Protein AF-0000000073466238 (afdb_homodimer)

Radius of gyration: 34.44 Å; Cα contacts (8 Å, |Δi|>4): 1337; chains: 2; bounding box: 95×104×114 Å

Nearest PDB structures (foldseek):
  5g5m-assembly1_A  TM=6.321E-01  e=4.842E-09  Pyrococcus furiosus
  4hxg-assembly2_G  TM=6.463E-01  e=2.090E-08  Pyrococcus horikoshii OT3
  5g5m-assembly1_B  TM=5.980E-01  e=1.364E-08  Pyrococcus furiosus
  3fcy-assembly1_A  TM=5.891E-01  e=4.904E-08  Thermoanaerobacterium saccharolyticum JW/SL-YS485
  5lcn-assembly1_A  TM=5.843E-01  e=3.616E-08  Pyrococcus furiosus DSM 3638

InterPro domains:
  IPR029058 Alpha/Beta hydrolase fold [G3DSA:3.40.50.1820] (82-370)
  IPR029058 Alpha/Beta hydrolase fold [SSF53474] (94-369)

Foldseek 3Di:
DDPDDDDPPCPVPPDDDDDDDDDDDDDDDDPPDDPPPPPPPPPPPPPPPVPVPPDAAPAQRPWDWDWDQQPNFIKIKTRLVVADDADPDPPDDAGFAEEEEEEEEAQPDWQVNCVNLQRLLLRLLVVVVVVVVVCVVVVNDPVPKAFHHYMYMYTGFQCDDVNNDDPLLSDAVLVPNLQVLVSLVCRLQRRLVVLVVCVVGVCCRSCVVPRHHHDAYEYEYAHSSLCSQLLNLQPPLRHQEYERAAHAQQSLLLLVVRCVVSVHDCDPPSPHPVNVVVCCVRGSLNFVQLDQPPVGHSLANGAYAYHYECAEPNRHPVSRVVVLVSGDHHFFDDPVRDDPRYHYDHDYPDYSDQDSVNSSVSSVSCSVPPTIDDD/DDDDDDDDDDPVDDDPDDDDDDDDDDDDPDDDDDPPPPPPPPPPPPPPPVPVPPDAAPFQRPWDWDWDQQPNFIKIKTRLVVADDADPDPPDDAGFAEEEEEEEEAQPDWQVNCVNLQRLLLRLLVVVVVVVVVCVVVVNDPVPWAFHHYMYMYTGFQCDDVNNDDPLLSDAVLVPNLQVLVSLVCRLQRRLVVLVVCVVGVCCRSCVVPRHHHDAYEYEYAHSSLCSQLLNLQPPLRHQEYERAAHAQQSLLLLVVRCVVSVHDCDPPSPHPVNVVVCCVRGSLNFVQLDQDPVGHSLANGAYAYHYECAEPNRHPVSRVVVLVRGDHHFFDDPVRDDPRYHYDHDYPDYSDQDSVNSSVVSVSCSVPPTIDDD

Structure (mmCIF, N/CA/C/O backbone):
data_AF-0000000073466238-model_v1
#
loop_
_entity.id
_entity.type
_entity.pdbx_description
1 polymer 'Peptidase S9 prolyl oligopeptidase catalytic domain-containing protein'
#
loop_
_atom_site.group_PDB
_atom_site.id
_atom_site.type_symbol
_atom_site.label_atom_id
_atom_site.label_alt_id
_atom_site.label_comp_id
_atom_site.label_asym_id
_atom_site.label_entity_id
_atom_site.label_seq_id
_atom_site.pdbx_PDB_ins_code
_atom_site.Cartn_x
_atom_site.Cartn_y
_atom_site.Cartn_z
_atom_site.occupancy
_atom_site.B_iso_or_equiv
_atom_site.auth_seq_id
_atom_site.auth_comp_id
_atom_site.auth_asym_id
_atom_site.auth_atom_id
_atom_site.pdbx_PDB_model_num
ATOM 1 N N . MET A 1 1 ? 45.938 34.438 18.156 1 17.17 1 MET A N 1
ATOM 2 C CA . MET A 1 1 ? 45.844 35.094 19.469 1 17.17 1 MET A CA 1
ATOM 3 C C . MET A 1 1 ? 46 34.062 20.594 1 17.17 1 MET A C 1
ATOM 5 O O . MET A 1 1 ? 45.812 32.875 20.375 1 17.17 1 MET A O 1
ATOM 9 N N . VAL A 1 2 ? 45.75 34.594 21.875 1 18.05 2 VAL A N 1
ATOM 10 C CA . VAL A 1 2 ? 46.25 34.5 23.234 1 18.05 2 VAL A CA 1
ATOM 11 C C . VAL A 1 2 ? 45.625 33.281 23.938 1 18.05 2 VAL A C 1
ATOM 13 O O . VAL A 1 2 ? 44.406 33.094 23.922 1 18.05 2 VAL A O 1
ATOM 16 N N . LEU A 1 3 ? 46.438 32.344 24.391 1 19.45 3 LEU A N 1
ATOM 17 C CA . LEU A 1 3 ? 46.844 31.109 25.047 1 19.45 3 LEU A CA 1
ATOM 18 C C . LEU A 1 3 ? 46.625 31.188 26.562 1 19.45 3 LEU A C 1
ATOM 20 O O . LEU A 1 3 ? 47.156 30.375 27.312 1 19.45 3 LEU A O 1
ATOM 24 N N . GLY A 1 4 ? 45.625 32.188 26.922 1 17.58 4 GLY A N 1
ATOM 25 C CA . GLY A 1 4 ? 45.875 32.469 28.328 1 17.58 4 GLY A CA 1
ATOM 26 C C . GLY A 1 4 ? 45.625 31.281 29.219 1 17.58 4 GLY A C 1
ATOM 27 O O . GLY A 1 4 ? 44.781 30.422 28.922 1 17.58 4 GLY A O 1
ATOM 28 N N . LEU A 1 5 ? 46.469 31 30.281 1 18.62 5 LEU A N 1
ATOM 29 C CA . LEU A 1 5 ? 47.156 30.109 31.203 1 18.62 5 LEU A CA 1
ATOM 30 C C . LEU A 1 5 ? 46.375 29.922 32.469 1 18.62 5 LEU A C 1
ATOM 32 O O . LEU A 1 5 ? 46.844 29.266 33.406 1 18.62 5 LEU A O 1
ATOM 36 N N . GLY A 1 6 ? 45.094 30.516 32.531 1 17.98 6 GLY A N 1
ATOM 37 C CA . GLY A 1 6 ? 44.969 30.938 33.938 1 17.98 6 GLY A CA 1
ATOM 38 C C . GLY A 1 6 ? 44.969 29.766 34.906 1 17.98 6 GLY A C 1
ATOM 39 O O . GLY A 1 6 ? 44.781 28.609 34.5 1 17.98 6 GLY A O 1
ATOM 40 N N . LYS A 1 7 ? 44.812 30.016 36.25 1 15.98 7 LYS A N 1
ATOM 41 C CA . LYS A 1 7 ? 45.281 29.828 37.625 1 15.98 7 LYS A CA 1
ATOM 42 C C . LYS A 1 7 ? 44.531 28.703 38.312 1 15.98 7 LYS A C 1
ATOM 44 O O . LYS A 1 7 ? 43.281 28.734 38.406 1 15.98 7 LYS A O 1
ATOM 49 N N . LYS A 1 8 ? 45.281 27.547 38.562 1 18.16 8 LYS A N 1
ATOM 50 C CA . LYS A 1 8 ? 45 26.219 39.125 1 18.16 8 LYS A CA 1
ATOM 51 C C . LYS A 1 8 ? 44.688 26.312 40.625 1 18.16 8 LYS A C 1
ATOM 53 O O . LYS A 1 8 ? 45.625 26.422 41.438 1 18.16 8 LYS A O 1
ATOM 58 N N . LYS A 1 9 ? 43.719 27.234 41.062 1 16.06 9 LYS A N 1
ATOM 59 C CA . LYS A 1 9 ? 43.719 27.406 42.531 1 16.06 9 LYS A CA 1
ATOM 60 C C . LYS A 1 9 ? 43.375 26.094 43.219 1 16.06 9 LYS A C 1
ATOM 62 O O . LYS A 1 9 ? 42.344 25.484 42.969 1 16.06 9 LYS A O 1
ATOM 67 N N . SER A 1 10 ? 44.375 25.359 43.969 1 17.05 10 SER A N 1
ATOM 68 C CA . SER A 1 10 ? 44.625 24.062 44.562 1 17.05 10 SER A CA 1
ATOM 69 C C . SER A 1 10 ? 43.938 23.906 45.906 1 17.05 10 SER A C 1
ATOM 71 O O . SER A 1 10 ? 44.094 22.906 46.594 1 17.05 10 SER A O 1
ATOM 73 N N . LYS A 1 11 ? 42.875 24.688 46.219 1 15.86 11 LYS A N 1
ATOM 74 C CA . LYS A 1 11 ? 42.75 24.812 47.656 1 15.86 11 LYS A CA 1
ATOM 75 C C . LYS A 1 11 ? 42.344 23.469 48.281 1 15.86 11 LYS A C 1
ATOM 77 O O . LYS A 1 11 ? 41.281 22.953 48 1 15.86 11 LYS A O 1
ATOM 82 N N . VAL A 1 12 ? 43.312 22.625 48.844 1 16.42 12 VAL A N 1
ATOM 83 C CA . VAL A 1 12 ? 43.406 21.266 49.375 1 16.42 12 VAL A CA 1
ATOM 84 C C . VAL A 1 12 ? 42.75 21.203 50.75 1 16.42 12 VAL A C 1
ATOM 86 O O . VAL A 1 12 ? 42.844 20.172 51.406 1 16.42 12 VAL A O 1
ATOM 89 N N . LEU A 1 13 ? 41.906 22.109 51.156 1 15.76 13 LEU A N 1
ATOM 90 C CA . LEU A 1 13 ? 41.938 22.25 52.625 1 15.76 13 LEU A CA 1
ATOM 91 C C . LEU A 1 13 ? 41.312 21.031 53.281 1 15.76 13 LEU A C 1
ATOM 93 O O . LEU A 1 13 ? 40.094 20.875 53.281 1 15.76 13 LEU A O 1
ATOM 97 N N . GLN A 1 14 ? 41.812 19.844 53.125 1 17.48 14 GLN A N 1
ATOM 98 C CA . GLN A 1 14 ? 41.125 18.656 53.656 1 17.48 14 GLN A CA 1
ATOM 99 C C . GLN A 1 14 ? 41.25 18.578 55.156 1 17.48 14 GLN A C 1
ATOM 101 O O . GLN A 1 14 ? 42.344 18.359 55.688 1 17.48 14 GLN A O 1
ATOM 106 N N . THR A 1 15 ? 40.625 19.438 55.844 1 14.94 15 THR A N 1
ATOM 107 C CA . THR A 1 15 ? 40.906 19.469 57.25 1 14.94 15 THR A CA 1
ATOM 108 C C . THR A 1 15 ? 40.5 18.156 57.906 1 14.94 15 THR A C 1
ATOM 110 O O . THR A 1 15 ? 39.375 17.672 57.656 1 14.94 15 THR A O 1
ATOM 113 N N . ALA A 1 16 ? 41.406 17.578 58.75 1 16.75 16 ALA A N 1
ATOM 114 C CA . ALA A 1 16 ? 41.75 16.297 59.375 1 16.75 16 ALA A CA 1
ATOM 115 C C . ALA A 1 16 ? 40.938 16.047 60.625 1 16.75 16 ALA A C 1
ATOM 117 O O . ALA A 1 16 ? 41.188 15.055 61.344 1 16.75 16 ALA A O 1
ATOM 118 N N . SER A 1 17 ? 39.781 16.703 60.875 1 15.34 17 SER A N 1
ATOM 119 C CA . SER A 1 17 ? 39.781 16.828 62.312 1 15.34 17 SER A CA 1
ATOM 120 C C . SER A 1 17 ? 39.656 15.477 63 1 15.34 17 SER A C 1
ATOM 122 O O . SER A 1 17 ? 39.188 14.516 62.406 1 15.34 17 SER A O 1
ATOM 124 N N . THR A 1 18 ? 39.844 15.477 64.438 1 15.75 18 THR A N 1
ATOM 125 C CA . THR A 1 18 ? 40.562 14.812 65.5 1 15.75 18 THR A CA 1
ATOM 126 C C . THR A 1 18 ? 39.656 13.758 66.188 1 15.75 18 THR A C 1
ATOM 128 O O . THR A 1 18 ? 40.156 12.742 66.688 1 15.75 18 THR A O 1
ATOM 131 N N . THR A 1 19 ? 38.375 13.914 66.438 1 15.67 19 THR A N 1
ATOM 132 C CA . THR A 1 19 ? 38.156 13.727 67.875 1 15.67 19 THR A CA 1
ATOM 133 C C . THR A 1 19 ? 38.188 12.242 68.25 1 15.67 19 THR A C 1
ATOM 135 O O . THR A 1 19 ? 37.906 11.383 67.438 1 15.67 19 THR A O 1
ATOM 138 N N . GLU A 1 20 ? 37.938 11.883 69.75 1 15.78 20 GLU A N 1
ATOM 139 C CA . GLU A 1 20 ? 38.531 11.195 70.875 1 15.78 20 GLU A CA 1
ATOM 140 C C . GLU A 1 20 ? 37.969 9.773 71 1 15.78 20 GLU A C 1
ATOM 142 O O . GLU A 1 20 ? 36.938 9.445 70.438 1 15.78 20 GLU A O 1
ATOM 147 N N . SER A 1 21 ? 38.156 9.203 72.312 1 15.38 21 SER A N 1
ATOM 148 C CA . SER A 1 21 ? 38.812 8.055 72.938 1 15.38 21 SER A CA 1
ATOM 149 C C . SER A 1 21 ? 37.875 6.883 73.125 1 15.38 21 SER A C 1
ATOM 151 O O . SER A 1 21 ? 38.156 5.762 72.688 1 15.38 21 SER A O 1
ATOM 153 N N . ASN A 1 22 ? 37.031 6.805 74.312 1 16.17 22 ASN A N 1
ATOM 154 C CA . ASN A 1 22 ? 37.344 5.82 75.312 1 16.17 22 ASN A CA 1
ATOM 155 C C . ASN A 1 22 ? 36.688 4.48 75.062 1 16.17 22 ASN A C 1
ATOM 157 O O . ASN A 1 22 ? 35.688 4.418 74.375 1 16.17 22 ASN A O 1
ATOM 161 N N . ILE A 1 23 ? 37.062 3.439 76.062 1 16.25 23 ILE A N 1
ATOM 162 C CA . ILE A 1 23 ? 37.406 2.023 76 1 16.25 23 ILE A CA 1
ATOM 163 C C . ILE A 1 23 ? 36.156 1.176 76.188 1 16.25 23 ILE A C 1
ATOM 165 O O . ILE A 1 23 ? 35.938 0.237 75.438 1 16.25 23 ILE A O 1
ATOM 169 N N . THR A 1 24 ? 35.469 1.275 77.438 1 15.73 24 THR A N 1
ATOM 170 C CA . THR A 1 24 ? 35.656 0.052 78.188 1 15.73 24 THR A CA 1
ATOM 171 C C . THR A 1 24 ? 34.719 -1.049 77.688 1 15.73 24 THR A C 1
ATOM 173 O O . THR A 1 24 ? 35.156 -2.164 77.438 1 15.73 24 THR A O 1
ATOM 176 N N . ALA A 1 25 ? 33.656 -1.378 78.688 1 17.98 25 ALA A N 1
ATOM 177 C CA . ALA A 1 25 ? 33.531 -2.584 79.5 1 17.98 25 ALA A CA 1
ATOM 178 C C . ALA A 1 25 ? 32.688 -3.641 78.75 1 17.98 25 ALA A C 1
ATOM 180 O O . ALA A 1 25 ? 31.75 -3.311 78.062 1 17.98 25 ALA A O 1
ATOM 181 N N . PRO A 1 26 ? 33 -4.883 79.188 1 16.7 26 PRO A N 1
ATOM 182 C CA . PRO A 1 26 ? 32.875 -6.164 78.438 1 16.7 26 PRO A CA 1
ATOM 183 C C . PRO A 1 26 ? 31.406 -6.566 78.25 1 16.7 26 PRO A C 1
ATOM 185 O O . PRO A 1 26 ? 31 -6.801 77.062 1 16.7 26 PRO A O 1
ATOM 188 N N . GLY A 1 27 ? 31.047 -7.438 79.062 1 17.14 27 GLY A N 1
ATOM 189 C CA . GLY A 1 27 ? 30.797 -8.836 78.75 1 17.14 27 GLY A CA 1
ATOM 190 C C . GLY A 1 27 ? 29.328 -9.164 78.625 1 17.14 27 GLY A C 1
ATOM 191 O O . GLY A 1 27 ? 28.969 -10.32 78.375 1 17.14 27 GLY A O 1
ATOM 192 N N . SER A 1 28 ? 28.438 -8.195 78.938 1 18.3 28 SER A N 1
ATOM 193 C CA . SER A 1 28 ? 27.312 -8.883 79.562 1 18.3 28 SER A CA 1
ATOM 194 C C . SER A 1 28 ? 26.656 -9.859 78.562 1 18.3 28 SER A C 1
ATOM 196 O O . SER A 1 28 ? 26.703 -9.664 77.375 1 18.3 28 SER A O 1
ATOM 198 N N . ASN A 1 29 ? 26.359 -10.992 79.25 1 19.97 29 ASN A N 1
ATOM 199 C CA . ASN A 1 29 ? 25.906 -12.328 78.875 1 19.97 29 ASN A CA 1
ATOM 200 C C . ASN A 1 29 ? 24.578 -12.273 78.125 1 19.97 29 ASN A C 1
ATOM 202 O O . ASN A 1 29 ? 23.672 -11.539 78.562 1 19.97 29 ASN A O 1
ATOM 206 N N . PRO A 1 30 ? 24.594 -12.883 77 1 20.41 30 PRO A N 1
ATOM 207 C CA . PRO A 1 30 ? 23.578 -12.828 75.938 1 20.41 30 PRO A CA 1
ATOM 208 C C . PRO A 1 30 ? 22.281 -13.547 76.312 1 20.41 30 PRO A C 1
ATOM 210 O O . PRO A 1 30 ? 22.312 -14.727 76.688 1 20.41 30 PRO A O 1
ATOM 213 N N . HIS A 1 31 ? 21.547 -12.789 77.25 1 20 31 HIS A N 1
ATOM 214 C CA . HIS A 1 31 ? 20.328 -13.516 77.562 1 20 31 HIS A CA 1
ATOM 215 C C . HIS A 1 31 ? 19.641 -14.016 76.25 1 20 31 HIS A C 1
ATOM 217 O O . HIS A 1 31 ? 19.672 -13.344 75.25 1 20 31 HIS A O 1
ATOM 223 N N . PRO A 1 32 ? 19.297 -15.281 76.312 1 21.34 32 PRO A N 1
ATOM 224 C CA . PRO A 1 32 ? 18.844 -16.156 75.25 1 21.34 32 PRO A CA 1
ATOM 225 C C . PRO A 1 32 ? 17.5 -15.711 74.625 1 21.34 32 PRO A C 1
ATOM 227 O O . PRO A 1 32 ? 16.734 -16.531 74.125 1 21.34 32 PRO A O 1
ATOM 230 N N . GLN A 1 33 ? 17.312 -14.445 74.438 1 18.58 33 GLN A N 1
ATOM 231 C CA . GLN A 1 33 ? 15.891 -14.188 74.312 1 18.58 33 GLN A CA 1
ATOM 232 C C . GLN A 1 33 ? 15.266 -15.055 73.188 1 18.58 33 GLN A C 1
ATOM 234 O O . GLN A 1 33 ? 15.93 -15.398 72.25 1 18.58 33 GLN A O 1
ATOM 239 N N . LYS A 1 34 ? 14.094 -15.57 73.625 1 20.8 34 LYS A N 1
ATOM 240 C CA . LYS A 1 34 ? 13.078 -16.406 73 1 20.8 34 LYS A CA 1
ATOM 241 C C . LYS A 1 34 ? 12.625 -15.82 71.625 1 20.8 34 LYS A C 1
ATOM 243 O O . LYS A 1 34 ? 12.344 -14.625 71.562 1 20.8 34 LYS A O 1
ATOM 248 N N . ARG A 1 35 ? 13.07 -16.438 70.562 1 19.59 35 ARG A N 1
ATOM 249 C CA . ARG A 1 35 ? 12.836 -16.156 69.188 1 19.59 35 ARG A CA 1
ATOM 250 C C . ARG A 1 35 ? 11.352 -16.031 68.875 1 19.59 35 ARG A C 1
ATOM 252 O O . ARG A 1 35 ? 10.594 -16.984 69.062 1 19.59 35 ARG A O 1
ATOM 259 N N . GLY A 1 36 ? 10.742 -14.906 69.438 1 19.64 36 GLY A N 1
ATOM 260 C CA . GLY A 1 36 ? 9.344 -14.781 69.062 1 19.64 36 GLY A CA 1
ATOM 261 C C . GLY A 1 36 ? 9.133 -14.883 67.562 1 19.64 36 GLY A C 1
ATOM 262 O O . GLY A 1 36 ? 10 -14.492 66.75 1 19.64 36 GLY A O 1
ATOM 263 N N . SER A 1 37 ? 8.484 -15.977 67.125 1 21.36 37 SER A N 1
ATOM 264 C CA . SER A 1 37 ? 8.102 -16.328 65.75 1 21.36 37 SER A CA 1
ATOM 265 C C . SER A 1 37 ? 7.348 -15.18 65.125 1 21.36 37 SER A C 1
ATOM 267 O O . SER A 1 37 ? 6.207 -14.883 65.438 1 21.36 37 SER A O 1
ATOM 269 N N . SER A 1 38 ? 8.008 -14.008 65 1 20.23 38 SER A N 1
ATOM 270 C CA . SER A 1 38 ? 7.219 -12.969 64.312 1 20.23 38 SER A CA 1
ATOM 271 C C . SER A 1 38 ? 6.707 -13.422 62.969 1 20.23 38 SER A C 1
ATOM 273 O O . SER A 1 38 ? 7.477 -13.914 62.156 1 20.23 38 SER A O 1
ATOM 275 N N . ARG A 1 39 ? 5.438 -13.875 62.875 1 23.66 39 ARG A N 1
ATOM 276 C CA . ARG A 1 39 ? 4.684 -14.055 61.656 1 23.66 39 ARG A CA 1
ATOM 277 C C . ARG A 1 39 ? 4.84 -12.852 60.719 1 23.66 39 ARG A C 1
ATOM 279 O O . ARG A 1 39 ? 4.57 -11.719 61.125 1 23.66 39 ARG A O 1
ATOM 286 N N . LEU A 1 40 ? 5.844 -12.938 59.875 1 22.02 40 LEU A N 1
ATOM 287 C CA . LEU A 1 40 ? 6.016 -11.914 58.844 1 22.02 40 LEU A CA 1
ATOM 288 C C . LEU A 1 40 ? 4.684 -11.594 58.188 1 22.02 40 LEU A C 1
ATOM 290 O O . LEU A 1 40 ? 3.998 -12.5 57.688 1 22.02 40 LEU A O 1
ATOM 294 N N . ALA A 1 41 ? 3.963 -10.609 58.75 1 24.78 41 ALA A N 1
ATOM 295 C CA . ALA A 1 41 ? 2.854 -10.023 58 1 24.78 41 ALA A CA 1
ATOM 296 C C . ALA A 1 41 ? 3.232 -9.812 56.531 1 24.78 41 ALA A C 1
ATOM 298 O O . ALA A 1 41 ? 4.258 -9.195 56.219 1 24.78 41 ALA A O 1
ATOM 299 N N . HIS A 1 42 ? 2.895 -10.797 55.719 1 26.7 42 HIS A N 1
ATOM 300 C CA . HIS A 1 42 ? 3.004 -10.586 54.281 1 26.7 42 HIS A CA 1
ATOM 301 C C . HIS A 1 42 ? 2.5 -9.203 53.875 1 26.7 42 HIS A C 1
ATOM 303 O O . HIS A 1 42 ? 1.354 -8.852 54.188 1 26.7 42 HIS A O 1
ATOM 309 N N . GLY A 1 43 ? 3.277 -8.172 54.094 1 26.28 43 GLY A N 1
ATOM 310 C CA . GLY A 1 43 ? 2.951 -6.867 53.562 1 26.28 43 GLY A CA 1
ATOM 311 C C . GLY A 1 43 ? 2.412 -6.934 52.125 1 26.28 43 GLY A C 1
ATOM 312 O O . GLY A 1 43 ? 2.986 -7.609 51.281 1 26.28 43 GLY A O 1
ATOM 313 N N . ARG A 1 44 ? 1.066 -6.895 52.031 1 30.73 44 ARG A N 1
ATOM 314 C CA . ARG A 1 44 ? 0.454 -6.551 50.75 1 30.73 44 ARG A CA 1
ATOM 315 C C . ARG A 1 44 ? 1.224 -5.434 50.062 1 30.73 44 ARG A C 1
ATOM 317 O O . ARG A 1 44 ? 1.315 -4.32 50.562 1 30.73 44 ARG A O 1
ATOM 324 N N . GLY A 1 45 ? 2.354 -5.824 49.5 1 29.62 45 GLY A N 1
ATOM 325 C CA . GLY A 1 45 ? 2.939 -4.816 48.625 1 29.62 45 GLY A CA 1
ATOM 326 C C . GLY A 1 45 ? 1.903 -3.994 47.875 1 29.62 45 GLY A C 1
ATOM 327 O O . GLY A 1 45 ? 1.009 -4.547 47.25 1 29.62 45 GLY A O 1
ATOM 328 N N . GLN A 1 46 ? 1.498 -2.902 48.5 1 29.34 46 GLN A N 1
ATOM 329 C CA . GLN A 1 46 ? 0.776 -1.933 47.656 1 29.34 46 GLN A CA 1
ATOM 330 C C . GLN A 1 46 ? 1.364 -1.85 46.25 1 29.34 46 GLN A C 1
ATOM 332 O O . GLN A 1 46 ? 2.535 -1.507 46.094 1 29.34 46 GLN A O 1
ATOM 337 N N . VAL A 1 47 ? 0.91 -2.723 45.406 1 33.03 47 VAL A N 1
ATOM 338 C CA . VAL A 1 47 ? 1.148 -2.305 44.031 1 33.03 47 VAL A CA 1
ATOM 339 C C . VAL A 1 47 ? 0.943 -0.796 43.906 1 33.03 47 VAL A C 1
ATOM 341 O O . VAL A 1 47 ? -0.167 -0.296 44.094 1 33.03 47 VAL A O 1
ATOM 344 N N . GLU A 1 48 ? 1.911 -0.037 44.406 1 31.83 48 GLU A N 1
ATOM 345 C CA . GLU A 1 48 ? 1.791 1.341 43.938 1 31.83 48 GLU A CA 1
ATOM 346 C C . GLU A 1 48 ? 1.293 1.394 42.5 1 31.83 48 GLU A C 1
ATOM 348 O O . GLU A 1 48 ? 1.91 0.818 41.594 1 31.83 48 GLU A O 1
ATOM 353 N N . ASP A 1 49 ? 0.034 1.342 42.312 1 36.66 49 ASP A N 1
ATOM 354 C CA . ASP A 1 49 ? -0.469 1.878 41.062 1 36.66 49 ASP A CA 1
ATOM 355 C C . ASP A 1 49 ? 0.414 3.018 40.562 1 36.66 49 ASP A C 1
ATOM 357 O O . ASP A 1 49 ? 0.435 4.102 41.125 1 36.66 49 ASP A O 1
ATOM 361 N N . ASN A 1 50 ? 1.636 2.697 40.281 1 37.56 50 ASN A N 1
ATOM 362 C CA . ASN A 1 50 ? 2.324 3.752 39.562 1 37.56 50 ASN A CA 1
ATOM 363 C C . ASN A 1 50 ? 1.372 4.496 38.625 1 37.56 50 ASN A C 1
ATOM 365 O O . ASN A 1 50 ? 0.969 3.967 37.594 1 37.56 50 ASN A O 1
ATOM 369 N N . LEU A 1 51 ? 0.404 5.117 39.094 1 37.97 51 LEU A N 1
ATOM 370 C CA . LEU A 1 51 ? -0.309 6.09 38.281 1 37.97 51 LEU A CA 1
ATOM 371 C C . LEU A 1 51 ? 0.641 6.77 37.312 1 37.97 51 LEU A C 1
ATOM 373 O O . LEU A 1 51 ? 1.523 7.527 37.719 1 37.97 51 LEU A O 1
ATOM 377 N N . ALA A 1 52 ? 0.973 6.129 36.25 1 46.25 52 ALA A N 1
ATOM 378 C CA . ALA A 1 52 ? 1.749 6.773 35.188 1 46.25 52 ALA A CA 1
ATOM 379 C C . ALA A 1 52 ? 1.418 8.266 35.094 1 46.25 52 ALA A C 1
ATOM 381 O O . ALA A 1 52 ? 0.248 8.641 35 1 46.25 52 ALA A O 1
ATOM 382 N N . VAL A 1 53 ? 2.074 9.172 35.781 1 51.75 53 VAL A N 1
ATOM 383 C CA . VAL A 1 53 ? 1.92 10.609 35.562 1 51.75 53 VAL A CA 1
ATOM 384 C C . VAL A 1 53 ? 1.647 10.891 34.094 1 51.75 53 VAL A C 1
ATOM 386 O O . VAL A 1 53 ? 2.385 10.43 33.219 1 51.75 53 VAL A O 1
ATOM 389 N N . PRO A 1 54 ? 0.424 11.383 33.812 1 64 54 PRO A N 1
ATOM 390 C CA . PRO A 1 54 ? 0.128 11.695 32.406 1 64 54 PRO A CA 1
ATOM 391 C C . PRO A 1 54 ? 1.216 12.539 31.734 1 64 54 PRO A C 1
ATOM 393 O O . PRO A 1 54 ? 1.826 13.383 32.375 1 64 54 PRO A O 1
ATOM 396 N N . THR A 1 55 ? 1.892 12.055 30.672 1 75.5 55 THR A N 1
ATOM 397 C CA . THR A 1 55 ? 2.877 12.805 29.906 1 75.5 55 THR A CA 1
ATOM 398 C C . THR A 1 55 ? 2.361 14.203 29.578 1 75.5 55 THR A C 1
ATOM 400 O O . THR A 1 55 ? 1.234 14.359 29.094 1 75.5 55 THR A O 1
ATOM 403 N N . ARG A 1 56 ? 3.023 15.25 30.125 1 88.12 56 ARG A N 1
ATOM 404 C CA . ARG A 1 56 ? 2.691 16.625 29.797 1 88.12 56 ARG A CA 1
ATOM 405 C C . ARG A 1 56 ? 3.459 17.109 28.578 1 88.12 56 ARG A C 1
ATOM 407 O O . ARG A 1 56 ? 4.66 16.859 28.453 1 88.12 56 ARG A O 1
ATOM 414 N N . TYR A 1 57 ? 2.684 17.688 27.641 1 93.81 57 TYR A N 1
ATOM 415 C CA . TYR A 1 57 ? 3.277 18.219 26.422 1 93.81 57 TYR A CA 1
ATOM 416 C C . TYR A 1 57 ? 3.344 19.734 26.453 1 93.81 57 TYR A C 1
ATOM 418 O O . TYR A 1 57 ? 2.406 20.391 26.906 1 93.81 57 TYR A O 1
ATOM 426 N N . LYS A 1 58 ? 4.496 20.297 26.047 1 94.38 58 LYS A N 1
ATOM 427 C CA . LYS A 1 58 ? 4.699 21.75 25.984 1 94.38 58 LYS A CA 1
ATOM 428 C C . LYS A 1 58 ? 3.662 22.406 25.078 1 94.38 58 LYS A C 1
ATOM 430 O O . LYS A 1 58 ? 3.17 23.5 25.391 1 94.38 58 LYS A O 1
ATOM 435 N N . TYR A 1 59 ? 3.361 21.781 23.922 1 96.38 59 TYR A N 1
ATOM 436 C CA . TYR A 1 59 ? 2.383 22.281 22.969 1 96.38 59 TYR A CA 1
ATOM 437 C C . TYR A 1 59 ? 1.223 21.297 22.812 1 96.38 59 TYR A C 1
ATOM 439 O O . TYR A 1 59 ? 1.424 20.078 22.812 1 96.38 59 TYR A O 1
ATOM 447 N N . GLY A 1 60 ? -0.012 21.875 22.719 1 95.56 60 GLY A N 1
ATOM 448 C CA . GLY A 1 60 ? -1.178 21.047 22.453 1 95.56 60 GLY A CA 1
ATOM 449 C C . GLY A 1 60 ? -1.422 20.016 23.531 1 95.56 60 GLY A C 1
ATOM 450 O O . GLY A 1 60 ? -1.771 18.875 23.234 1 95.56 60 GLY A O 1
ATOM 451 N N . ASN A 1 61 ? -1.183 20.359 24.656 1 94.69 61 ASN A N 1
ATOM 452 C CA . ASN A 1 61 ? -1.287 19.406 25.766 1 94.69 61 ASN A CA 1
ATOM 453 C C . ASN A 1 61 ? -2.717 18.906 25.938 1 94.69 61 ASN A C 1
ATOM 455 O O . ASN A 1 61 ? -2.932 17.766 26.328 1 94.69 61 ASN A O 1
ATOM 459 N N . GLU A 1 62 ? -3.658 19.688 25.688 1 94.62 62 GLU A N 1
ATOM 460 C CA . GLU A 1 62 ? -5.047 19.359 26 1 94.62 62 GLU A CA 1
ATOM 461 C C . GLU A 1 62 ? -5.785 18.859 24.766 1 94.62 62 GLU A C 1
ATOM 463 O O . GLU A 1 62 ? -6.973 18.547 24.828 1 94.62 62 GLU A O 1
ATOM 468 N N . ILE A 1 63 ? -5.07 18.797 23.656 1 97.19 63 ILE A N 1
ATOM 469 C CA . ILE A 1 63 ? -5.754 18.406 22.438 1 97.19 63 ILE A CA 1
ATOM 470 C C . ILE A 1 63 ? -6.145 16.938 22.516 1 97.19 63 ILE A C 1
ATOM 472 O O . ILE A 1 63 ? -5.391 16.109 23.062 1 97.19 63 ILE A O 1
ATOM 476 N N . SER A 1 64 ? -7.312 16.594 21.969 1 98.5 64 SER A N 1
ATOM 477 C CA . SER A 1 64 ? -7.805 15.227 22.016 1 98.5 64 SER A CA 1
ATOM 478 C C . SER A 1 64 ? -6.949 14.297 21.172 1 98.5 64 SER A C 1
ATOM 480 O O . SER A 1 64 ? -6.355 14.727 20.172 1 98.5 64 SER A O 1
ATOM 482 N N . LYS A 1 65 ? -6.848 13.086 21.562 1 98.31 65 LYS A N 1
ATOM 483 C CA . LYS A 1 65 ? -6.191 12 20.844 1 98.31 65 LYS A CA 1
ATOM 484 C C . LYS A 1 65 ? -7.09 10.766 20.766 1 98.31 65 LYS A C 1
ATOM 486 O O . LYS A 1 65 ? -7.504 10.242 21.797 1 98.31 65 LYS A O 1
ATOM 491 N N . ALA A 1 66 ? -7.406 10.367 19.578 1 98.44 66 ALA A N 1
ATOM 492 C CA . ALA A 1 66 ? -8.219 9.172 19.375 1 98.44 66 ALA A CA 1
ATOM 493 C C . ALA A 1 66 ? -7.449 8.117 18.578 1 98.44 66 ALA A C 1
ATOM 495 O O . ALA A 1 66 ? -6.641 8.461 17.703 1 98.44 66 ALA A O 1
ATOM 496 N N . ALA A 1 67 ? -7.672 6.855 18.906 1 97.94 67 ALA A N 1
ATOM 497 C CA . ALA A 1 67 ? -7.145 5.742 18.125 1 97.94 67 ALA A CA 1
ATOM 498 C C . ALA A 1 67 ? -8.188 5.211 17.156 1 97.94 67 ALA A C 1
ATOM 500 O O . ALA A 1 67 ? -9.328 4.941 17.531 1 97.94 67 ALA A O 1
ATOM 501 N N . VAL A 1 68 ? -7.848 5.137 15.914 1 98.25 68 VAL A N 1
ATOM 502 C CA . VAL A 1 68 ? -8.727 4.617 14.867 1 98.25 68 VAL A CA 1
ATOM 503 C C . VAL A 1 68 ? -8.016 3.5 14.109 1 98.25 68 VAL A C 1
ATOM 505 O O . VAL A 1 68 ? -6.898 3.688 13.625 1 98.25 68 VAL A O 1
ATOM 508 N N . ASP A 1 69 ? -8.594 2.332 14.023 1 98.5 6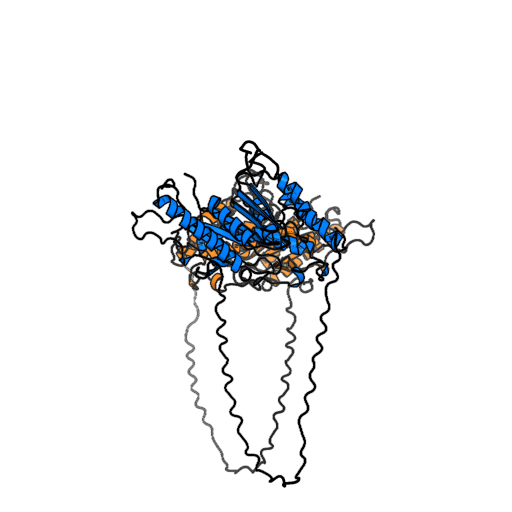9 ASP A N 1
ATOM 509 C CA . ASP A 1 69 ? -8.031 1.245 13.227 1 98.5 69 ASP A CA 1
ATOM 510 C C . ASP A 1 69 ? -8.617 1.24 11.82 1 98.5 69 ASP A C 1
ATOM 512 O O . ASP A 1 69 ? -9.797 0.948 11.633 1 98.5 69 ASP A O 1
ATOM 516 N N . VAL A 1 70 ? -7.832 1.577 10.852 1 98.62 70 VAL A N 1
ATOM 517 C CA . VAL A 1 70 ? -8.258 1.642 9.453 1 98.62 70 VAL A CA 1
ATOM 518 C C . VAL A 1 70 ? -7.902 0.338 8.742 1 98.62 70 VAL A C 1
ATOM 520 O O . VAL A 1 70 ? -6.848 0.238 8.109 1 98.62 70 VAL A O 1
ATOM 523 N N . ALA A 1 71 ? -8.766 -0.67 8.828 1 97.81 71 ALA A N 1
ATOM 524 C CA . ALA A 1 71 ? -8.633 -1.973 8.18 1 97.81 71 ALA A CA 1
ATOM 525 C C . ALA A 1 71 ? -7.242 -2.564 8.422 1 97.81 71 ALA A C 1
ATOM 527 O O . ALA A 1 71 ? -6.566 -2.971 7.473 1 97.81 71 ALA A O 1
ATOM 528 N N . GLY A 1 72 ? -6.77 -2.572 9.641 1 97.75 72 GLY A N 1
ATOM 529 C CA . GLY A 1 72 ? -5.5 -3.199 9.977 1 97.75 72 GLY A CA 1
ATOM 530 C C . GLY A 1 72 ? -4.359 -2.207 10.094 1 97.75 72 GLY A C 1
ATOM 531 O O . GLY A 1 72 ? -3.209 -2.6 10.305 1 97.75 72 GLY A O 1
ATOM 532 N N . LEU A 1 73 ? -4.633 -0.927 9.93 1 98.44 73 LEU A N 1
ATOM 533 C CA . LEU A 1 73 ? -3.66 0.142 10.125 1 98.44 73 LEU A CA 1
ATOM 534 C C . LEU A 1 73 ? -4.109 1.092 11.227 1 98.44 73 LEU A C 1
ATOM 536 O O . LEU A 1 73 ? -4.836 2.055 10.969 1 98.44 73 LEU A O 1
ATOM 540 N N . PRO A 1 74 ? -3.629 0.84 12.445 1 98.38 74 PRO A N 1
ATOM 541 C CA . PRO A 1 74 ? -3.973 1.759 13.531 1 98.38 74 PRO A CA 1
ATOM 542 C C . PRO A 1 74 ? -3.361 3.145 13.352 1 98.38 74 PRO A C 1
ATOM 544 O O . PRO A 1 74 ? -2.188 3.264 12.992 1 98.38 74 PRO A O 1
ATOM 547 N N . VAL A 1 75 ? -4.172 4.168 13.617 1 98.62 75 VAL A N 1
ATOM 548 C CA . VAL A 1 75 ? -3.668 5.531 13.5 1 98.62 75 VAL A CA 1
ATOM 549 C C . VAL A 1 75 ? -4.074 6.34 14.727 1 98.62 75 VAL A C 1
ATOM 551 O O . VAL A 1 75 ? -5.082 6.039 15.375 1 98.62 75 VAL A O 1
ATOM 554 N N . ASN A 1 76 ? -3.24 7.254 15.125 1 98.75 76 ASN A N 1
ATOM 555 C CA . ASN A 1 76 ? -3.592 8.297 16.078 1 98.75 76 ASN A CA 1
ATOM 556 C C . ASN A 1 76 ? -4.172 9.523 15.383 1 98.75 76 ASN A C 1
ATOM 558 O O . ASN A 1 76 ? -3.594 10.023 14.414 1 98.75 76 ASN A O 1
ATOM 562 N N . VAL A 1 77 ? -5.289 9.93 15.852 1 98.88 77 VAL A N 1
ATOM 563 C CA . VAL A 1 77 ? -5.91 11.141 15.312 1 98.88 77 VAL A CA 1
ATOM 564 C C . VAL A 1 77 ? -5.98 12.211 16.391 1 98.88 77 VAL A C 1
ATOM 566 O O . VAL A 1 77 ? -6.598 12.008 17.438 1 98.88 77 VAL A O 1
ATOM 569 N N . PHE A 1 78 ? -5.383 13.344 16.156 1 98.88 78 PHE A N 1
ATOM 570 C CA . PHE A 1 78 ? -5.375 14.461 17.094 1 98.88 78 PHE A CA 1
ATOM 571 C C . PHE A 1 78 ? -6.332 15.555 16.641 1 98.88 78 PHE A C 1
ATOM 573 O O . PHE A 1 78 ? -6.309 15.961 15.469 1 98.88 78 PHE A O 1
ATOM 580 N N . GLY A 1 79 ? -7.238 16.016 17.594 1 98.69 79 GLY A N 1
ATOM 581 C CA . GLY A 1 79 ? -8.055 17.203 17.344 1 98.69 79 GLY A CA 1
ATOM 582 C C . GLY A 1 79 ? -9.477 16.859 16.938 1 98.69 79 GLY A C 1
ATOM 583 O O . GLY A 1 79 ? -10.227 17.734 16.5 1 98.69 79 GLY A O 1
ATOM 584 N N . LEU A 1 80 ? -9.875 15.562 17.031 1 98.12 80 LEU A N 1
ATOM 585 C CA . LEU A 1 80 ? -11.219 15.18 16.609 1 98.12 80 LEU A CA 1
ATOM 586 C C . LEU A 1 80 ? -12.281 15.898 17.438 1 98.12 80 LEU A C 1
ATOM 588 O O . LEU A 1 80 ? -13.281 16.375 16.891 1 98.12 80 LEU A O 1
ATOM 592 N N . ASP A 1 81 ? -12.062 16.031 18.734 1 97.56 81 ASP A N 1
ATOM 593 C CA . ASP A 1 81 ? -13.039 16.656 19.609 1 97.56 81 ASP A CA 1
ATOM 594 C C . ASP A 1 81 ? -13.039 18.172 19.438 1 97.56 81 ASP A C 1
ATOM 596 O O . ASP A 1 81 ? -13.961 18.844 19.891 1 97.56 81 ASP A O 1
ATOM 600 N N . GLU A 1 82 ? -12.047 18.734 18.844 1 97.56 82 GLU A N 1
ATOM 601 C CA . GLU A 1 82 ? -11.898 20.172 18.703 1 97.56 82 GLU A CA 1
ATOM 602 C C . GLU A 1 82 ? -12.492 20.672 17.391 1 97.56 82 GLU A C 1
ATOM 604 O O . GLU A 1 82 ? -12.539 21.875 17.125 1 97.56 82 GLU A O 1
ATOM 609 N N . LEU A 1 83 ? -13 19.734 16.531 1 97.31 83 LEU A N 1
ATOM 610 C CA . LEU A 1 83 ? -13.617 20.141 15.281 1 97.31 83 LEU A CA 1
ATOM 611 C C . LEU A 1 83 ? -14.852 21 15.539 1 97.31 83 LEU A C 1
ATOM 613 O O . LEU A 1 83 ? -15.562 20.797 16.531 1 97.31 83 LEU A O 1
ATOM 617 N N . THR A 1 84 ? -15.055 21.969 14.57 1 94.25 84 THR A N 1
ATOM 618 C CA . THR A 1 84 ? -16.281 22.734 14.625 1 94.25 84 THR A CA 1
ATOM 619 C C . THR A 1 84 ? -17.5 21.828 14.562 1 94.25 84 THR A C 1
ATOM 621 O O . THR A 1 84 ? -17.594 20.969 13.68 1 94.25 84 THR A O 1
ATOM 624 N N . PRO A 1 85 ? -18.312 21.922 15.523 1 88.69 85 PRO A N 1
ATOM 625 C CA . PRO A 1 85 ? -19.484 21.062 15.523 1 88.69 85 PRO A CA 1
ATOM 626 C C . PRO A 1 85 ? -20.375 21.281 14.305 1 88.69 85 PRO A C 1
ATOM 628 O O . PRO A 1 85 ? -20.484 22.406 13.805 1 88.69 85 PRO A O 1
ATOM 631 N N . ALA A 1 86 ? -20.969 20.156 13.883 1 79.38 86 ALA A N 1
ATOM 632 C CA . ALA A 1 86 ? -21.953 20.266 12.805 1 79.38 86 ALA A CA 1
ATOM 633 C C . ALA A 1 86 ? -23.172 21.078 13.258 1 79.38 86 ALA A C 1
ATOM 635 O O . ALA A 1 86 ? -23.594 20.984 14.414 1 79.38 86 ALA A O 1
ATOM 636 N N . PRO A 1 87 ? -23.672 21.875 12.273 1 78.81 87 PRO A N 1
ATOM 637 C CA . PRO A 1 87 ? -24.797 22.719 12.664 1 78.81 87 PRO A CA 1
ATOM 638 C C . PRO A 1 87 ? -26.047 21.906 12.992 1 78.81 87 PRO A C 1
ATOM 640 O O . PRO A 1 87 ? -26.281 20.859 12.391 1 78.81 87 PRO A O 1
ATOM 643 N N . SER A 1 88 ? -26.719 22.25 13.984 1 72.25 88 SER A N 1
ATOM 644 C CA . SER A 1 88 ? -27.969 21.609 14.383 1 72.25 88 SER A CA 1
ATOM 645 C C . SER A 1 88 ? -29.109 22.016 13.461 1 72.25 88 SER A C 1
ATOM 647 O O . SER A 1 88 ? -30.062 21.25 13.289 1 72.25 88 SER A O 1
ATOM 649 N N . ARG A 1 89 ? -28.969 23.234 12.984 1 73.44 89 ARG A N 1
ATOM 650 C CA . ARG A 1 89 ? -30.031 23.734 12.117 1 73.44 89 ARG A CA 1
ATOM 651 C C . ARG A 1 89 ? -29.609 23.672 10.648 1 73.44 89 ARG A C 1
ATOM 653 O O . ARG A 1 89 ? -28.469 23.969 10.312 1 73.44 89 ARG A O 1
ATOM 660 N N . ALA A 1 90 ? -30.531 23.266 9.844 1 71.25 90 ALA A N 1
ATOM 661 C CA . ALA A 1 90 ? -30.281 23.125 8.414 1 71.25 90 ALA A CA 1
ATOM 662 C C . ALA A 1 90 ? -29.906 24.469 7.789 1 71.25 90 ALA A C 1
ATOM 664 O O . ALA A 1 90 ? -29.156 24.5 6.805 1 71.25 90 ALA A O 1
ATOM 665 N N . SER A 1 91 ? -30.359 25.562 8.43 1 77.12 91 SER A N 1
ATOM 666 C CA . SER A 1 91 ? -30.125 26.875 7.855 1 77.12 91 SER A CA 1
ATOM 667 C C . SER A 1 91 ? -28.75 27.422 8.25 1 77.12 91 SER A C 1
ATOM 669 O O . SER A 1 91 ? -28.281 28.406 7.68 1 77.12 91 SER A O 1
ATOM 671 N N . ALA A 1 92 ? -28.172 26.719 9.133 1 78.19 92 ALA A N 1
ATOM 672 C CA . ALA A 1 92 ? -26.859 27.172 9.578 1 78.19 92 ALA A CA 1
ATOM 673 C C . ALA A 1 92 ? -25.781 26.828 8.555 1 78.19 92 ALA A C 1
ATOM 675 O O . ALA A 1 92 ? -25.906 25.844 7.824 1 78.19 92 ALA A O 1
ATOM 676 N N . PRO A 1 93 ? -24.828 27.797 8.414 1 80.44 93 PRO A N 1
ATOM 677 C CA . PRO A 1 93 ? -23.734 27.453 7.512 1 80.44 93 PRO A CA 1
ATOM 678 C C . PRO A 1 93 ? -23.078 26.125 7.852 1 80.44 93 PRO A C 1
ATOM 680 O O . PRO A 1 93 ? -22.984 25.75 9.023 1 80.44 93 PRO A O 1
ATOM 683 N N . PRO A 1 94 ? -22.781 25.422 6.844 1 84.88 94 PRO A N 1
ATOM 684 C CA . PRO A 1 94 ? -22.141 24.141 7.102 1 84.88 94 PRO A CA 1
ATOM 685 C C . PRO A 1 94 ? -20.797 24.281 7.805 1 84.88 94 PRO A C 1
ATOM 687 O O . PRO A 1 94 ? -20.141 25.328 7.699 1 84.88 94 PRO A O 1
ATOM 690 N N . ALA A 1 95 ? -20.453 23.297 8.547 1 91.06 95 ALA A N 1
ATOM 691 C CA . ALA A 1 95 ? -19.125 23.266 9.164 1 91.06 95 ALA A CA 1
ATOM 692 C C . ALA A 1 95 ? -18.031 23.312 8.102 1 91.06 95 ALA A C 1
ATOM 694 O O . ALA A 1 95 ? -18.203 22.797 6.992 1 91.06 95 ALA A O 1
ATOM 695 N N . PRO A 1 96 ? -16.906 23.969 8.469 1 93.38 96 PRO A N 1
ATOM 696 C CA . PRO A 1 96 ? -15.812 24.031 7.492 1 93.38 96 PRO A CA 1
ATOM 697 C C . PRO A 1 96 ? -15.258 22.656 7.129 1 93.38 96 PRO A C 1
ATOM 699 O O . PRO A 1 96 ? -15.289 21.734 7.957 1 93.38 96 PRO A O 1
ATOM 702 N N . PRO A 1 97 ? -14.742 22.531 5.895 1 95.75 97 PRO A N 1
ATOM 703 C CA . PRO A 1 97 ? -14.047 21.281 5.559 1 95.75 97 PRO A CA 1
ATOM 704 C C . PRO A 1 97 ? -12.789 21.062 6.402 1 95.75 97 PRO A C 1
ATOM 706 O O . PRO A 1 97 ? -12.383 21.953 7.152 1 95.75 97 PRO A O 1
ATOM 709 N N . VAL A 1 98 ? -12.305 19.906 6.281 1 98.19 98 VAL A N 1
ATOM 710 C CA . VAL A 1 98 ? -11.211 19.531 7.18 1 98.19 98 VAL A CA 1
ATOM 711 C C . VAL A 1 98 ? -9.922 19.375 6.383 1 98.19 98 VAL A C 1
ATOM 713 O O . VAL A 1 98 ? -9.922 18.797 5.297 1 98.19 98 VAL A O 1
ATOM 716 N N . CYS A 1 99 ? -8.812 19.938 6.863 1 98.75 99 CYS A N 1
ATOM 717 C CA . CYS A 1 99 ? -7.453 19.641 6.426 1 98.75 99 CYS A CA 1
ATOM 718 C C . CYS A 1 99 ? -6.816 18.578 7.305 1 98.75 99 CYS A C 1
ATOM 720 O O . CYS A 1 99 ? -6.734 18.75 8.523 1 98.75 99 CYS A O 1
ATOM 722 N N . VAL A 1 100 ? -6.398 17.469 6.699 1 98.94 100 VAL A N 1
ATOM 723 C CA . VAL A 1 100 ? -5.758 16.406 7.461 1 98.94 100 VAL A CA 1
ATOM 724 C C . VAL A 1 100 ? -4.254 16.406 7.195 1 98.94 100 VAL A C 1
ATOM 726 O O . VAL A 1 100 ? -3.818 16.312 6.043 1 98.94 100 VAL A O 1
ATOM 729 N N . VAL A 1 101 ? -3.48 16.531 8.289 1 98.94 101 VAL A N 1
ATOM 730 C CA . VAL A 1 101 ? -2.023 16.484 8.234 1 98.94 101 VAL A CA 1
ATOM 731 C C . VAL A 1 101 ? -1.542 15.102 8.68 1 98.94 101 VAL A C 1
ATOM 733 O O . VAL A 1 101 ? -1.775 14.695 9.82 1 98.94 101 VAL A O 1
ATOM 736 N N . ILE A 1 102 ? -0.888 14.398 7.801 1 99 102 ILE A N 1
ATOM 737 C CA . ILE A 1 102 ? -0.279 13.117 8.148 1 99 102 ILE A CA 1
ATOM 738 C C . ILE A 1 102 ? 1.207 13.32 8.438 1 99 102 ILE A C 1
ATOM 740 O O . ILE A 1 102 ? 1.946 13.828 7.594 1 99 102 ILE A O 1
ATOM 744 N N . HIS A 1 103 ? 1.619 12.938 9.648 1 98.94 103 HIS A N 1
ATOM 745 C CA . HIS A 1 103 ? 3.027 13.023 10.016 1 98.94 103 HIS A CA 1
ATOM 746 C C . HIS A 1 103 ? 3.646 11.633 10.141 1 98.94 103 HIS A C 1
ATOM 748 O O . HIS A 1 103 ? 3.131 10.781 10.867 1 98.94 103 HIS A O 1
ATOM 754 N N . MET A 1 104 ? 4.773 11.43 9.445 1 98.94 104 MET A N 1
ATOM 755 C CA . MET A 1 104 ? 5.449 10.133 9.438 1 98.94 104 MET A CA 1
ATOM 756 C C . MET A 1 104 ? 6.746 10.195 10.234 1 98.94 104 MET A C 1
ATOM 758 O O . MET A 1 104 ? 7.562 11.094 10.039 1 98.94 104 MET A O 1
ATOM 762 N N . HIS A 1 105 ? 6.977 9.234 11.148 1 98.81 105 HIS A N 1
ATOM 763 C CA . HIS A 1 105 ? 8.102 9.25 12.078 1 98.81 105 HIS A CA 1
ATOM 764 C C . HIS A 1 105 ? 9.375 8.727 11.406 1 98.81 105 HIS A C 1
ATOM 766 O O . HIS A 1 105 ? 9.336 8.273 10.266 1 98.81 105 HIS A O 1
ATOM 772 N N . GLY A 1 106 ? 10.484 8.867 12.133 1 98.31 106 GLY A N 1
ATOM 773 C CA . GLY A 1 106 ? 11.781 8.43 11.641 1 98.31 106 GLY A CA 1
ATOM 774 C C . GLY A 1 106 ? 12.07 6.973 11.945 1 98.31 106 GLY A C 1
ATOM 775 O O . GLY A 1 106 ? 11.328 6.328 12.68 1 98.31 106 GLY A O 1
ATOM 776 N N . ARG A 1 107 ? 13.188 6.512 11.344 1 97.69 107 ARG A N 1
ATOM 777 C CA . ARG A 1 107 ? 13.617 5.141 11.594 1 97.69 107 ARG A CA 1
ATOM 778 C C . ARG A 1 107 ? 13.906 4.918 13.078 1 97.69 107 ARG A C 1
ATOM 780 O O . ARG A 1 107 ? 14.516 5.77 13.734 1 97.69 107 ARG A O 1
ATOM 787 N N . GLY A 1 108 ? 13.453 3.801 13.602 1 96.88 108 GLY A N 1
ATOM 788 C CA . GLY A 1 108 ? 13.648 3.467 15 1 96.88 108 GLY A CA 1
ATOM 789 C C . GLY A 1 108 ? 12.625 4.113 15.922 1 96.88 108 GLY A C 1
ATOM 790 O O . GLY A 1 108 ? 12.609 3.854 17.125 1 96.88 108 GLY A O 1
ATOM 791 N N . GLY A 1 109 ? 11.805 4.949 15.367 1 97.44 109 GLY A N 1
ATOM 792 C CA . GLY A 1 109 ? 10.773 5.621 16.141 1 97.44 109 GLY A CA 1
ATOM 793 C C . GLY A 1 109 ? 9.438 4.898 16.125 1 97.44 109 GLY A C 1
ATOM 794 O O . GLY A 1 109 ? 9.391 3.678 15.945 1 97.44 109 GLY A O 1
ATOM 795 N N . SER A 1 110 ? 8.438 5.613 16.422 1 98.19 110 SER A N 1
ATOM 796 C CA . SER A 1 110 ? 7.043 5.168 16.422 1 98.19 110 SER A CA 1
ATOM 797 C C . SER A 1 110 ? 6.086 6.355 16.406 1 98.19 110 SER A C 1
ATOM 799 O O . SER A 1 110 ? 6.492 7.492 16.656 1 98.19 110 SER A O 1
ATOM 801 N N . ALA A 1 111 ? 4.867 6.047 16.094 1 97.88 111 ALA A N 1
ATOM 802 C CA . ALA A 1 111 ? 3.838 7.086 16.125 1 97.88 111 ALA A CA 1
ATOM 803 C C . ALA A 1 111 ? 3.713 7.699 17.516 1 97.88 111 ALA A C 1
ATOM 805 O O . ALA A 1 111 ? 3.57 8.914 17.641 1 97.88 111 ALA A O 1
ATOM 806 N N . ASP A 1 112 ? 3.791 6.914 18.547 1 95.56 112 ASP A N 1
ATOM 807 C CA . ASP A 1 112 ? 3.65 7.398 19.906 1 95.56 112 ASP A CA 1
ATOM 808 C C . ASP A 1 112 ? 4.844 8.266 20.312 1 95.56 112 ASP A C 1
ATOM 810 O O . ASP A 1 112 ? 4.688 9.258 21.016 1 95.56 112 ASP A O 1
ATOM 814 N N . ASN A 1 113 ? 5.992 7.883 19.812 1 94.44 113 ASN A N 1
ATOM 815 C CA . ASN A 1 113 ? 7.191 8.664 20.109 1 94.44 113 ASN A CA 1
ATOM 816 C C . ASN A 1 113 ? 7.152 10.031 19.438 1 94.44 113 ASN A C 1
ATOM 818 O O . ASN A 1 113 ? 7.883 10.938 19.828 1 94.44 113 ASN A O 1
ATOM 822 N N . GLU A 1 114 ? 6.328 10.148 18.406 1 95.12 114 GLU A N 1
ATOM 823 C CA . GLU A 1 114 ? 6.254 11.391 17.656 1 95.12 114 GLU A CA 1
ATOM 824 C C . GLU A 1 114 ? 5.098 12.258 18.125 1 95.12 114 GLU A C 1
ATOM 826 O O . GLU A 1 114 ? 4.777 13.273 17.5 1 95.12 114 GLU A O 1
ATOM 831 N N . GLU A 1 115 ? 4.5 11.891 19.203 1 97.44 115 GLU A N 1
ATOM 832 C CA . GLU A 1 115 ? 3.324 12.633 19.656 1 97.44 115 GLU A CA 1
ATOM 833 C C . GLU A 1 115 ? 3.67 14.094 19.953 1 97.44 115 GLU A C 1
ATOM 835 O O . GLU A 1 115 ? 2.863 14.984 19.703 1 97.44 115 GLU A O 1
ATOM 840 N N . ARG A 1 116 ? 4.855 14.367 20.469 1 97.25 116 ARG A N 1
ATOM 841 C CA . ARG A 1 116 ? 5.285 15.734 20.75 1 97.25 116 ARG A CA 1
ATOM 842 C C . ARG A 1 116 ? 5.258 16.594 19.484 1 97.25 116 ARG A C 1
ATOM 844 O O . ARG A 1 116 ? 4.758 17.719 19.5 1 97.25 116 ARG A O 1
ATOM 851 N N . ILE A 1 117 ? 5.773 16.078 18.375 1 98.5 117 ILE A N 1
ATOM 852 C CA . ILE A 1 117 ? 5.797 16.812 17.109 1 98.5 117 ILE A CA 1
ATOM 853 C C . ILE A 1 117 ? 4.375 16.984 16.594 1 98.5 117 ILE A C 1
ATOM 855 O O . ILE A 1 117 ? 4.008 18.078 16.125 1 98.5 117 ILE A O 1
ATOM 859 N N . ALA A 1 118 ? 3.568 15.93 16.703 1 98.56 118 ALA A N 1
ATOM 860 C CA . ALA A 1 118 ? 2.186 15.992 16.234 1 98.56 118 ALA A CA 1
ATOM 861 C C . ALA A 1 118 ? 1.404 17.078 16.969 1 98.56 118 ALA A C 1
ATOM 863 O O . ALA A 1 118 ? 0.712 17.891 16.344 1 98.56 118 ALA A O 1
ATOM 864 N N . ARG A 1 119 ? 1.565 17.156 18.281 1 98.69 119 ARG A N 1
ATOM 865 C CA . ARG A 1 119 ? 0.861 18.125 19.109 1 98.69 119 ARG A CA 1
ATOM 866 C C . ARG A 1 119 ? 1.367 19.547 18.828 1 98.69 119 ARG A C 1
ATOM 868 O O . ARG A 1 119 ? 0.586 20.5 18.812 1 98.69 119 ARG A O 1
ATOM 875 N N . GLN A 1 120 ? 2.641 19.641 18.641 1 98.69 120 GLN A N 1
ATOM 876 C CA . GLN A 1 120 ? 3.191 20.953 18.344 1 98.69 120 GLN A CA 1
ATOM 877 C C . GLN A 1 120 ? 2.707 21.469 17 1 98.69 120 GLN A C 1
ATOM 879 O O . GLN A 1 120 ? 2.383 22.656 16.859 1 98.69 120 GLN A O 1
ATOM 884 N N . LEU A 1 121 ? 2.656 20.609 15.984 1 98.81 121 LEU A N 1
ATOM 885 C CA . LEU A 1 121 ? 2.121 20.984 14.68 1 98.81 121 LEU A CA 1
ATOM 886 C C . LEU A 1 121 ? 0.675 21.453 14.805 1 98.81 121 LEU A C 1
ATOM 888 O O . LEU A 1 121 ? 0.313 22.516 14.289 1 98.81 121 LEU A O 1
ATOM 892 N N . TYR A 1 122 ? -0.105 20.656 15.5 1 98.81 122 TYR A N 1
ATOM 893 C CA . TYR A 1 122 ? -1.507 21.016 15.703 1 98.81 122 TYR A CA 1
ATOM 894 C C . TYR A 1 122 ? -1.638 22.375 16.375 1 98.81 122 TYR A C 1
ATOM 896 O O . TYR A 1 122 ? -2.432 23.203 15.938 1 98.81 122 TYR A O 1
ATOM 904 N N . ASP A 1 123 ? -0.858 22.547 17.391 1 98.69 123 ASP A N 1
ATOM 905 C CA . ASP A 1 123 ? -0.903 23.766 18.188 1 98.69 123 ASP A CA 1
ATOM 906 C C . ASP A 1 123 ? -0.495 24.984 17.359 1 98.69 123 ASP A C 1
ATOM 908 O O . ASP A 1 123 ? -1.127 26.047 17.438 1 98.69 123 ASP A O 1
ATOM 912 N N . ARG A 1 124 ? 0.576 24.828 16.609 1 98.75 124 ARG A N 1
ATOM 913 C CA . ARG A 1 124 ? 1.057 25.938 15.781 1 98.75 124 ARG A CA 1
ATOM 914 C C . ARG A 1 124 ? -0.007 26.391 14.789 1 98.75 124 ARG A C 1
ATOM 916 O O . ARG A 1 124 ? -0.248 27.578 14.625 1 98.75 124 ARG A O 1
ATOM 923 N N . ILE A 1 125 ? -0.661 25.422 14.156 1 98.75 125 ILE A N 1
ATOM 924 C CA . ILE A 1 125 ? -1.727 25.734 13.211 1 98.75 125 ILE A CA 1
ATOM 925 C C . ILE A 1 125 ? -2.871 26.438 13.93 1 98.75 125 ILE A C 1
ATOM 927 O O . ILE A 1 125 ? -3.396 27.438 13.438 1 98.75 125 ILE A O 1
ATOM 931 N N . SER A 1 126 ? -3.189 25.984 15.117 1 98.19 126 SER A N 1
ATOM 932 C CA . SER A 1 126 ? -4.277 26.562 15.898 1 98.19 126 SER A CA 1
ATOM 933 C C . SER A 1 126 ? -3.979 28.016 16.281 1 98.19 126 SER A C 1
ATOM 935 O O . SER A 1 126 ? -4.863 28.875 16.234 1 98.19 126 SER A O 1
ATOM 937 N N . ARG A 1 127 ? -2.746 28.266 16.656 1 98 127 ARG A N 1
ATOM 938 C CA . ARG A 1 127 ? -2.369 29.625 17.031 1 98 127 ARG A CA 1
ATOM 939 C C . ARG A 1 127 ? -2.459 30.562 15.828 1 98 127 ARG A C 1
ATOM 941 O O . ARG A 1 127 ? -2.912 31.703 15.961 1 98 127 ARG A O 1
ATOM 948 N N . ASP A 1 128 ? -2.072 30.094 14.727 1 97.69 128 ASP A N 1
ATOM 949 C CA . ASP A 1 128 ? -2.16 30.922 13.523 1 97.69 128 ASP A CA 1
ATOM 950 C C . ASP A 1 128 ? -3.615 31.172 13.133 1 97.69 128 ASP A C 1
ATOM 952 O O . ASP A 1 128 ? -3.971 32.281 12.703 1 97.69 128 ASP A O 1
ATOM 956 N N . LYS A 1 129 ? -4.461 30.188 13.258 1 96.44 129 LYS A N 1
ATOM 957 C CA . LYS A 1 129 ? -5.887 30.344 13 1 96.44 129 LYS A CA 1
ATOM 958 C C . LYS A 1 129 ? -6.496 31.422 13.906 1 96.44 129 LYS A C 1
ATOM 960 O O . LYS A 1 129 ? -7.262 32.25 13.438 1 96.44 129 LYS A O 1
ATOM 965 N N . ALA A 1 130 ? -6.125 31.344 15.18 1 95.31 130 ALA A N 1
ATOM 966 C CA . ALA A 1 130 ? -6.648 32.281 16.156 1 95.31 130 ALA A CA 1
ATOM 967 C C . ALA A 1 130 ? -6.184 33.719 15.836 1 95.31 130 ALA A C 1
ATOM 969 O O . ALA A 1 130 ? -6.969 34.656 15.906 1 95.31 130 ALA A O 1
ATOM 970 N N . ALA A 1 131 ? -4.938 33.781 15.492 1 94.5 131 ALA A N 1
ATOM 971 C CA . ALA A 1 131 ? -4.387 35.094 15.148 1 94.5 131 ALA A CA 1
ATOM 972 C C . ALA A 1 131 ? -5.07 35.688 13.914 1 94.5 131 ALA A C 1
ATOM 974 O O . ALA A 1 131 ? -5.363 36.875 13.859 1 94.5 131 ALA A O 1
ATOM 975 N N . TYR A 1 132 ? -5.262 34.844 12.945 1 91.5 132 TYR A N 1
ATOM 976 C CA . TYR A 1 132 ? -5.922 35.281 11.719 1 91.5 132 TYR A CA 1
ATOM 977 C C . TYR A 1 132 ? -7.352 35.719 11.984 1 91.5 132 TYR A C 1
ATOM 979 O O . TYR A 1 132 ? -7.789 36.75 11.469 1 91.5 132 TYR A O 1
ATOM 987 N N . ARG A 1 133 ? -8.086 35.094 12.797 1 89.81 133 ARG A N 1
ATOM 988 C CA . ARG A 1 133 ? -9.453 35.438 13.172 1 89.81 133 ARG A CA 1
ATOM 989 C C . ARG A 1 133 ? -9.477 36.781 13.906 1 89.81 133 ARG A C 1
ATOM 991 O O . ARG A 1 133 ? -10.383 37.594 13.695 1 89.81 133 ARG A O 1
ATOM 998 N N . ALA A 1 134 ? -8.516 36.938 14.742 1 90.25 134 ALA A N 1
ATOM 999 C CA . ALA A 1 134 ? -8.422 38.188 15.469 1 90.25 134 ALA A CA 1
ATOM 1000 C C . ALA A 1 134 ? -8.195 39.375 14.516 1 90.25 134 ALA A C 1
ATOM 1002 O O . ALA A 1 134 ? -8.758 40.438 14.711 1 90.25 134 ALA A O 1
ATOM 1003 N N . GLN A 1 135 ? -7.453 39.094 13.539 1 87.19 135 GLN A N 1
ATOM 1004 C CA . GLN A 1 135 ? -7.195 40.125 12.531 1 87.19 135 GLN A CA 1
ATOM 1005 C C . GLN A 1 135 ? -8.445 40.406 11.695 1 87.19 135 GLN A C 1
ATOM 1007 O O . GLN A 1 135 ? -8.711 41.531 11.336 1 87.19 135 GLN A O 1
ATOM 1012 N N . GLN A 1 136 ? -9.156 39.406 11.406 1 82.31 136 GLN A N 1
ATOM 1013 C CA . GLN A 1 136 ? -10.406 39.562 10.672 1 82.31 136 GLN A CA 1
ATOM 1014 C C . GLN A 1 136 ? -11.422 40.375 11.484 1 82.31 136 GLN A C 1
ATOM 1016 O O . GLN A 1 136 ? -12.062 41.281 10.953 1 82.31 136 GLN A O 1
ATOM 1021 N N . ASN A 1 137 ? -11.516 40.062 12.711 1 83.62 137 ASN A N 1
ATOM 1022 C CA . ASN A 1 137 ? -12.445 40.75 13.602 1 83.62 137 ASN A CA 1
ATOM 1023 C C . ASN A 1 137 ? -12.039 42.219 13.812 1 83.62 137 ASN A C 1
ATOM 1025 O O . ASN A 1 137 ? -12.898 43.062 14.039 1 83.62 137 ASN A O 1
ATOM 1029 N N . GLY A 1 138 ? -10.789 42.344 13.703 1 84.56 138 GLY A N 1
ATOM 1030 C CA . GLY A 1 138 ? -10.273 43.719 13.867 1 84.56 138 GLY A CA 1
ATOM 1031 C C . GLY A 1 138 ? -10.328 44.531 12.586 1 84.56 138 GLY A C 1
ATOM 1032 O O . GLY A 1 138 ? -9.961 45.688 12.578 1 84.56 138 GLY A O 1
ATOM 1033 N N . GLY A 1 139 ? -10.867 43.938 11.43 1 77.31 139 GLY A N 1
ATOM 1034 C CA . GLY A 1 139 ? -11.023 44.594 10.156 1 77.31 139 GLY A CA 1
ATOM 1035 C C . GLY A 1 139 ? -9.719 44.75 9.383 1 77.31 139 GLY A C 1
ATOM 1036 O O . GLY A 1 139 ? -9.625 45.531 8.453 1 77.31 139 GLY A O 1
ATOM 1037 N N . LEU A 1 140 ? -8.781 44.062 9.82 1 73.94 140 LEU A N 1
ATOM 1038 C CA . LEU A 1 140 ? -7.465 44.188 9.195 1 73.94 140 LEU A CA 1
ATOM 1039 C C . LEU A 1 140 ? -7.371 43.344 7.934 1 73.94 140 LEU A C 1
ATOM 1041 O O . LEU A 1 140 ? -6.562 43.625 7.051 1 73.94 140 LEU A O 1
ATOM 1045 N N . ILE A 1 141 ? -8.164 42.219 7.863 1 72.75 141 ILE A N 1
ATOM 1046 C CA . ILE A 1 141 ? -8.203 41.344 6.715 1 72.75 141 ILE A CA 1
ATOM 1047 C C . ILE A 1 141 ? -9.648 41.094 6.289 1 72.75 141 ILE A C 1
ATOM 1049 O O . ILE A 1 141 ? -10.57 41.281 7.082 1 72.75 141 ILE A O 1
ATOM 1053 N N . ALA A 1 142 ? -9.734 40.75 4.898 1 69.88 142 ALA A N 1
ATOM 1054 C CA . ALA A 1 142 ? -11.07 40.5 4.355 1 69.88 142 ALA A CA 1
ATOM 1055 C C . ALA A 1 142 ? -11.797 39.438 5.133 1 69.88 142 ALA A C 1
ATOM 1057 O O . ALA A 1 142 ? -11.203 38.406 5.469 1 69.88 142 ALA A O 1
ATOM 1058 N N . THR A 1 143 ? -12.977 39.562 5.461 1 65.69 143 THR A N 1
ATOM 1059 C CA . THR A 1 143 ? -13.828 38.688 6.277 1 65.69 143 THR A CA 1
ATOM 1060 C C . THR A 1 143 ? -14.258 37.469 5.496 1 65.69 143 THR A C 1
ATOM 1062 O O . THR A 1 143 ? -14.734 36.5 6.078 1 65.69 143 THR A O 1
ATOM 1065 N N . THR A 1 144 ? -13.93 37.375 4.262 1 67.25 144 THR A N 1
ATOM 1066 C CA . THR A 1 144 ? -14.508 36.312 3.455 1 67.25 144 THR A CA 1
ATOM 1067 C C . THR A 1 144 ? -13.586 35.094 3.414 1 67.25 144 THR A C 1
ATOM 1069 O O . THR A 1 144 ? -13.977 34.031 2.951 1 67.25 144 THR A O 1
ATOM 1072 N N . SER A 1 145 ? -12.531 35.188 4.09 1 77.81 145 SER A N 1
ATOM 1073 C CA . SER A 1 145 ? -11.609 34.062 3.994 1 77.81 145 SER A CA 1
ATOM 1074 C C . SER A 1 145 ? -11.945 33 5.016 1 77.81 145 SER A C 1
ATOM 1076 O O . SER A 1 145 ? -12.117 33.281 6.203 1 77.81 145 SER A O 1
ATOM 1078 N N . MET A 1 146 ? -12.227 31.844 4.508 1 86.94 146 MET A N 1
ATOM 1079 C CA . MET A 1 146 ? -12.578 30.703 5.359 1 86.94 146 MET A CA 1
ATOM 1080 C C . MET A 1 146 ? -11.344 29.906 5.734 1 86.94 146 MET A C 1
ATOM 1082 O O . MET A 1 146 ? -10.406 29.797 4.945 1 86.94 146 MET A O 1
ATOM 1086 N N . GLN A 1 147 ? -11.352 29.5 7.016 1 94.25 147 GLN A N 1
ATOM 1087 C CA . GLN A 1 147 ? -10.312 28.594 7.465 1 94.25 147 GLN A CA 1
ATOM 1088 C C . GLN A 1 147 ? -10.867 27.188 7.676 1 94.25 147 GLN A C 1
ATOM 1090 O O . GLN A 1 147 ? -11.922 27.016 8.289 1 94.25 147 GLN A O 1
ATOM 1095 N N . ARG A 1 148 ? -10.141 26.25 7.164 1 96.94 148 ARG A N 1
ATOM 1096 C CA . ARG A 1 148 ? -10.508 24.859 7.375 1 96.94 148 ARG A CA 1
ATOM 1097 C C . ARG A 1 148 ? -10.227 24.422 8.812 1 96.94 148 ARG A C 1
ATOM 1099 O O . ARG A 1 148 ? -9.328 24.953 9.461 1 96.94 148 ARG A O 1
ATOM 1106 N N . ASP A 1 149 ? -11.039 23.469 9.266 1 97.88 149 ASP A N 1
ATOM 1107 C CA . ASP A 1 149 ? -10.602 22.734 10.453 1 97.88 149 ASP A CA 1
ATOM 1108 C C . ASP A 1 149 ? -9.406 21.844 10.133 1 97.88 149 ASP A C 1
ATOM 1110 O O . ASP A 1 149 ? -9.102 21.609 8.961 1 97.88 149 ASP A O 1
ATOM 1114 N N . HIS A 1 150 ? -8.664 21.469 11.195 1 98.75 150 HIS A N 1
ATOM 1115 C CA . HIS A 1 150 ? -7.508 20.641 10.898 1 98.75 150 HIS A CA 1
ATOM 1116 C C . HIS A 1 150 ? -7.391 19.484 11.891 1 98.75 150 HIS A C 1
ATOM 1118 O O . HIS A 1 150 ? -7.812 19.609 13.047 1 98.75 150 HIS A O 1
ATOM 1124 N N . LEU A 1 151 ? -6.941 18.344 11.414 1 98.94 151 LEU A N 1
ATOM 1125 C CA . LEU A 1 151 ? -6.578 17.156 12.18 1 98.94 151 LEU A CA 1
ATOM 1126 C C . LEU A 1 151 ? -5.129 16.75 11.914 1 98.94 151 LEU A C 1
ATOM 1128 O O . LEU A 1 151 ? -4.59 17.047 10.844 1 98.94 151 LEU A O 1
ATOM 1132 N N . LEU A 1 152 ? -4.484 16.172 12.898 1 98.94 152 LEU A N 1
ATOM 1133 C CA . LEU A 1 152 ? -3.172 15.555 12.75 1 98.94 152 LEU A CA 1
ATOM 1134 C C . LEU A 1 152 ? -3.262 14.039 12.922 1 98.94 152 LEU A C 1
ATOM 1136 O O . LEU A 1 152 ? -3.914 13.555 13.852 1 98.94 152 LEU A O 1
ATOM 1140 N N . VAL A 1 153 ? -2.656 13.336 11.984 1 98.94 153 VAL A N 1
ATOM 1141 C CA . VAL A 1 153 ? -2.721 11.875 11.984 1 98.94 153 VAL A CA 1
ATOM 1142 C C . VAL A 1 153 ? -1.307 11.297 11.977 1 98.94 153 VAL A C 1
ATOM 1144 O O . VAL A 1 153 ? -0.44 11.773 11.234 1 98.94 153 VAL A O 1
ATOM 1147 N N . THR A 1 154 ? -1.029 10.344 12.859 1 98.94 154 THR A N 1
ATOM 1148 C CA . THR A 1 154 ? 0.224 9.594 12.852 1 98.94 154 THR A CA 1
ATOM 1149 C C . THR A 1 154 ? -0.043 8.094 12.836 1 98.94 154 THR A C 1
ATOM 1151 O O . THR A 1 154 ? -1.113 7.641 13.25 1 98.94 154 THR A O 1
ATOM 1154 N N . PHE A 1 155 ? 0.875 7.344 12.312 1 98.88 155 PHE A N 1
ATOM 1155 C CA . PHE A 1 155 ? 0.814 5.887 12.297 1 98.88 155 PHE A CA 1
ATOM 1156 C C . PHE A 1 155 ? 2.215 5.289 12.297 1 98.88 155 PHE A C 1
ATOM 1158 O O . PHE A 1 155 ? 3.195 5.988 12.039 1 98.88 155 PHE A O 1
ATOM 1165 N N . ASP A 1 156 ? 2.301 4.055 12.68 1 98.81 156 ASP A N 1
ATOM 1166 C CA . ASP A 1 156 ? 3.596 3.383 12.688 1 98.81 156 ASP A CA 1
ATOM 1167 C C . ASP A 1 156 ? 3.99 2.936 11.281 1 98.81 156 ASP A C 1
ATOM 1169 O O . ASP A 1 156 ? 3.205 2.287 10.586 1 98.81 156 ASP A O 1
ATOM 1173 N N . ALA A 1 157 ? 5.211 3.312 10.93 1 98.69 157 ALA A N 1
ATOM 1174 C CA . ALA A 1 157 ? 5.777 2.801 9.68 1 98.69 157 ALA A CA 1
ATOM 1175 C C . ALA A 1 157 ? 5.895 1.279 9.719 1 98.69 157 ALA A C 1
ATOM 1177 O O . ALA A 1 157 ? 5.855 0.673 10.789 1 98.69 157 ALA A O 1
ATOM 1178 N N . ARG A 1 158 ? 5.969 0.708 8.555 1 98.38 158 ARG A N 1
ATOM 1179 C CA . ARG A 1 158 ? 6.219 -0.728 8.469 1 98.38 158 ARG A CA 1
ATOM 1180 C C . ARG A 1 158 ? 7.449 -1.119 9.273 1 98.38 158 ARG A C 1
ATOM 1182 O O . ARG A 1 158 ? 8.469 -0.423 9.25 1 98.38 158 ARG A O 1
ATOM 1189 N N . ASN A 1 159 ? 7.305 -2.225 10.078 1 98.5 159 ASN A N 1
ATOM 1190 C CA . ASN A 1 159 ? 8.352 -2.789 10.93 1 98.5 159 ASN A CA 1
ATOM 1191 C C . ASN A 1 159 ? 8.727 -1.841 12.062 1 98.5 159 ASN A C 1
ATOM 1193 O O . ASN A 1 159 ? 9.875 -1.829 12.508 1 98.5 159 ASN A O 1
ATOM 1197 N N . HIS A 1 160 ? 7.809 -0.977 12.484 1 98.62 160 HIS A N 1
ATOM 1198 C CA . HIS A 1 160 ? 8.016 -0.081 13.617 1 98.62 160 HIS A CA 1
ATOM 1199 C C . HIS A 1 160 ? 6.824 -0.115 14.57 1 98.62 160 HIS A C 1
ATOM 1201 O O . HIS A 1 160 ? 5.711 -0.459 14.164 1 98.62 160 HIS A O 1
ATOM 1207 N N . GLY A 1 161 ? 7.109 0.296 15.82 1 97.31 161 GLY A N 1
ATOM 1208 C CA . GLY A 1 161 ? 6.027 0.382 16.797 1 97.31 161 GLY A CA 1
ATOM 1209 C C . GLY A 1 161 ? 5.234 -0.905 16.922 1 97.31 161 GLY A C 1
ATOM 1210 O O . GLY A 1 161 ? 5.812 -1.979 17.094 1 97.31 161 GLY A O 1
ATOM 1211 N N . HIS A 1 162 ? 3.955 -0.785 16.844 1 95.44 162 HIS A N 1
ATOM 1212 C CA . HIS A 1 162 ? 3.082 -1.944 17 1 95.44 162 HIS A CA 1
ATOM 1213 C C . HIS A 1 162 ? 3.174 -2.859 15.773 1 95.44 162 HIS A C 1
ATOM 1215 O O . HIS A 1 162 ? 2.707 -4 15.812 1 95.44 162 HIS A O 1
ATOM 1221 N N . ARG A 1 163 ? 3.82 -2.383 14.711 1 97.44 163 ARG A N 1
ATOM 1222 C CA . ARG A 1 163 ? 3.91 -3.141 13.469 1 97.44 163 ARG A CA 1
ATOM 1223 C C . ARG A 1 163 ? 5.27 -3.824 13.336 1 97.44 163 ARG A C 1
ATOM 1225 O O . ARG A 1 163 ? 5.637 -4.289 12.258 1 97.44 163 ARG A O 1
ATOM 1232 N N . THR A 1 164 ? 6.02 -3.873 14.375 1 98 164 THR A N 1
ATOM 1233 C CA . THR A 1 164 ? 7.352 -4.469 14.312 1 98 164 THR A CA 1
ATOM 1234 C C . THR A 1 164 ? 7.262 -5.965 14.031 1 98 164 THR A C 1
ATOM 1236 O O . THR A 1 164 ? 6.527 -6.688 14.711 1 98 164 THR A O 1
ATOM 1239 N N . THR A 1 165 ? 8.062 -6.414 13.031 1 98 165 THR A N 1
ATOM 1240 C CA . THR A 1 165 ? 8.094 -7.824 12.656 1 98 165 THR A CA 1
ATOM 1241 C C . THR A 1 165 ? 9.531 -8.352 12.68 1 98 165 THR A C 1
ATOM 1243 O O . THR A 1 165 ? 9.758 -9.555 12.82 1 98 165 THR A O 1
ATOM 1246 N N . ASN A 1 166 ? 10.461 -7.512 12.484 1 97.81 166 ASN A N 1
ATOM 1247 C CA . ASN A 1 166 ? 11.875 -7.844 12.398 1 97.81 166 ASN A CA 1
ATOM 1248 C C . ASN A 1 166 ? 12.75 -6.695 12.898 1 97.81 166 ASN A C 1
ATOM 1250 O O . ASN A 1 166 ? 13.18 -5.852 12.109 1 97.81 166 ASN A O 1
ATOM 1254 N N . PRO A 1 167 ? 13.086 -6.652 14.148 1 97.31 167 PRO A N 1
ATOM 1255 C CA . PRO A 1 167 ? 13.867 -5.547 14.711 1 97.31 167 PRO A CA 1
ATOM 1256 C C . PRO A 1 167 ? 15.195 -5.34 13.977 1 97.31 167 PRO A C 1
ATOM 1258 O O . PRO A 1 167 ? 15.648 -4.199 13.828 1 97.31 167 PRO A O 1
ATOM 1261 N N . GLU A 1 168 ? 15.812 -6.379 13.508 1 97.5 168 GLU A N 1
ATOM 1262 C CA . GLU A 1 168 ? 17.062 -6.262 12.766 1 97.5 168 GLU A CA 1
ATOM 1263 C C . GLU A 1 168 ? 16.891 -5.434 11.5 1 97.5 168 GLU A C 1
ATOM 1265 O O . GLU A 1 168 ? 17.797 -4.723 11.078 1 97.5 168 GLU A O 1
ATOM 1270 N N . GLY A 1 169 ? 15.695 -5.5 10.93 1 98.12 169 GLY A N 1
ATOM 1271 C CA . GLY A 1 169 ? 15.406 -4.793 9.695 1 98.12 169 GLY A CA 1
ATOM 1272 C C . GLY A 1 169 ? 15.43 -3.283 9.852 1 98.12 169 GLY A C 1
ATOM 1273 O O . GLY A 1 169 ? 15.461 -2.553 8.859 1 98.12 169 GLY A O 1
ATOM 1274 N N . GLN A 1 170 ? 15.484 -2.783 11.086 1 98 170 GLN A N 1
ATOM 1275 C CA . GLN A 1 170 ? 15.523 -1.349 11.352 1 98 170 GLN A CA 1
ATOM 1276 C C . GLN A 1 170 ? 16.969 -0.85 11.453 1 98 170 GLN A C 1
ATOM 1278 O O . GLN A 1 170 ? 17.203 0.358 11.492 1 98 170 GLN A O 1
ATOM 1283 N N . LYS A 1 171 ? 17.891 -1.804 11.414 1 97.69 171 LYS A N 1
ATOM 1284 C CA . LYS A 1 171 ? 19.281 -1.468 11.727 1 97.69 171 LYS A CA 1
ATOM 1285 C C . LYS A 1 171 ? 20.078 -1.161 10.461 1 97.69 171 LYS A C 1
ATOM 1287 O O . LYS A 1 171 ? 19.609 -1.444 9.352 1 97.69 171 LYS A O 1
ATOM 1292 N N . ALA A 1 172 ? 21.219 -0.518 10.672 1 96.75 172 ALA A N 1
ATOM 1293 C CA . ALA A 1 172 ? 22.156 -0.207 9.594 1 96.75 172 ALA A CA 1
ATOM 1294 C C . ALA A 1 172 ? 23.062 -1.398 9.289 1 96.75 172 ALA A C 1
ATOM 1296 O O . ALA A 1 172 ? 23.062 -2.383 10.031 1 96.75 172 ALA A O 1
ATOM 1297 N N . TRP A 1 173 ? 23.812 -1.312 8.18 1 97.5 173 TRP A N 1
ATOM 1298 C CA . TRP A 1 173 ? 24.781 -2.344 7.84 1 97.5 173 TRP A CA 1
ATOM 1299 C C . TRP A 1 173 ? 25.766 -2.562 8.984 1 97.5 173 TRP A C 1
ATOM 1301 O O . TRP A 1 173 ? 26.031 -3.701 9.375 1 97.5 173 TRP A O 1
ATOM 1311 N N . LYS A 1 174 ? 26.25 -1.513 9.586 1 95.5 174 LYS A N 1
ATOM 1312 C CA . LYS A 1 174 ? 27.266 -1.574 10.625 1 95.5 174 LYS A CA 1
ATOM 1313 C C . LYS A 1 174 ? 26.703 -2.197 11.906 1 95.5 174 LYS A C 1
ATOM 1315 O O . LYS A 1 174 ? 27.469 -2.629 12.773 1 95.5 174 LYS A O 1
ATOM 1320 N N . GLN A 1 175 ? 25.469 -2.201 11.984 1 96.38 175 GLN A N 1
ATOM 1321 C CA . GLN A 1 175 ? 24.812 -2.773 13.156 1 96.38 175 GLN A CA 1
ATOM 1322 C C . GLN A 1 175 ? 24.391 -4.219 12.898 1 96.38 175 GLN A C 1
ATOM 1324 O O . GLN A 1 175 ? 23.656 -4.809 13.703 1 96.38 175 GLN A O 1
ATOM 1329 N N . GLY A 1 176 ? 24.703 -4.73 11.672 1 95.62 176 GLY A N 1
ATOM 1330 C CA . GLY A 1 176 ? 24.516 -6.156 11.453 1 95.62 176 GLY A CA 1
ATOM 1331 C C . GLY A 1 176 ? 23.422 -6.465 10.445 1 95.62 176 GLY A C 1
ATOM 1332 O O . GLY A 1 176 ? 23.203 -7.629 10.102 1 95.62 176 GLY A O 1
ATOM 1333 N N . ASN A 1 177 ? 22.688 -5.492 9.953 1 97.81 177 ASN A N 1
ATOM 1334 C CA . ASN A 1 177 ? 21.641 -5.73 8.969 1 97.81 177 ASN A CA 1
ATOM 1335 C C . ASN A 1 177 ? 22.203 -5.805 7.555 1 97.81 177 ASN A C 1
ATOM 1337 O O . ASN A 1 177 ? 22.328 -4.781 6.875 1 97.81 177 ASN A O 1
ATOM 1341 N N . THR A 1 178 ? 22.391 -7.004 7.074 1 96.81 178 THR A N 1
ATOM 1342 C CA . THR A 1 178 ? 22.969 -7.176 5.75 1 96.81 178 THR A CA 1
ATOM 1343 C C . THR A 1 178 ? 21.984 -6.746 4.664 1 96.81 178 THR A C 1
ATOM 1345 O O . THR A 1 178 ? 22.375 -6.547 3.512 1 96.81 178 THR A O 1
ATOM 1348 N N . ARG A 1 179 ? 20.719 -6.559 5.035 1 98.12 179 ARG A N 1
ATOM 1349 C CA . ARG A 1 179 ? 19.672 -6.191 4.082 1 98.12 179 ARG A CA 1
ATOM 1350 C C . ARG A 1 179 ? 19.234 -4.742 4.277 1 98.12 179 ARG A C 1
ATOM 1352 O O . ARG A 1 179 ? 18.109 -4.379 3.957 1 98.12 179 ARG A O 1
ATOM 1359 N N . HIS A 1 180 ? 20.062 -3.914 4.797 1 98.38 180 HIS A N 1
ATOM 1360 C CA . HIS A 1 180 ? 19.734 -2.539 5.164 1 98.38 180 HIS A CA 1
ATOM 1361 C C . HIS A 1 180 ? 19.125 -1.791 3.988 1 98.38 180 HIS A C 1
ATOM 1363 O O . HIS A 1 180 ? 18.125 -1.086 4.152 1 98.38 180 HIS A O 1
ATOM 1369 N N . ALA A 1 181 ? 19.703 -1.975 2.793 1 98.62 181 ALA A N 1
ATOM 1370 C CA . ALA A 1 181 ? 19.25 -1.201 1.636 1 98.62 181 ALA A CA 1
ATOM 1371 C C . ALA A 1 181 ? 17.812 -1.523 1.28 1 98.62 181 ALA A C 1
ATOM 1373 O O . ALA A 1 181 ? 16.969 -0.621 1.166 1 98.62 181 ALA A O 1
ATOM 1374 N N . MET A 1 182 ? 17.516 -2.834 1.138 1 98.62 182 MET A N 1
ATOM 1375 C CA . MET A 1 182 ? 16.172 -3.209 0.728 1 98.62 182 MET A CA 1
ATOM 1376 C C . MET A 1 182 ? 15.18 -3.016 1.872 1 98.62 182 MET A C 1
ATOM 1378 O O . MET A 1 182 ? 14.031 -2.639 1.646 1 98.62 182 MET A O 1
ATOM 1382 N N . ASP A 1 183 ? 15.625 -3.209 3.145 1 98.75 183 ASP A N 1
ATOM 1383 C CA . ASP A 1 183 ? 14.758 -2.951 4.293 1 98.75 183 ASP A CA 1
ATOM 1384 C C . ASP A 1 183 ? 14.391 -1.472 4.379 1 98.75 183 ASP A C 1
ATOM 1386 O O . ASP A 1 183 ? 13.219 -1.126 4.523 1 98.75 183 ASP A O 1
ATOM 1390 N N . LEU A 1 184 ? 15.359 -0.6 4.262 1 98.69 184 LEU A N 1
ATOM 1391 C CA . LEU A 1 184 ? 15.125 0.836 4.371 1 98.69 184 LEU A CA 1
ATOM 1392 C C . LEU A 1 184 ? 14.211 1.324 3.252 1 98.69 184 LEU A C 1
ATOM 1394 O O . LEU A 1 184 ? 13.234 2.025 3.508 1 98.69 184 LEU A O 1
ATOM 1398 N N . TYR A 1 185 ? 14.547 0.929 2.035 1 98.81 185 TYR A N 1
ATOM 1399 C CA . TYR A 1 185 ? 13.742 1.412 0.918 1 98.81 185 TYR A CA 1
ATOM 1400 C C . TYR A 1 185 ? 12.312 0.889 1.009 1 98.81 185 TYR A C 1
ATOM 1402 O O . TYR A 1 185 ? 11.359 1.605 0.692 1 98.81 185 TYR A O 1
ATOM 1410 N N . GLY A 1 186 ? 12.164 -0.405 1.404 1 98.88 186 GLY A N 1
ATOM 1411 C CA . GLY A 1 186 ? 10.836 -0.964 1.602 1 98.88 186 GLY A CA 1
ATOM 1412 C C . GLY A 1 186 ? 10.023 -0.216 2.641 1 98.88 186 GLY A C 1
ATOM 1413 O O . GLY A 1 186 ? 8.828 0.024 2.447 1 98.88 186 GLY A O 1
ATOM 1414 N N . MET A 1 187 ? 10.633 0.163 3.723 1 98.88 187 MET A N 1
ATOM 1415 C CA . MET A 1 187 ? 9.938 0.913 4.766 1 98.88 187 MET A CA 1
ATOM 1416 C C . MET A 1 187 ? 9.562 2.309 4.273 1 98.88 187 MET A C 1
ATOM 1418 O O . MET A 1 187 ? 8.477 2.809 4.574 1 98.88 187 MET A O 1
ATOM 1422 N N . ILE A 1 188 ? 10.445 2.957 3.488 1 98.88 188 ILE A N 1
ATOM 1423 C CA . ILE A 1 188 ? 10.203 4.289 2.943 1 98.88 188 ILE A CA 1
ATOM 1424 C C . ILE A 1 188 ? 9 4.246 2 1 98.88 188 ILE A C 1
ATOM 1426 O O . ILE A 1 188 ? 8.039 5 2.176 1 98.88 188 ILE A O 1
ATOM 1430 N N . VAL A 1 189 ? 9.039 3.354 1.058 1 98.88 189 VAL A N 1
ATOM 1431 C CA . VAL A 1 189 ? 7.996 3.246 0.041 1 98.88 189 VAL A CA 1
ATOM 1432 C C . VAL A 1 189 ? 6.695 2.762 0.681 1 98.88 189 VAL A C 1
ATOM 1434 O O . VAL A 1 189 ? 5.617 3.279 0.381 1 98.88 189 VAL A O 1
ATOM 1437 N N . GLY A 1 190 ? 6.867 1.77 1.583 1 98.75 190 GLY A N 1
ATOM 1438 C CA . GLY A 1 190 ? 5.695 1.279 2.293 1 98.75 190 GLY A CA 1
ATOM 1439 C C . GLY A 1 190 ? 4.992 2.355 3.098 1 98.75 190 GLY A C 1
ATOM 1440 O O . GLY A 1 190 ? 3.76 2.418 3.115 1 98.75 190 GLY A O 1
ATOM 1441 N N . ASP A 1 191 ? 5.75 3.172 3.768 1 98.75 191 ASP A N 1
ATOM 1442 C CA . ASP A 1 191 ? 5.211 4.266 4.57 1 98.75 191 ASP A CA 1
ATOM 1443 C C . ASP A 1 191 ? 4.418 5.242 3.703 1 98.75 191 ASP A C 1
ATOM 1445 O O . ASP A 1 191 ? 3.312 5.648 4.066 1 98.75 191 ASP A O 1
ATOM 1449 N N . ALA A 1 192 ? 4.965 5.621 2.561 1 98.94 192 ALA A N 1
ATOM 1450 C CA . ALA A 1 192 ? 4.297 6.523 1.631 1 98.94 192 ALA A CA 1
ATOM 1451 C C . ALA A 1 192 ? 2.994 5.918 1.116 1 98.94 192 ALA A C 1
ATOM 1453 O O . ALA A 1 192 ? 1.972 6.602 1.038 1 98.94 192 ALA A O 1
ATOM 1454 N N . ARG A 1 193 ? 2.988 4.637 0.83 1 98.81 193 ARG A N 1
ATOM 1455 C CA . ARG A 1 193 ? 1.804 3.965 0.305 1 98.81 193 ARG A CA 1
ATOM 1456 C C . ARG A 1 193 ? 0.73 3.826 1.38 1 98.81 193 ARG A C 1
ATOM 1458 O O . ARG A 1 193 ? -0.465 3.891 1.083 1 98.81 193 ARG A O 1
ATOM 1465 N N . ASP A 1 194 ? 1.193 3.613 2.596 1 98.81 194 ASP A N 1
ATOM 1466 C CA . ASP A 1 194 ? 0.231 3.561 3.691 1 98.81 194 ASP A CA 1
ATOM 1467 C C . ASP A 1 194 ? -0.423 4.922 3.914 1 98.81 194 ASP A C 1
ATOM 1469 O O . ASP A 1 194 ? -1.61 5.004 4.238 1 98.81 194 ASP A O 1
ATOM 1473 N N . ALA A 1 195 ? 0.335 5.996 3.732 1 98.94 195 ALA A N 1
ATOM 1474 C CA . ALA A 1 195 ? -0.26 7.328 3.793 1 98.94 195 ALA A CA 1
ATOM 1475 C C . ALA A 1 195 ? -1.324 7.504 2.713 1 98.94 195 ALA A C 1
ATOM 1477 O O . ALA A 1 195 ? -2.406 8.031 2.979 1 98.94 195 ALA A O 1
ATOM 1478 N N . SER A 1 196 ? -1.058 7.062 1.505 1 98.88 196 SER A N 1
ATOM 1479 C CA . SER A 1 196 ? -2.033 7.133 0.422 1 98.88 196 SER A CA 1
ATOM 1480 C C . SER A 1 196 ? -3.266 6.289 0.732 1 98.88 196 SER A C 1
ATOM 1482 O O . SER A 1 196 ? -4.387 6.668 0.387 1 98.88 196 SER A O 1
ATOM 1484 N N . PHE A 1 197 ? -3.021 5.141 1.413 1 98.88 197 PHE A N 1
ATOM 1485 C CA . PHE A 1 197 ? -4.125 4.289 1.842 1 98.88 197 PHE A CA 1
ATOM 1486 C C . PHE A 1 197 ? -5.035 5.031 2.812 1 98.88 197 PHE A C 1
ATOM 1488 O O . PHE A 1 197 ? -6.258 4.91 2.744 1 98.88 197 PHE A O 1
ATOM 1495 N N . LEU A 1 198 ? -4.473 5.816 3.676 1 98.94 198 LEU A N 1
ATOM 1496 C CA . LEU A 1 198 ? -5.258 6.602 4.621 1 98.94 198 LEU A CA 1
ATOM 1497 C C . LEU A 1 198 ? -6.059 7.68 3.902 1 98.94 198 LEU A C 1
ATOM 1499 O O . LEU A 1 198 ? -7.195 7.973 4.281 1 98.94 198 LEU A O 1
ATOM 1503 N N . VAL A 1 199 ? -5.484 8.289 2.855 1 98.88 199 VAL A N 1
ATOM 1504 C CA . VAL A 1 199 ? -6.234 9.258 2.064 1 98.88 199 VAL A CA 1
ATOM 1505 C C . VAL A 1 199 ? -7.508 8.609 1.522 1 98.88 199 VAL A C 1
ATOM 1507 O O . VAL A 1 199 ? -8.57 9.242 1.496 1 98.88 199 VAL A O 1
ATOM 1510 N N . ASP A 1 200 ? -7.43 7.367 1.151 1 98.81 200 ASP A N 1
ATOM 1511 C CA . ASP A 1 200 ? -8.555 6.641 0.57 1 98.81 200 ASP A CA 1
ATOM 1512 C C . ASP A 1 200 ? -9.602 6.32 1.628 1 98.81 200 ASP A C 1
ATOM 1514 O O . ASP A 1 200 ? -10.805 6.492 1.391 1 98.81 200 ASP A O 1
ATOM 1518 N N . PHE A 1 201 ? -9.164 5.898 2.775 1 98.88 201 PHE A N 1
ATOM 1519 C CA . PHE A 1 201 ? -10.117 5.184 3.623 1 98.88 201 PHE A CA 1
ATOM 1520 C C . PHE A 1 201 ? -10.406 5.977 4.891 1 98.88 201 PHE A C 1
ATOM 1522 O O . PHE A 1 201 ? -11.453 5.785 5.523 1 98.88 201 PHE A O 1
ATOM 1529 N N . LEU A 1 202 ? -9.531 6.852 5.305 1 98.88 202 LEU A N 1
ATOM 1530 C CA . LEU A 1 202 ? -9.656 7.488 6.609 1 98.88 202 LEU A CA 1
ATOM 1531 C C . LEU A 1 202 ? -10.953 8.297 6.691 1 98.88 202 LEU A C 1
ATOM 1533 O O . LEU A 1 202 ? -11.609 8.312 7.734 1 98.88 202 LEU A O 1
ATOM 1537 N N . PRO A 1 203 ? -11.453 8.977 5.613 1 98.75 203 PRO A N 1
ATOM 1538 C CA . PRO A 1 203 ? -12.648 9.812 5.703 1 98.75 203 PRO A CA 1
ATOM 1539 C C . PRO A 1 203 ? -13.875 9.031 6.168 1 98.75 203 PRO A C 1
ATOM 1541 O O . PRO A 1 203 ? -14.656 9.531 6.984 1 98.75 203 PRO A O 1
ATOM 1544 N N . CYS A 1 204 ? -14.047 7.793 5.695 1 98.44 204 CYS A N 1
ATOM 1545 C CA . CYS A 1 204 ? -15.266 7.082 6.047 1 98.44 204 CYS A CA 1
ATOM 1546 C C . CYS A 1 204 ? -15.203 6.574 7.484 1 98.44 204 CYS A C 1
ATOM 1548 O O . CYS A 1 204 ? -16.234 6.285 8.094 1 98.44 204 CYS A O 1
ATOM 1550 N N . TYR A 1 205 ? -14.016 6.457 8.078 1 98.62 205 TYR A N 1
ATOM 1551 C CA . TYR A 1 205 ? -13.875 6.09 9.484 1 98.62 205 TYR A CA 1
ATOM 1552 C C . TYR A 1 205 ? -14.102 7.293 10.391 1 98.62 205 TYR A C 1
ATOM 1554 O O . TYR A 1 205 ? -14.703 7.172 11.461 1 98.62 205 TYR A O 1
ATOM 1562 N N . LEU A 1 206 ? -13.586 8.43 9.961 1 98.38 206 LEU A N 1
ATOM 1563 C CA . LEU A 1 206 ? -13.672 9.633 10.781 1 98.38 206 LEU A CA 1
ATOM 1564 C C . LEU A 1 206 ? -15.078 10.234 10.727 1 98.38 206 LEU A C 1
ATOM 1566 O O . LEU A 1 206 ? -15.562 10.773 11.719 1 98.38 206 LEU A O 1
ATOM 1570 N N . PHE A 1 207 ? -15.695 10.148 9.516 1 97.31 207 PHE A N 1
ATOM 1571 C CA . PHE A 1 207 ? -16.969 10.828 9.297 1 97.31 207 PHE A CA 1
ATOM 1572 C C . PHE A 1 207 ? -17.984 9.891 8.664 1 97.31 207 PHE A C 1
ATOM 1574 O O . PHE A 1 207 ? -18.484 10.156 7.574 1 97.31 207 PHE A O 1
ATOM 1581 N N . PRO A 1 208 ? -18.328 8.828 9.359 1 97 208 PRO A N 1
ATOM 1582 C CA . PRO A 1 208 ? -19.25 7.836 8.805 1 97 208 PRO A CA 1
ATOM 1583 C C . PRO A 1 208 ? -20.656 8.391 8.594 1 97 208 PRO A C 1
ATOM 1585 O O . PRO A 1 208 ? -21.438 7.828 7.816 1 97 208 PRO A O 1
ATOM 1588 N N . GLN A 1 209 ? -21.031 9.531 9.266 1 95.44 209 GLN A N 1
ATOM 1589 C CA . GLN A 1 209 ? -22.359 10.141 9.133 1 95.44 209 GLN A CA 1
ATOM 1590 C C . GLN A 1 209 ? -22.391 11.109 7.953 1 95.44 209 GLN A C 1
ATOM 1592 O O . GLN A 1 209 ? -23.422 11.727 7.68 1 95.44 209 GLN A O 1
ATOM 1597 N N . ASP A 1 210 ? -21.281 11.266 7.258 1 94.69 210 ASP A N 1
ATOM 1598 C CA . ASP A 1 210 ? -21.141 12.172 6.121 1 94.69 210 ASP A CA 1
ATOM 1599 C C . ASP A 1 210 ? -21.359 13.625 6.547 1 94.69 210 ASP A C 1
ATOM 1601 O O . ASP A 1 210 ? -21.922 14.414 5.797 1 94.69 210 ASP A O 1
ATOM 1605 N N . ASP A 1 211 ? -20.969 13.938 7.738 1 93.56 211 ASP A N 1
ATOM 1606 C CA . ASP A 1 211 ? -21.234 15.266 8.273 1 93.56 211 ASP A CA 1
ATOM 1607 C C . ASP A 1 211 ? -20.047 16.203 8.039 1 93.56 211 ASP A C 1
ATOM 1609 O O . ASP A 1 211 ? -20.156 17.422 8.203 1 93.56 211 ASP A O 1
ATOM 1613 N N . ARG A 1 212 ? -18.906 15.664 7.637 1 94.94 212 ARG A N 1
ATOM 1614 C CA . ARG A 1 212 ? -17.719 16.438 7.316 1 94.94 212 ARG A CA 1
ATOM 1615 C C . ARG A 1 212 ? -17.047 15.922 6.043 1 94.94 212 ARG A C 1
ATOM 1617 O O . ARG A 1 212 ? -17.266 14.773 5.652 1 94.94 212 ARG A O 1
ATOM 1624 N N . THR A 1 213 ? -16.266 16.766 5.418 1 94.88 213 THR A N 1
ATOM 1625 C CA . THR A 1 213 ? -15.5 16.391 4.234 1 94.88 213 THR A CA 1
ATOM 1626 C C . THR A 1 213 ? -14.031 16.781 4.406 1 94.88 213 THR A C 1
ATOM 1628 O O . THR A 1 213 ? -13.727 17.859 4.938 1 94.88 213 THR A O 1
ATOM 1631 N N . VAL A 1 214 ? -13.18 15.906 4.031 1 98 214 VAL A N 1
ATOM 1632 C CA . VAL A 1 214 ? -11.766 16.25 3.986 1 98 214 VAL A CA 1
ATOM 1633 C C . VAL A 1 214 ? -11.445 16.953 2.664 1 98 214 VAL A C 1
ATOM 1635 O O . VAL A 1 214 ? -11.633 16.375 1.591 1 98 214 VAL A O 1
ATOM 1638 N N . ALA A 1 215 ? -10.922 18.188 2.74 1 97 215 ALA A N 1
ATOM 1639 C CA . ALA A 1 215 ? -10.734 18.984 1.53 1 97 215 ALA A CA 1
ATOM 1640 C C . ALA A 1 215 ? -9.25 19.094 1.168 1 97 215 ALA A C 1
ATOM 1642 O O . ALA A 1 215 ? -8.906 19.406 0.028 1 97 215 ALA A O 1
ATOM 1643 N N . GLU A 1 216 ? -8.383 18.891 2.162 1 98.19 216 GLU A N 1
ATOM 1644 C CA . GLU A 1 216 ? -6.949 19.047 1.942 1 98.19 216 GLU A CA 1
ATOM 1645 C C . GLU A 1 216 ? -6.152 17.984 2.693 1 98.19 216 GLU A C 1
ATOM 1647 O O . GLU A 1 216 ? -6.465 17.656 3.842 1 98.19 216 GLU A O 1
ATOM 1652 N N . TRP A 1 217 ? -5.172 17.438 2.004 1 98.88 217 TRP A N 1
ATOM 1653 C CA . TRP A 1 217 ? -4.238 16.484 2.596 1 98.88 217 TRP A CA 1
ATOM 1654 C C . TRP A 1 217 ? -2.822 17.047 2.615 1 98.88 217 TRP A C 1
ATOM 1656 O O . TRP A 1 217 ? -2.326 17.531 1.595 1 98.88 217 TRP A O 1
ATOM 1666 N N . VAL A 1 218 ? -2.215 17.016 3.744 1 98.94 218 VAL A N 1
ATOM 1667 C CA . VAL A 1 218 ? -0.836 17.438 3.953 1 98.94 218 VAL A CA 1
ATOM 1668 C C . VAL A 1 218 ? 0.009 16.25 4.422 1 98.94 218 VAL A C 1
ATOM 1670 O O . VAL A 1 218 ? -0.458 15.422 5.199 1 98.94 218 VAL A O 1
ATOM 1673 N N . ILE A 1 219 ? 1.229 16.141 3.902 1 98.94 219 ILE A N 1
ATOM 1674 C CA . ILE A 1 219 ? 2.125 15.078 4.324 1 98.94 219 ILE A CA 1
ATOM 1675 C C . ILE A 1 219 ? 3.414 15.68 4.887 1 98.94 219 ILE A C 1
ATOM 1677 O O . ILE A 1 219 ? 3.996 16.578 4.285 1 98.94 219 ILE A O 1
ATOM 1681 N N . THR A 1 220 ? 3.822 15.312 6.066 1 98.94 220 THR A N 1
ATOM 1682 C CA . THR A 1 220 ? 5.09 15.68 6.688 1 98.94 220 THR A CA 1
ATOM 1683 C C . THR A 1 220 ? 5.797 14.445 7.246 1 98.94 220 THR A C 1
ATOM 1685 O O . THR A 1 220 ? 5.172 13.406 7.445 1 98.94 220 THR A O 1
ATOM 1688 N N . GLY A 1 221 ? 7.07 14.578 7.453 1 98.88 221 GLY A N 1
ATOM 1689 C CA . GLY A 1 221 ? 7.781 13.445 8.023 1 98.88 221 GLY A CA 1
ATOM 1690 C C . GLY A 1 221 ? 9.203 13.773 8.43 1 98.88 221 GLY A C 1
ATOM 1691 O O . GLY A 1 221 ? 9.812 14.695 7.883 1 98.88 221 GLY A O 1
ATOM 1692 N N . LYS A 1 222 ? 9.688 13.008 9.367 1 98.56 222 LYS A N 1
ATOM 1693 C CA . LYS A 1 222 ? 11.023 13.133 9.953 1 98.56 222 LYS A CA 1
ATOM 1694 C C . LYS A 1 222 ? 11.922 11.984 9.516 1 98.56 222 LYS A C 1
ATOM 1696 O O . LYS A 1 222 ? 11.57 10.812 9.688 1 98.56 222 LYS A O 1
ATOM 1701 N N . SER A 1 223 ? 13.156 12.281 8.977 1 98.19 223 SER A N 1
ATOM 1702 C CA . SER A 1 223 ? 14.141 11.266 8.641 1 98.19 223 SER A CA 1
ATOM 1703 C C . SER A 1 223 ? 13.562 10.219 7.688 1 98.19 223 SER A C 1
ATOM 1705 O O . SER A 1 223 ? 13.117 10.555 6.59 1 98.19 223 SER A O 1
ATOM 1707 N N . LEU A 1 224 ? 13.375 9 8.148 1 98.56 224 LEU A N 1
ATOM 1708 C CA . LEU A 1 224 ? 12.703 7.996 7.32 1 98.56 224 LEU A CA 1
ATOM 1709 C C . LEU A 1 224 ? 11.383 8.531 6.785 1 98.56 224 LEU A C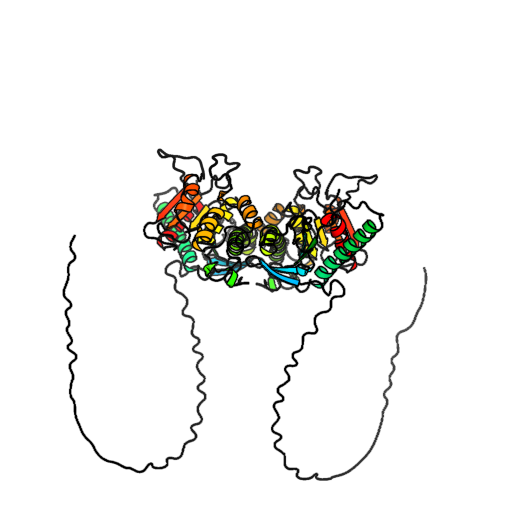 1
ATOM 1711 O O . LEU A 1 224 ? 11.102 8.422 5.59 1 98.56 224 LEU A O 1
ATOM 1715 N N . GLY A 1 225 ? 10.656 9.148 7.648 1 98.81 225 GLY A N 1
ATOM 1716 C CA . GLY A 1 225 ? 9.398 9.766 7.25 1 98.81 225 GLY A CA 1
ATOM 1717 C C . GLY A 1 225 ? 9.578 10.906 6.262 1 98.81 225 GLY A C 1
ATOM 1718 O O . GLY A 1 225 ? 8.68 11.188 5.465 1 98.81 225 GLY A O 1
ATOM 1719 N N . GLY A 1 226 ? 10.711 11.586 6.371 1 98.75 226 GLY A N 1
ATOM 1720 C CA . GLY A 1 226 ? 11.023 12.625 5.395 1 98.75 226 GLY A CA 1
ATOM 1721 C C . GLY A 1 226 ? 11.25 12.078 3.998 1 98.75 226 GLY A C 1
ATOM 1722 O O . GLY A 1 226 ? 10.805 12.672 3.016 1 98.75 226 GLY A O 1
ATOM 1723 N N . HIS A 1 227 ? 11.992 10.922 3.889 1 98.69 227 HIS A N 1
ATOM 1724 C CA . HIS A 1 227 ? 12.133 10.25 2.605 1 98.69 227 HIS A CA 1
ATOM 1725 C C . HIS A 1 227 ? 10.773 9.836 2.045 1 98.69 227 HIS A C 1
ATOM 1727 O O . HIS A 1 227 ? 10.5 10.039 0.86 1 98.69 227 HIS A O 1
ATOM 1733 N N . SER A 1 228 ? 9.938 9.328 2.926 1 98.94 228 SER A N 1
ATOM 1734 C CA . SER A 1 228 ? 8.609 8.859 2.545 1 98.94 228 SER A CA 1
ATOM 1735 C C . SER A 1 228 ? 7.73 10.023 2.078 1 98.94 228 SER A C 1
ATOM 1737 O O . SER A 1 228 ? 6.891 9.852 1.192 1 98.94 228 SER A O 1
ATOM 1739 N N . THR A 1 229 ? 7.898 11.164 2.701 1 98.94 229 THR A N 1
ATOM 1740 C CA . THR A 1 229 ? 7.152 12.359 2.314 1 98.94 229 THR A CA 1
ATOM 1741 C C . THR A 1 229 ? 7.391 12.688 0.845 1 98.94 229 THR A C 1
ATOM 1743 O O . THR A 1 229 ? 6.445 12.969 0.106 1 98.94 229 THR A O 1
ATOM 1746 N N . TRP A 1 230 ? 8.617 12.578 0.398 1 98.88 230 TRP A N 1
ATOM 1747 C CA . TRP A 1 230 ? 8.938 12.836 -1.003 1 98.88 230 TRP A CA 1
ATOM 1748 C C . TRP A 1 230 ? 8.25 11.82 -1.911 1 98.88 230 TRP A C 1
ATOM 1750 O O . TRP A 1 230 ? 7.719 12.18 -2.965 1 98.88 230 TRP A O 1
ATOM 1760 N N . HIS A 1 231 ? 8.266 10.562 -1.493 1 98.94 231 HIS A N 1
ATOM 1761 C CA . HIS A 1 231 ? 7.582 9.539 -2.273 1 98.94 231 HIS A CA 1
ATOM 1762 C C . HIS A 1 231 ? 6.086 9.828 -2.371 1 98.94 231 HIS A C 1
ATOM 1764 O O . HIS A 1 231 ? 5.504 9.734 -3.455 1 98.94 231 HIS A O 1
ATOM 1770 N N . ALA A 1 232 ? 5.461 10.18 -1.241 1 98.94 232 ALA A N 1
ATOM 1771 C CA . ALA A 1 232 ? 4.031 10.477 -1.233 1 98.94 232 ALA A CA 1
ATOM 1772 C C . ALA A 1 232 ? 3.711 11.656 -2.143 1 98.94 232 ALA A C 1
ATOM 1774 O O . ALA A 1 232 ? 2.75 11.617 -2.912 1 98.94 232 ALA A O 1
ATOM 1775 N N . LEU A 1 233 ? 4.539 12.688 -2.123 1 98.88 233 LEU A N 1
ATOM 1776 C CA . LEU A 1 233 ? 4.34 13.875 -2.938 1 98.88 233 LEU A CA 1
ATOM 1777 C C . LEU A 1 233 ? 4.465 13.547 -4.422 1 98.88 233 LEU A C 1
ATOM 1779 O O . LEU A 1 233 ? 3.709 14.07 -5.246 1 98.88 233 LEU A O 1
ATOM 1783 N N . ALA A 1 234 ? 5.363 12.672 -4.746 1 98.81 234 ALA A N 1
ATOM 1784 C CA . ALA A 1 234 ? 5.613 12.336 -6.145 1 98.81 234 ALA A CA 1
ATOM 1785 C C . ALA A 1 234 ? 4.531 11.406 -6.691 1 98.81 234 ALA A C 1
ATOM 1787 O O . ALA A 1 234 ? 4.145 11.516 -7.855 1 98.81 234 ALA A O 1
ATOM 1788 N N . GLU A 1 235 ? 3.969 10.562 -5.852 1 98.19 235 GLU A N 1
ATOM 1789 C CA . GLU A 1 235 ? 3.184 9.43 -6.348 1 98.19 235 GLU A CA 1
ATOM 1790 C C . GLU A 1 235 ? 1.688 9.711 -6.246 1 98.19 235 GLU A C 1
ATOM 1792 O O . GLU A 1 235 ? 0.893 9.156 -7.008 1 98.19 235 GLU A O 1
ATOM 1797 N N . ASP A 1 236 ? 1.32 10.508 -5.266 1 98.62 236 ASP A N 1
ATOM 1798 C CA . ASP A 1 236 ? -0.101 10.727 -5.016 1 98.62 236 ASP A CA 1
ATOM 1799 C C . ASP A 1 236 ? -0.472 12.195 -5.223 1 98.62 236 ASP A C 1
ATOM 1801 O O . ASP A 1 236 ? -0.141 13.047 -4.395 1 98.62 236 ASP A O 1
ATOM 1805 N N . PRO A 1 237 ? -1.156 12.531 -6.289 1 98.31 237 PRO A N 1
ATOM 1806 C CA . PRO A 1 237 ? -1.464 13.922 -6.605 1 98.31 237 PRO A CA 1
ATOM 1807 C C . PRO A 1 237 ? -2.402 14.57 -5.59 1 98.31 237 PRO A C 1
ATOM 1809 O O . PRO A 1 237 ? -2.588 15.789 -5.602 1 98.31 237 PRO A O 1
ATOM 1812 N N . ARG A 1 238 ? -2.943 13.773 -4.711 1 98.5 238 ARG A N 1
ATOM 1813 C CA . ARG A 1 238 ? -3.865 14.328 -3.723 1 98.5 238 ARG A CA 1
ATOM 1814 C C . ARG A 1 238 ? -3.109 15.039 -2.607 1 98.5 238 ARG A C 1
ATOM 1816 O O . ARG A 1 238 ? -3.666 15.898 -1.926 1 98.5 238 ARG A O 1
ATOM 1823 N N . PHE A 1 239 ? -1.874 14.633 -2.381 1 98.88 239 PHE A N 1
ATOM 1824 C CA . PHE A 1 239 ? -1.021 15.422 -1.496 1 98.88 239 PHE A CA 1
ATOM 1825 C C . PHE A 1 239 ? -0.534 16.688 -2.197 1 98.88 239 PHE A C 1
ATOM 1827 O O . PHE A 1 239 ? 0.359 16.625 -3.045 1 98.88 239 PHE A O 1
ATOM 1834 N N . LYS A 1 240 ? -1.043 17.859 -1.777 1 98.12 240 LYS A N 1
ATOM 1835 C CA . LYS A 1 240 ? -0.705 19.109 -2.441 1 98.12 240 LYS A CA 1
ATOM 1836 C C . LYS A 1 240 ? 0.304 19.906 -1.623 1 98.12 240 LYS A C 1
ATOM 1838 O O . LYS A 1 240 ? 0.939 20.828 -2.141 1 98.12 240 LYS A O 1
ATOM 1843 N N . ILE A 1 241 ? 0.407 19.594 -0.38 1 98.81 241 ILE A N 1
ATOM 1844 C CA . ILE A 1 241 ? 1.29 20.297 0.545 1 98.81 241 ILE A CA 1
ATOM 1845 C C . ILE A 1 241 ? 2.178 19.281 1.275 1 98.81 241 ILE A C 1
ATOM 1847 O O . ILE A 1 241 ? 1.697 18.25 1.741 1 98.81 241 ILE A O 1
ATOM 1851 N N . GLY A 1 242 ? 3.457 19.516 1.324 1 98.88 242 GLY A N 1
ATOM 1852 C CA . GLY A 1 242 ? 4.371 18.609 1.987 1 98.88 242 GLY A CA 1
ATOM 1853 C C . GLY A 1 242 ? 5.5 19.312 2.713 1 98.88 242 GLY A C 1
ATOM 1854 O O . GLY A 1 242 ? 5.953 20.375 2.283 1 98.88 242 GLY A O 1
ATOM 1855 N N . VAL A 1 243 ? 5.977 18.734 3.824 1 98.94 243 VAL A N 1
ATOM 1856 C CA . VAL A 1 243 ? 7.117 19.234 4.586 1 98.94 243 VAL A CA 1
ATOM 1857 C C . VAL A 1 243 ? 8.062 18.078 4.91 1 98.94 243 VAL A C 1
ATOM 1859 O O . VAL A 1 243 ? 8.031 17.531 6.016 1 98.94 243 VAL A O 1
ATOM 1862 N N . PRO A 1 244 ? 8.922 17.719 4.02 1 98.81 244 PRO A N 1
ATOM 1863 C CA . PRO A 1 244 ? 9.969 16.766 4.379 1 98.81 244 PRO A CA 1
ATOM 1864 C C . PRO A 1 244 ? 11.016 17.344 5.32 1 98.81 244 PRO A C 1
ATOM 1866 O O . PRO A 1 244 ? 11.562 18.422 5.051 1 98.81 244 PRO A O 1
ATOM 1869 N N . MET A 1 245 ? 11.242 16.703 6.441 1 98.5 245 MET A N 1
ATOM 1870 C CA . MET A 1 245 ? 12.242 17.125 7.414 1 98.5 245 MET A CA 1
ATOM 1871 C C . MET A 1 245 ? 13.398 16.141 7.477 1 98.5 245 MET A C 1
ATOM 1873 O O . MET A 1 245 ? 13.195 14.961 7.754 1 98.5 245 MET A O 1
ATOM 1877 N N . ILE A 1 246 ? 14.562 16.531 7.172 1 97.81 246 ILE A N 1
ATOM 1878 C CA . ILE A 1 246 ? 15.836 15.828 7.207 1 97.81 246 ILE A CA 1
ATOM 1879 C C . ILE A 1 246 ? 15.719 14.523 6.422 1 97.81 246 ILE A C 1
ATOM 1881 O O . ILE A 1 246 ? 16.203 13.477 6.863 1 97.81 246 ILE A O 1
ATOM 1885 N N . GLY A 1 247 ? 14.969 14.484 5.352 1 96.94 247 GLY A N 1
ATOM 1886 C CA . GLY A 1 247 ? 14.844 13.43 4.359 1 96.94 247 GLY A CA 1
ATOM 1887 C C . GLY A 1 247 ? 15.281 13.859 2.973 1 96.94 247 GLY A C 1
ATOM 1888 O O . GLY A 1 247 ? 15.5 15.047 2.727 1 96.94 247 GLY A O 1
ATOM 1889 N N . MET A 1 248 ? 15.422 12.914 2.082 1 95.88 248 MET A N 1
ATOM 1890 C CA . MET A 1 248 ? 15.852 13.258 0.731 1 95.88 248 MET A CA 1
ATOM 1891 C C . M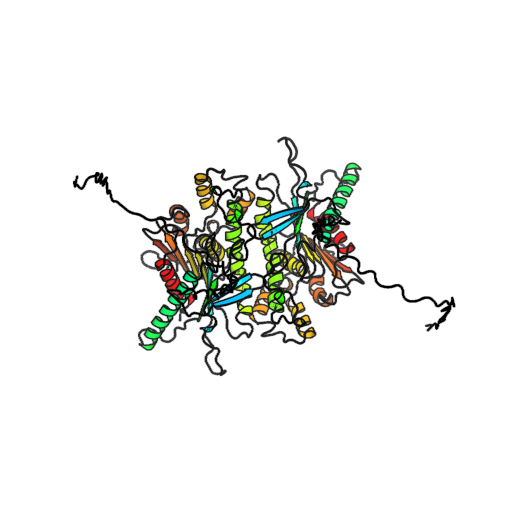ET A 1 248 ? 15.102 12.438 -0.31 1 95.88 248 MET A C 1
ATOM 1893 O O . MET A 1 248 ? 14.648 11.328 -0.019 1 95.88 248 MET A O 1
ATOM 1897 N N . PRO A 1 249 ? 14.969 12.961 -1.509 1 97.31 249 PRO A N 1
ATOM 1898 C CA . PRO A 1 249 ? 14.172 12.328 -2.564 1 97.31 249 PRO A CA 1
ATOM 1899 C C . PRO A 1 249 ? 14.977 11.336 -3.4 1 97.31 249 PRO A C 1
ATOM 1901 O O . PRO A 1 249 ? 14.422 10.648 -4.258 1 97.31 249 PRO A O 1
ATOM 1904 N N . ASP A 1 250 ? 16.297 11.242 -3.172 1 96.75 250 ASP A N 1
ATOM 1905 C CA . ASP A 1 250 ? 17.188 10.461 -4.035 1 96.75 250 ASP A CA 1
ATOM 1906 C C . ASP A 1 250 ? 17.812 9.289 -3.275 1 96.75 250 ASP A C 1
ATOM 1908 O O . ASP A 1 250 ? 18.859 9.438 -2.658 1 96.75 250 ASP A O 1
ATOM 1912 N N . PHE A 1 251 ? 17.234 8.125 -3.377 1 96.88 251 PHE A N 1
ATOM 1913 C CA . PHE A 1 251 ? 17.672 6.965 -2.607 1 96.88 251 PHE A CA 1
ATOM 1914 C C . PHE A 1 251 ? 18.984 6.422 -3.148 1 96.88 251 PHE A C 1
ATOM 1916 O O . PHE A 1 251 ? 19.828 5.949 -2.383 1 96.88 251 PHE A O 1
ATOM 1923 N N . SER A 1 252 ? 19.156 6.438 -4.48 1 95.62 252 SER A N 1
ATOM 1924 C CA . SER A 1 252 ? 20.375 5.926 -5.09 1 95.62 252 SER A CA 1
ATOM 1925 C C . SER A 1 252 ? 21.594 6.707 -4.613 1 95.62 252 SER A C 1
ATOM 1927 O O . SER A 1 252 ? 22.656 6.121 -4.348 1 95.62 252 SER A O 1
ATOM 1929 N N . ARG A 1 253 ? 21.438 7.992 -4.547 1 93.88 253 ARG A N 1
ATOM 1930 C CA . ARG A 1 253 ? 22.531 8.82 -4.047 1 93.88 253 ARG A CA 1
ATOM 1931 C C . ARG A 1 253 ? 22.797 8.547 -2.568 1 93.88 253 ARG A C 1
ATOM 1933 O O . ARG A 1 253 ? 23.953 8.516 -2.131 1 93.88 253 ARG A O 1
ATOM 1940 N N . LEU A 1 254 ? 21.75 8.375 -1.791 1 93.81 254 LEU A N 1
ATOM 1941 C CA . LEU A 1 254 ? 21.875 8.008 -0.385 1 93.81 254 LEU A CA 1
ATOM 1942 C C . LEU A 1 254 ? 22.641 6.695 -0.236 1 93.81 254 LEU A C 1
ATOM 1944 O O . LEU A 1 254 ? 23.562 6.602 0.575 1 93.81 254 LEU A O 1
ATOM 1948 N N . LEU A 1 255 ? 22.281 5.68 -1.061 1 94.19 255 LEU A N 1
ATOM 1949 C CA . LEU A 1 255 ? 22.906 4.367 -0.99 1 94.19 255 LEU A CA 1
ATOM 1950 C C . LEU A 1 255 ? 24.391 4.457 -1.373 1 94.19 255 LEU A C 1
ATOM 1952 O O . LEU A 1 255 ? 25.234 3.791 -0.768 1 94.19 255 LEU A O 1
ATOM 1956 N N . ALA A 1 256 ? 24.625 5.238 -2.406 1 93.5 256 ALA A N 1
ATOM 1957 C CA . ALA A 1 256 ? 26.016 5.383 -2.846 1 93.5 256 ALA A CA 1
ATOM 1958 C C . ALA A 1 256 ? 26.891 5.906 -1.717 1 93.5 256 ALA A C 1
ATOM 1960 O O . ALA A 1 256 ? 28 5.406 -1.502 1 93.5 256 ALA A O 1
ATOM 1961 N N . SER A 1 257 ? 26.422 6.84 -1.038 1 91.69 257 SER A N 1
ATOM 1962 C CA . SER A 1 257 ? 27.156 7.398 0.086 1 91.69 257 SER A CA 1
ATOM 1963 C C . SER A 1 257 ? 27.266 6.398 1.233 1 91.69 257 SER A C 1
ATOM 1965 O O . SER A 1 257 ? 28.344 6.199 1.795 1 91.69 257 SER A O 1
ATOM 1967 N N . ARG A 1 258 ? 26.203 5.711 1.547 1 93.69 258 ARG A N 1
ATOM 1968 C CA . ARG A 1 258 ? 26.141 4.828 2.709 1 93.69 258 ARG A CA 1
ATOM 1969 C C . ARG A 1 258 ? 26.969 3.57 2.477 1 93.69 258 ARG A C 1
ATOM 1971 O O . ARG A 1 258 ? 27.578 3.039 3.412 1 93.69 258 ARG A O 1
ATOM 1978 N N . THR A 1 259 ? 26.906 3.039 1.238 1 96.88 259 THR A N 1
ATOM 1979 C CA . THR A 1 259 ? 27.734 1.867 0.957 1 96.88 259 THR A CA 1
ATOM 1980 C C . THR A 1 259 ? 29.203 2.189 1.137 1 96.88 259 THR A C 1
ATOM 1982 O O . THR A 1 259 ? 29.969 1.368 1.654 1 96.88 259 THR A O 1
ATOM 1985 N N . ARG A 1 260 ? 29.625 3.414 0.781 1 94.5 260 ARG A N 1
ATOM 1986 C CA . ARG A 1 260 ? 31.016 3.848 0.947 1 94.5 260 ARG A CA 1
ATOM 1987 C C . ARG A 1 260 ? 31.375 3.961 2.424 1 94.5 260 ARG A C 1
ATOM 1989 O O . ARG A 1 260 ? 32.406 3.439 2.855 1 94.5 260 ARG A O 1
ATOM 1996 N N . THR A 1 261 ? 30.531 4.547 3.195 1 92.56 261 THR A N 1
ATOM 1997 C CA . THR A 1 261 ? 30.844 4.805 4.594 1 92.56 261 THR A CA 1
ATOM 1998 C C . THR A 1 261 ? 30.734 3.527 5.422 1 92.56 261 THR A C 1
ATOM 2000 O O . THR A 1 261 ? 31.359 3.404 6.48 1 92.56 261 THR A O 1
ATOM 2003 N N . SER A 1 262 ? 29.969 2.566 4.93 1 95.69 262 SER A N 1
ATOM 2004 C CA . SER A 1 262 ? 29.781 1.307 5.641 1 95.69 262 SER A CA 1
ATOM 2005 C C . SER A 1 262 ? 30.75 0.237 5.133 1 95.69 262 SER A C 1
ATOM 2007 O O . SER A 1 262 ? 30.781 -0.878 5.656 1 95.69 262 SER A O 1
ATOM 2009 N N . PHE A 1 263 ? 31.469 0.526 4.117 1 96.25 263 PHE A N 1
ATOM 2010 C CA . PHE A 1 263 ? 32.469 -0.36 3.537 1 96.25 263 PHE A CA 1
ATOM 2011 C C . PHE A 1 263 ? 31.828 -1.642 3.021 1 96.25 263 PHE A C 1
ATOM 2013 O O . PHE A 1 263 ? 32.312 -2.742 3.316 1 96.25 263 PHE A O 1
ATOM 2020 N N . VAL A 1 264 ? 30.688 -1.478 2.344 1 97.5 264 VAL A N 1
ATOM 2021 C CA . VAL A 1 264 ? 30.062 -2.596 1.649 1 97.5 264 VAL A CA 1
ATOM 2022 C C . VAL A 1 264 ? 29.922 -2.271 0.164 1 97.5 264 VAL A C 1
ATOM 2024 O O . VAL A 1 264 ? 30.016 -1.108 -0.235 1 97.5 264 VAL A O 1
ATOM 2027 N N . THR A 1 265 ? 29.734 -3.285 -0.623 1 96.88 265 THR A N 1
ATOM 2028 C CA . THR A 1 265 ? 29.625 -3.111 -2.066 1 96.88 265 THR A CA 1
ATOM 2029 C C . THR A 1 265 ? 28.281 -2.502 -2.447 1 96.88 265 THR A C 1
ATOM 2031 O O . THR A 1 265 ? 27.234 -2.904 -1.921 1 96.88 265 THR A O 1
ATOM 2034 N N . ASN A 1 266 ? 28.328 -1.485 -3.311 1 97.56 266 ASN A N 1
ATOM 2035 C CA . ASN A 1 266 ? 27.109 -0.976 -3.908 1 97.56 266 ASN A CA 1
ATOM 2036 C C . ASN A 1 266 ? 26.625 -1.863 -5.055 1 97.56 266 ASN A C 1
ATOM 2038 O O . ASN A 1 266 ? 26.625 -1.44 -6.211 1 97.56 266 ASN A O 1
ATOM 2042 N N . GLY A 1 267 ? 26.297 -3.014 -4.766 1 97.62 267 GLY A N 1
ATOM 2043 C CA . GLY A 1 267 ? 25.906 -4.133 -5.605 1 97.62 267 GLY A CA 1
ATOM 2044 C C . GLY A 1 267 ? 25.531 -5.371 -4.812 1 97.62 267 GLY A C 1
ATOM 2045 O O . GLY A 1 267 ? 25.484 -5.332 -3.584 1 97.62 267 GLY A O 1
ATOM 2046 N N . PRO A 1 268 ? 25.281 -6.414 -5.508 1 96.38 268 PRO A N 1
ATOM 2047 C CA . PRO A 1 268 ? 24.922 -7.641 -4.793 1 96.38 268 PRO A CA 1
ATOM 2048 C C . PRO A 1 268 ? 26 -8.086 -3.803 1 96.38 268 PRO A C 1
ATOM 2050 O O . PRO A 1 268 ? 27.188 -7.898 -4.055 1 96.38 268 PRO A O 1
ATOM 2053 N N . PRO A 1 269 ? 25.641 -8.57 -2.652 1 97.12 269 PRO A N 1
ATOM 2054 C CA . PRO A 1 269 ? 24.266 -8.828 -2.223 1 97.12 269 PRO A CA 1
ATOM 2055 C C . PRO A 1 269 ? 23.672 -7.656 -1.443 1 97.12 269 PRO A C 1
ATOM 2057 O O . PRO A 1 269 ? 22.484 -7.688 -1.091 1 97.12 269 PRO A O 1
ATOM 2060 N N . TYR A 1 270 ? 24.453 -6.609 -1.229 1 98.06 270 TYR A N 1
ATOM 2061 C CA . TYR A 1 270 ? 24.031 -5.547 -0.323 1 98.06 270 TYR A CA 1
ATOM 2062 C C . TYR A 1 270 ? 23.047 -4.605 -1.001 1 98.06 270 TYR A C 1
ATOM 2064 O O . TYR A 1 270 ? 22.141 -4.066 -0.352 1 98.06 270 TYR A O 1
ATOM 2072 N N . VAL A 1 271 ? 23.219 -4.398 -2.244 1 98.5 271 VAL A N 1
ATOM 2073 C CA . VAL A 1 271 ? 22.312 -3.613 -3.076 1 98.5 271 VAL A CA 1
ATOM 2074 C C . VAL A 1 271 ? 22.016 -4.363 -4.375 1 98.5 271 VAL A C 1
ATOM 2076 O O . VAL A 1 271 ? 22.625 -4.074 -5.414 1 98.5 271 VAL A O 1
ATOM 2079 N N . PRO A 1 272 ? 21.094 -5.242 -4.383 1 98.12 272 PRO A N 1
ATOM 2080 C CA . PRO A 1 272 ? 20.797 -6.07 -5.555 1 98.12 272 PRO A CA 1
ATOM 2081 C C . PRO A 1 272 ? 20.312 -5.25 -6.75 1 98.12 272 PRO A C 1
ATOM 2083 O O . PRO A 1 272 ? 19.766 -4.156 -6.578 1 98.12 272 PRO A O 1
ATOM 2086 N N . ALA A 1 273 ? 20.5 -5.812 -7.957 1 97.94 273 ALA A N 1
ATOM 2087 C CA . ALA A 1 273 ? 20.125 -5.141 -9.203 1 97.94 273 ALA A CA 1
ATOM 2088 C C . ALA A 1 273 ? 18.625 -4.863 -9.234 1 97.94 273 ALA A C 1
ATOM 2090 O O . ALA A 1 273 ? 18.188 -3.838 -9.773 1 97.94 273 ALA A O 1
ATOM 2091 N N . SER A 1 274 ? 17.859 -5.77 -8.711 1 98.06 274 SER A N 1
ATOM 2092 C CA . SER A 1 274 ? 16.422 -5.574 -8.719 1 98.06 274 SER A CA 1
ATOM 2093 C C . SER A 1 274 ? 16.016 -4.379 -7.859 1 98.06 274 SER A C 1
ATOM 2095 O O . SER A 1 274 ? 15.078 -3.658 -8.188 1 98.06 274 SER A O 1
ATOM 2097 N N . LEU A 1 275 ? 16.703 -4.133 -6.742 1 98.56 275 LEU A N 1
ATOM 2098 C CA . LEU A 1 275 ? 16.453 -2.959 -5.914 1 98.56 275 LEU A CA 1
ATOM 2099 C C . LEU A 1 275 ? 16.828 -1.681 -6.656 1 98.56 275 LEU A C 1
ATOM 2101 O O . LEU A 1 275 ? 16.078 -0.705 -6.633 1 98.56 275 LEU A O 1
ATOM 2105 N N . LYS A 1 276 ? 17.969 -1.707 -7.309 1 98.38 276 LYS A N 1
ATOM 2106 C CA . LYS A 1 276 ? 18.406 -0.548 -8.086 1 98.38 276 LYS A CA 1
ATOM 2107 C C . LYS A 1 276 ? 17.406 -0.228 -9.195 1 98.38 276 LYS A C 1
ATOM 2109 O O . LYS A 1 276 ? 17.078 0.938 -9.422 1 98.38 276 LYS A O 1
ATOM 2114 N N . ALA A 1 277 ? 16.969 -1.26 -9.82 1 98.38 277 ALA A N 1
ATOM 2115 C CA . ALA A 1 277 ? 16 -1.073 -10.891 1 98.38 277 ALA A CA 1
ATOM 2116 C C . ALA A 1 277 ? 14.703 -0.454 -10.367 1 98.38 277 ALA A C 1
ATOM 2118 O O . ALA A 1 277 ? 14.125 0.43 -11.008 1 98.38 277 ALA A O 1
ATOM 2119 N N . LEU A 1 278 ? 14.289 -0.939 -9.203 1 98.5 278 LEU A N 1
ATOM 2120 C CA . LEU A 1 278 ? 13.078 -0.393 -8.594 1 98.5 278 LEU A CA 1
ATOM 2121 C C . LEU A 1 278 ? 13.266 1.081 -8.25 1 98.5 278 LEU A C 1
ATOM 2123 O O . LEU A 1 278 ? 12.406 1.91 -8.57 1 98.5 278 LEU A O 1
ATOM 2127 N N . ALA A 1 279 ? 14.375 1.403 -7.578 1 98.38 279 ALA A N 1
ATOM 2128 C CA . ALA A 1 279 ? 14.648 2.791 -7.219 1 98.38 279 ALA A CA 1
ATOM 2129 C C . ALA A 1 279 ? 14.68 3.682 -8.461 1 98.38 279 ALA A C 1
ATOM 2131 O O . ALA A 1 279 ? 14.156 4.797 -8.445 1 98.38 279 ALA A O 1
ATOM 2132 N N . ASN A 1 280 ? 15.234 3.189 -9.539 1 97.94 280 ASN A N 1
ATOM 2133 C CA . ASN A 1 280 ? 15.32 3.941 -10.781 1 97.94 280 ASN A CA 1
ATOM 2134 C C . ASN A 1 280 ? 13.938 4.168 -11.391 1 97.94 280 ASN A C 1
ATOM 2136 O O . ASN A 1 280 ? 13.734 5.109 -12.156 1 97.94 280 ASN A O 1
ATOM 2140 N N . GLN A 1 281 ? 13.086 3.352 -10.992 1 97.81 281 GLN A N 1
ATOM 2141 C CA . GLN A 1 281 ? 11.742 3.426 -11.57 1 97.81 281 GLN A CA 1
ATOM 2142 C C . GLN A 1 281 ? 10.859 4.375 -10.766 1 97.81 281 GLN A C 1
ATOM 2144 O O . GLN A 1 281 ? 10.062 5.125 -11.344 1 97.81 281 GLN A O 1
ATOM 2149 N N . ILE A 1 282 ? 10.984 4.379 -9.375 1 98.19 282 ILE A N 1
ATOM 2150 C CA . ILE A 1 282 ? 9.883 4.992 -8.633 1 98.19 282 ILE A CA 1
ATOM 2151 C C . ILE A 1 282 ? 10.422 6.125 -7.762 1 98.19 282 ILE A C 1
ATOM 2153 O O . ILE A 1 282 ? 9.648 6.875 -7.168 1 98.19 282 ILE A O 1
ATOM 2157 N N . ASP A 1 283 ? 11.727 6.305 -7.734 1 98.19 283 ASP A N 1
ATOM 2158 C CA . ASP A 1 283 ? 12.289 7.34 -6.867 1 98.19 283 ASP A CA 1
ATOM 2159 C C . ASP A 1 283 ? 11.836 8.727 -7.312 1 98.19 283 ASP A C 1
ATOM 2161 O O . ASP A 1 283 ? 11.805 9.023 -8.508 1 98.19 283 ASP A O 1
ATOM 2165 N N . PRO A 1 284 ? 11.539 9.602 -6.305 1 98.44 284 PRO A N 1
ATOM 2166 C CA . PRO A 1 284 ? 11.133 10.969 -6.641 1 98.44 284 PRO A CA 1
ATOM 2167 C C . PRO A 1 284 ? 12.172 11.703 -7.488 1 98.44 284 PRO A C 1
ATOM 2169 O O . PRO A 1 284 ? 11.812 12.492 -8.367 1 98.44 284 PRO A O 1
ATOM 2172 N N . ALA A 1 285 ? 13.422 11.352 -7.348 1 97.69 285 ALA A N 1
ATOM 2173 C CA . ALA A 1 285 ? 14.5 12.039 -8.055 1 97.69 285 ALA A CA 1
ATOM 2174 C C . ALA A 1 285 ? 14.586 11.57 -9.508 1 97.69 285 ALA A C 1
ATOM 2176 O O . ALA A 1 285 ? 15.312 12.156 -10.312 1 97.69 285 ALA A O 1
ATOM 2177 N N . ARG A 1 286 ? 13.82 10.547 -9.828 1 97.62 286 ARG A N 1
ATOM 2178 C CA . ARG A 1 286 ? 13.844 10.031 -11.195 1 97.62 286 ARG A CA 1
ATOM 2179 C C . ARG A 1 286 ? 12.664 10.562 -12 1 97.62 286 ARG A C 1
ATOM 2181 O O . ARG A 1 286 ? 12.555 10.297 -13.195 1 97.62 286 ARG A O 1
ATOM 2188 N N . THR A 1 287 ? 11.789 11.352 -11.328 1 98.06 287 THR A N 1
ATOM 2189 C CA . THR A 1 287 ? 10.664 11.969 -12.023 1 98.06 287 THR A CA 1
ATOM 2190 C C . THR A 1 287 ? 11.117 13.203 -12.797 1 98.06 287 THR A C 1
ATOM 2192 O O . THR A 1 287 ? 12.281 13.586 -12.742 1 98.06 287 THR A O 1
ATOM 2195 N N . ALA A 1 288 ? 10.172 13.805 -13.523 1 98.19 288 ALA A N 1
ATOM 2196 C CA . ALA A 1 288 ? 10.461 15.047 -14.219 1 98.19 288 ALA A CA 1
ATOM 2197 C C . ALA A 1 288 ? 10.305 16.25 -13.289 1 98.19 288 ALA A C 1
ATOM 2199 O O . ALA A 1 288 ? 9.609 17.219 -13.625 1 98.19 288 ALA A O 1
ATOM 2200 N N . TYR A 1 289 ? 10.984 16.172 -12.172 1 98.25 289 TYR A N 1
ATOM 2201 C CA . TYR A 1 289 ? 10.82 17.141 -11.094 1 98.25 289 TYR A CA 1
ATOM 2202 C C . TYR A 1 289 ? 11.312 18.516 -11.516 1 98.25 289 TYR A C 1
ATOM 2204 O O . TYR A 1 289 ? 10.938 19.531 -10.922 1 98.25 289 TYR A O 1
ATOM 2212 N N . ASP A 1 290 ? 12.148 18.594 -12.586 1 97.62 290 ASP A N 1
ATOM 2213 C CA . ASP A 1 290 ? 12.758 19.859 -13.016 1 97.62 290 ASP A CA 1
ATOM 2214 C C . ASP A 1 290 ? 12.031 20.422 -14.234 1 97.62 290 ASP A C 1
ATOM 2216 O O . ASP A 1 290 ? 12.445 21.453 -14.781 1 97.62 290 ASP A O 1
ATOM 2220 N N . SER A 1 291 ? 10.992 19.766 -14.586 1 98 291 SER A N 1
ATOM 2221 C CA . SER A 1 291 ? 10.266 20.172 -15.789 1 98 291 SER A CA 1
ATOM 2222 C C . SER A 1 291 ? 9.25 21.266 -15.484 1 98 291 SER A C 1
ATOM 2224 O O . SER A 1 291 ? 8.586 21.234 -14.445 1 98 291 SER A O 1
ATOM 2226 N N . PHE A 1 292 ? 9.055 22.203 -16.453 1 96.38 292 PHE A N 1
ATOM 2227 C CA . PHE A 1 292 ? 8.016 23.234 -16.359 1 96.38 292 PHE A CA 1
ATOM 2228 C C . PHE A 1 292 ? 6.738 22.766 -17.062 1 96.38 292 PHE A C 1
ATOM 2230 O O . PHE A 1 292 ? 5.754 23.516 -17.125 1 96.38 292 PHE A O 1
ATOM 2237 N N . ASP A 1 293 ? 6.797 21.531 -17.531 1 97.31 293 ASP A N 1
ATOM 2238 C CA . ASP A 1 293 ? 5.598 20.906 -18.094 1 97.31 293 ASP A CA 1
ATOM 2239 C C . ASP A 1 293 ? 4.73 20.297 -16.984 1 97.31 293 ASP A C 1
ATOM 2241 O O . ASP A 1 293 ? 5.082 19.266 -16.422 1 97.31 293 ASP A O 1
ATOM 2245 N N . SER A 1 294 ? 3.598 20.859 -16.781 1 96.31 294 SER A N 1
ATOM 2246 C CA . SER A 1 294 ? 2.719 20.469 -15.688 1 96.31 294 SER A CA 1
ATOM 2247 C C . SER A 1 294 ? 2.201 19.047 -15.883 1 96.31 294 SER A C 1
ATOM 2249 O O . SER A 1 294 ? 1.799 18.391 -14.922 1 96.31 294 SER A O 1
ATOM 2251 N N . ARG A 1 295 ? 2.264 18.484 -17.062 1 95.94 295 ARG A N 1
ATOM 2252 C CA . ARG A 1 295 ? 1.74 17.156 -17.344 1 95.94 295 ARG A CA 1
ATOM 2253 C C . ARG A 1 295 ? 2.746 16.078 -16.969 1 95.94 295 ARG A C 1
ATOM 2255 O O . ARG A 1 295 ? 2.377 14.922 -16.781 1 95.94 295 ARG A O 1
ATOM 2262 N N . ARG A 1 296 ? 3.955 16.531 -16.766 1 97.69 296 ARG A N 1
ATOM 2263 C CA . ARG A 1 296 ? 5.02 15.555 -16.562 1 97.69 296 ARG A CA 1
ATOM 2264 C C . ARG A 1 296 ? 5.574 15.648 -15.141 1 97.69 296 ARG A C 1
ATOM 2266 O O . ARG A 1 296 ? 6.059 14.656 -14.586 1 97.69 296 ARG A O 1
ATOM 2273 N N . ASN A 1 297 ? 5.539 16.812 -14.594 1 98.56 297 ASN A N 1
ATOM 2274 C CA . ASN A 1 297 ? 6.133 17.094 -13.289 1 98.56 297 ASN A CA 1
ATOM 2275 C C . ASN A 1 297 ? 5.156 16.797 -12.148 1 98.56 297 ASN A C 1
ATOM 2277 O O . ASN A 1 297 ? 4.18 17.531 -11.961 1 98.56 297 ASN A O 1
ATOM 2281 N N . PRO A 1 298 ? 5.477 15.828 -11.352 1 98.62 298 PRO A N 1
ATOM 2282 C CA . PRO A 1 298 ? 4.516 15.453 -10.312 1 98.62 298 PRO A CA 1
ATOM 2283 C C . PRO A 1 298 ? 4.461 16.469 -9.172 1 98.62 298 PRO A C 1
ATOM 2285 O O . PRO A 1 298 ? 3.561 16.406 -8.328 1 98.62 298 PRO A O 1
ATOM 2288 N N . PHE A 1 299 ? 5.371 17.391 -9.109 1 98.75 299 PHE A N 1
ATOM 2289 C CA . PHE A 1 299 ? 5.418 18.359 -8.023 1 98.75 299 PHE A CA 1
ATOM 2290 C C . PHE A 1 299 ? 4.785 19.688 -8.438 1 98.75 299 PHE A C 1
ATOM 2292 O O . PHE A 1 299 ? 4.645 20.594 -7.625 1 98.75 299 PHE A O 1
ATOM 2299 N N . TRP A 1 300 ? 4.383 19.797 -9.688 1 98.31 300 TRP A N 1
ATOM 2300 C CA . TRP A 1 300 ? 3.799 21.047 -10.188 1 98.31 300 TRP A CA 1
ATOM 2301 C C . TRP A 1 300 ? 2.549 21.406 -9.398 1 98.31 300 TRP A C 1
ATOM 2303 O O . TRP A 1 300 ? 1.656 20.578 -9.211 1 98.31 300 TRP A O 1
ATOM 2313 N N . GLY A 1 301 ? 2.529 22.625 -8.906 1 98.06 301 GLY A N 1
ATOM 2314 C CA . GLY A 1 301 ? 1.379 23.141 -8.18 1 98.06 301 GLY A CA 1
ATOM 2315 C C . GLY A 1 301 ? 1.431 22.844 -6.691 1 98.06 301 GLY A C 1
ATOM 2316 O O . GLY A 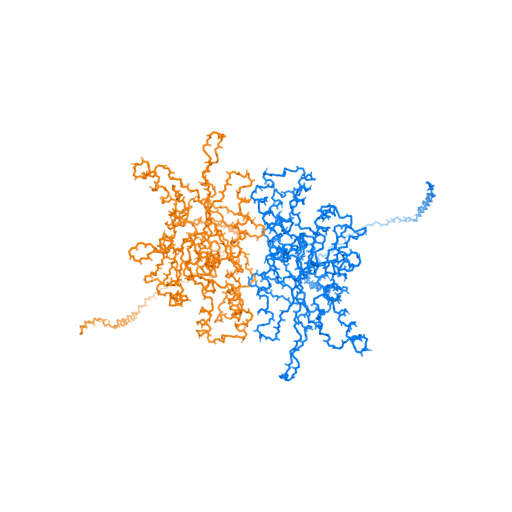1 301 ? 0.635 23.375 -5.918 1 98.06 301 GLY A O 1
ATOM 2317 N N . LYS A 1 302 ? 2.322 21.984 -6.316 1 98.62 302 LYS A N 1
ATOM 2318 C CA . LYS A 1 302 ? 2.396 21.609 -4.906 1 98.62 302 LYS A CA 1
ATOM 2319 C C . LYS A 1 302 ? 3.148 22.656 -4.098 1 98.62 302 LYS A C 1
ATOM 2321 O O . LYS A 1 302 ? 3.904 23.453 -4.66 1 98.62 302 LYS A O 1
ATOM 2326 N N . LYS A 1 303 ? 2.844 22.766 -2.84 1 98.75 303 LYS A N 1
ATOM 2327 C CA . LYS A 1 303 ? 3.508 23.625 -1.867 1 98.75 303 LYS A CA 1
ATOM 2328 C C . LYS A 1 303 ? 4.418 22.812 -0.948 1 98.75 303 LYS A C 1
ATOM 2330 O O . LYS A 1 303 ? 3.945 22 -0.163 1 98.75 303 LYS A O 1
ATOM 2335 N N . ILE A 1 304 ? 5.746 23.047 -1.082 1 98.88 304 ILE A N 1
ATOM 2336 C CA . ILE A 1 304 ? 6.707 22.188 -0.406 1 98.88 304 ILE A CA 1
ATOM 2337 C C . ILE A 1 304 ? 7.664 23.031 0.43 1 98.88 304 ILE A C 1
ATOM 2339 O O . ILE A 1 304 ? 8.25 24 -0.069 1 98.88 304 ILE A O 1
ATOM 2343 N N . CYS A 1 305 ? 7.777 22.719 1.699 1 98.81 305 CYS A N 1
ATOM 2344 C CA . CYS A 1 305 ? 8.727 23.328 2.623 1 98.81 305 CYS A CA 1
ATOM 2345 C C . CYS A 1 305 ? 9.766 22.312 3.082 1 98.81 305 CYS A C 1
ATOM 2347 O O . CYS A 1 305 ? 9.461 21.438 3.889 1 98.81 305 CYS A O 1
ATOM 2349 N N . VAL A 1 306 ? 10.992 22.484 2.574 1 98.56 306 VAL A N 1
ATOM 2350 C CA . VAL A 1 306 ? 12.062 21.547 2.893 1 98.56 306 VAL A CA 1
ATOM 2351 C C . VAL A 1 306 ? 12.852 22.047 4.102 1 98.56 306 VAL A C 1
ATOM 2353 O O . VAL A 1 306 ? 13.391 23.156 4.078 1 98.56 306 VAL A O 1
ATOM 2356 N N . LEU A 1 307 ? 12.898 21.219 5.148 1 98.38 307 LEU A N 1
ATOM 2357 C CA . LEU A 1 307 ? 13.625 21.578 6.363 1 98.38 307 LEU A CA 1
ATOM 2358 C C . LEU A 1 307 ? 14.773 20.625 6.613 1 98.38 307 LEU A C 1
ATOM 2360 O O . LEU A 1 307 ? 14.555 19.438 6.852 1 98.38 307 LEU A O 1
ATOM 2364 N N . SER A 1 308 ? 15.984 21.156 6.559 1 96.69 308 SER A N 1
ATOM 2365 C CA . SER A 1 308 ? 17.188 20.328 6.703 1 96.69 308 SER A CA 1
ATOM 2366 C C . SER A 1 308 ? 18.172 20.953 7.691 1 96.69 308 SER A C 1
ATOM 2368 O O . SER A 1 308 ? 18.125 22.156 7.941 1 96.69 308 SER A O 1
ATOM 2370 N N . GLY A 1 309 ? 18.938 20.094 8.297 1 96.25 309 GLY A N 1
ATOM 2371 C CA . GLY A 1 309 ? 20.062 20.578 9.07 1 96.25 309 GLY A CA 1
ATOM 2372 C C . GLY A 1 309 ? 21.328 20.719 8.258 1 96.25 309 GLY A C 1
ATOM 2373 O O . GLY A 1 309 ? 21.719 19.812 7.516 1 96.25 309 GLY A O 1
ATOM 2374 N N . ALA A 1 310 ? 21.984 21.797 8.453 1 95.5 310 ALA A N 1
ATOM 2375 C CA . ALA A 1 310 ? 23.203 22.062 7.68 1 95.5 310 ALA A CA 1
ATOM 2376 C C . ALA A 1 310 ? 24.328 21.109 8.078 1 95.5 310 ALA A C 1
ATOM 2378 O O . ALA A 1 310 ? 25.203 20.797 7.266 1 95.5 310 ALA A O 1
ATOM 2379 N N . GLU A 1 311 ? 24.297 20.625 9.289 1 95.75 311 GLU A N 1
ATOM 2380 C CA . GLU A 1 311 ? 25.359 19.766 9.805 1 95.75 311 GLU A CA 1
ATOM 2381 C C . GLU A 1 311 ? 24.891 18.312 9.898 1 95.75 311 GLU A C 1
ATOM 2383 O O . GLU A 1 311 ? 25.391 17.547 10.719 1 95.75 311 GLU A O 1
ATOM 2388 N N . ASP A 1 312 ? 23.875 18 9.094 1 94.94 312 ASP A N 1
ATOM 2389 C CA . ASP A 1 312 ? 23.359 16.641 9.07 1 94.94 312 ASP A CA 1
ATOM 2390 C C . ASP A 1 312 ? 24.391 15.68 8.469 1 94.94 312 ASP A C 1
ATOM 2392 O O . ASP A 1 312 ? 24.734 15.789 7.289 1 94.94 312 ASP A O 1
ATOM 2396 N N . LYS A 1 313 ? 24.828 14.703 9.211 1 91 313 LYS A N 1
ATOM 2397 C CA . LYS A 1 313 ? 25.875 13.781 8.75 1 91 313 LYS A CA 1
ATOM 2398 C C . LYS A 1 313 ? 25.266 12.484 8.219 1 91 313 LYS A C 1
ATOM 2400 O O . LYS A 1 313 ? 25.953 11.68 7.598 1 91 313 LYS A O 1
ATOM 2405 N N . LEU A 1 314 ? 24 12.305 8.438 1 89.62 314 LEU A N 1
ATOM 2406 C CA . LEU A 1 314 ? 23.328 11.094 7.977 1 89.62 314 LEU A CA 1
ATOM 2407 C C . LEU A 1 314 ? 22.672 11.312 6.621 1 89.62 314 LEU A C 1
ATOM 2409 O O . LEU A 1 314 ? 22.688 10.43 5.762 1 89.62 314 LEU A O 1
ATOM 2413 N N . VAL A 1 315 ? 21.969 12.391 6.461 1 90.69 315 VAL A N 1
ATOM 2414 C CA . VAL A 1 315 ? 21.391 12.836 5.195 1 90.69 315 VAL A CA 1
ATOM 2415 C C . VAL A 1 315 ? 22.047 14.148 4.766 1 90.69 315 VAL A C 1
ATOM 2417 O O . VAL A 1 315 ? 21.531 15.234 5.055 1 90.69 315 VAL A O 1
ATOM 2420 N N . LEU A 1 316 ? 23.062 14 4.059 1 87.31 316 LEU A N 1
ATOM 2421 C CA . LEU A 1 316 ? 23.922 15.141 3.736 1 87.31 316 LEU A CA 1
ATOM 2422 C C . LEU A 1 316 ? 23.188 16.125 2.824 1 87.31 316 LEU A C 1
ATOM 2424 O O . LEU A 1 316 ? 22.562 15.719 1.846 1 87.31 316 LEU A O 1
ATOM 2428 N N . TRP A 1 317 ? 23.375 17.328 3.188 1 84.62 317 TRP A N 1
ATOM 2429 C CA . TRP A 1 317 ? 22.781 18.406 2.393 1 84.62 317 TRP A CA 1
ATOM 2430 C C . TRP A 1 317 ? 23.281 18.344 0.952 1 84.62 317 TRP A C 1
ATOM 2432 O O . TRP A 1 317 ? 22.516 18.531 0.011 1 84.62 317 TRP A O 1
ATOM 2442 N N . ASP A 1 318 ? 24.531 18.047 0.777 1 84.44 318 ASP A N 1
ATOM 2443 C CA . ASP A 1 318 ? 25.172 18.094 -0.539 1 84.44 318 ASP A CA 1
ATOM 2444 C C . ASP A 1 318 ? 24.516 17.094 -1.492 1 84.44 318 ASP A C 1
ATOM 2446 O O . ASP A 1 318 ? 24.469 17.328 -2.703 1 84.44 318 ASP A O 1
ATOM 2450 N N . TRP A 1 319 ? 23.969 16.094 -0.943 1 84.31 319 TRP A N 1
ATOM 2451 C CA . TRP A 1 319 ? 23.359 15.062 -1.777 1 84.31 319 TRP A CA 1
ATOM 2452 C C . TRP A 1 319 ? 21.969 15.484 -2.227 1 84.31 319 TRP A C 1
ATOM 2454 O O . TRP A 1 319 ? 21.422 14.953 -3.199 1 84.31 319 TRP A O 1
ATOM 2464 N N . ASN A 1 320 ? 21.406 16.422 -1.511 1 86.62 320 ASN A N 1
ATOM 2465 C CA . ASN A 1 320 ? 20.062 16.922 -1.797 1 86.62 320 ASN A CA 1
ATOM 2466 C C . ASN A 1 320 ? 20.109 18.172 -2.674 1 86.62 320 ASN A C 1
ATOM 2468 O O . ASN A 1 320 ? 19.125 18.5 -3.326 1 86.62 320 ASN A O 1
ATOM 2472 N N . HIS A 1 321 ? 21.219 18.719 -2.725 1 88.88 321 HIS A N 1
ATOM 2473 C CA . HIS A 1 321 ? 21.344 20.078 -3.25 1 88.88 321 HIS A CA 1
ATOM 2474 C C . HIS A 1 321 ? 20.953 20.141 -4.723 1 88.88 321 HIS A C 1
ATOM 2476 O O . HIS A 1 321 ? 20.203 21.031 -5.137 1 88.88 321 HIS A O 1
ATOM 2482 N N . ASP A 1 322 ? 21.391 19.234 -5.523 1 90.88 322 ASP A N 1
ATOM 2483 C CA . ASP A 1 322 ? 21.125 19.266 -6.957 1 90.88 322 ASP A CA 1
ATOM 2484 C C . ASP A 1 322 ? 19.625 19.094 -7.242 1 90.88 322 ASP A C 1
ATOM 2486 O O . ASP A 1 322 ? 19.078 19.797 -8.094 1 90.88 322 ASP A O 1
ATOM 2490 N N . PHE A 1 323 ? 19.031 18.203 -6.57 1 95.25 323 PHE A N 1
ATOM 2491 C CA . PHE A 1 323 ? 17.594 18.016 -6.727 1 95.25 323 PHE A CA 1
ATOM 2492 C C . PHE A 1 323 ? 16.828 19.25 -6.309 1 95.25 323 PHE A C 1
ATOM 2494 O O . PHE A 1 323 ? 15.961 19.734 -7.043 1 95.25 323 PHE A O 1
ATOM 2501 N N . LEU A 1 324 ? 17.156 19.844 -5.141 1 95.62 324 LEU A N 1
ATOM 2502 C CA . LEU A 1 324 ? 16.422 20.953 -4.57 1 95.62 324 LEU A CA 1
ATOM 2503 C C . LEU A 1 324 ? 16.594 22.219 -5.41 1 95.62 324 LEU A C 1
ATOM 2505 O O . LEU A 1 324 ? 15.664 23 -5.562 1 95.62 324 LEU A O 1
ATOM 2509 N N . LYS A 1 325 ? 17.75 22.359 -5.945 1 93.69 325 LYS A N 1
ATOM 2510 C CA . LYS A 1 325 ? 18.031 23.516 -6.789 1 93.69 325 LYS A CA 1
ATOM 2511 C C . LYS A 1 325 ? 17.219 23.453 -8.086 1 93.69 325 LYS A C 1
ATOM 2513 O O . LYS A 1 325 ? 16.797 24.484 -8.609 1 93.69 325 LYS A O 1
ATOM 2518 N N . ALA A 1 326 ? 17.016 22.234 -8.594 1 96.5 326 ALA A N 1
ATOM 2519 C CA . ALA A 1 326 ? 16.375 22.062 -9.898 1 96.5 326 ALA A CA 1
ATOM 2520 C C . ALA A 1 326 ? 14.875 21.891 -9.75 1 96.5 326 ALA A C 1
ATOM 2522 O O . ALA A 1 326 ? 14.133 21.969 -10.734 1 96.5 326 ALA A O 1
ATOM 2523 N N . LEU A 1 327 ? 14.383 21.672 -8.492 1 97.75 327 LEU A N 1
ATOM 2524 C CA . LEU A 1 327 ? 12.977 21.344 -8.242 1 97.75 327 LEU A CA 1
ATOM 2525 C C . LEU A 1 327 ? 12.078 22.484 -8.688 1 97.75 327 LEU A C 1
ATOM 2527 O O . LEU A 1 327 ? 12.289 23.641 -8.305 1 97.75 327 LEU A O 1
ATOM 2531 N N . VAL A 1 328 ? 11.094 22.156 -9.57 1 97.88 328 VAL A N 1
ATOM 2532 C CA . VAL A 1 328 ? 10.102 23.109 -10.039 1 97.88 328 VAL A CA 1
ATOM 2533 C C . VAL A 1 328 ? 8.727 22.75 -9.484 1 97.88 328 VAL A C 1
ATOM 2535 O O . VAL A 1 328 ? 8.266 21.625 -9.648 1 97.88 328 VAL A O 1
ATOM 2538 N N . VAL A 1 329 ? 8.117 23.734 -8.789 1 98.25 329 VAL A N 1
ATOM 2539 C CA . VAL A 1 329 ? 6.789 23.453 -8.25 1 98.25 329 VAL A CA 1
ATOM 2540 C C . VAL A 1 329 ? 5.762 24.375 -8.891 1 98.25 329 VAL A C 1
ATOM 2542 O O . VAL A 1 329 ? 4.57 24.312 -8.578 1 98.25 329 VAL A O 1
ATOM 2545 N N . GLY A 1 330 ? 6.215 25.297 -9.742 1 96.75 330 GLY A N 1
ATOM 2546 C CA . GLY A 1 330 ? 5.34 26.234 -10.422 1 96.75 330 GLY A CA 1
ATOM 2547 C C . GLY A 1 330 ? 6.09 27.281 -11.219 1 96.75 330 GLY A C 1
ATOM 2548 O O . GLY A 1 330 ? 7.32 27.234 -11.305 1 96.75 330 GLY A O 1
ATOM 2549 N N . GLU A 1 331 ? 5.34 28.203 -11.781 1 94.06 331 GLU A N 1
ATOM 2550 C CA . GLU A 1 331 ? 5.953 29.297 -12.523 1 94.06 331 GLU A CA 1
ATOM 2551 C C . GLU A 1 331 ? 6.66 30.281 -11.586 1 94.06 331 GLU A C 1
ATOM 2553 O O . GLU A 1 331 ? 6.109 30.672 -10.562 1 94.06 331 GLU A O 1
ATOM 2558 N N . PRO A 1 332 ? 7.91 30.531 -12.023 1 92.19 332 PRO A N 1
ATOM 2559 C CA . PRO A 1 332 ? 8.594 31.531 -11.211 1 92.19 332 PRO A CA 1
ATOM 2560 C C . PRO A 1 332 ? 7.93 32.906 -11.281 1 92.19 332 PRO A C 1
ATOM 2562 O O . PRO A 1 332 ? 7.391 33.281 -12.328 1 92.19 332 PRO A O 1
ATOM 2565 N N . THR A 1 333 ? 7.949 33.469 -10.156 1 89.69 333 THR A N 1
ATOM 2566 C CA . THR A 1 333 ? 7.402 34.812 -10.07 1 89.69 333 THR A CA 1
ATOM 2567 C C . THR A 1 333 ? 8.383 35.75 -9.359 1 89.69 333 THR A C 1
ATOM 2569 O O . THR A 1 333 ? 9.352 35.281 -8.75 1 89.69 333 THR A O 1
ATOM 2572 N N . GLY A 1 334 ? 8.172 37 -9.516 1 84.31 334 GLY A N 1
ATOM 2573 C CA . GLY A 1 334 ? 8.992 38 -8.828 1 84.31 334 GLY A CA 1
ATOM 2574 C C . GLY A 1 334 ? 10.305 38.281 -9.531 1 84.31 334 GLY A C 1
ATOM 2575 O O . GLY A 1 334 ? 10.625 37.656 -10.539 1 84.31 334 GLY A O 1
ATOM 2576 N N . PRO A 1 335 ? 11.039 39.219 -9.023 1 86.19 335 PRO A N 1
ATOM 2577 C CA . PRO A 1 335 ? 12.266 39.688 -9.68 1 86.19 335 PRO A CA 1
ATOM 2578 C C . PRO A 1 335 ? 13.375 38.625 -9.672 1 86.19 335 PRO A C 1
ATOM 2580 O O . PRO A 1 335 ? 14.234 38.625 -10.555 1 86.19 335 PRO A O 1
ATOM 2583 N N . LYS A 1 336 ? 13.258 37.688 -8.734 1 87.94 336 LYS A N 1
ATOM 2584 C CA . LYS A 1 336 ? 14.32 36.688 -8.609 1 87.94 336 LYS A CA 1
ATOM 2585 C C . LYS A 1 336 ? 13.852 35.312 -9.094 1 87.94 336 LYS A C 1
ATOM 2587 O O . LYS A 1 336 ? 14.547 34.312 -8.898 1 87.94 336 LYS A O 1
ATOM 2592 N N . GLY A 1 337 ? 12.688 35.281 -9.648 1 88.88 337 GLY A N 1
ATOM 2593 C CA . GLY A 1 337 ? 12.172 34.031 -10.164 1 88.88 337 GLY A CA 1
ATOM 2594 C C . GLY A 1 337 ? 11.828 33.031 -9.078 1 88.88 337 GLY A C 1
ATOM 2595 O O . GLY A 1 337 ? 12.117 31.828 -9.203 1 88.88 337 GLY A O 1
ATOM 2596 N N . GLU A 1 338 ? 11.242 33.594 -8.039 1 90.62 338 GLU A N 1
ATOM 2597 C CA . GLU A 1 338 ? 10.891 32.75 -6.902 1 90.62 338 GLU A CA 1
ATOM 2598 C C . GLU A 1 338 ? 9.641 31.922 -7.188 1 90.62 338 GLU A C 1
ATOM 2600 O O . GLU A 1 338 ? 8.797 32.312 -7.996 1 90.62 338 GLU A O 1
ATOM 2605 N N . MET A 1 339 ? 9.609 30.781 -6.625 1 95.25 339 MET A N 1
ATOM 2606 C CA . MET A 1 339 ? 8.391 29.984 -6.594 1 95.25 339 MET A CA 1
ATOM 2607 C C . MET A 1 339 ? 7.742 30.016 -5.211 1 95.25 339 MET A C 1
ATOM 2609 O O . MET A 1 339 ? 8.203 29.359 -4.281 1 95.25 339 MET A O 1
ATOM 2613 N N . PRO A 1 340 ? 6.703 30.797 -5.035 1 93.44 340 PRO A N 1
ATOM 2614 C CA . PRO A 1 340 ? 6.125 31.016 -3.705 1 93.44 340 PRO A CA 1
ATOM 2615 C C . PRO A 1 340 ? 5.766 29.703 -2.998 1 93.44 340 PRO A C 1
ATOM 2617 O O . PRO A 1 340 ? 5.715 29.656 -1.767 1 93.44 340 PRO A O 1
ATOM 2620 N N . GLY A 1 341 ? 5.562 28.672 -3.783 1 96.94 341 GLY A N 1
ATOM 2621 C CA . GLY A 1 341 ? 5.148 27.406 -3.199 1 96.94 341 GLY A CA 1
ATOM 2622 C C . GLY A 1 341 ? 6.32 26.531 -2.785 1 96.94 341 GLY A C 1
ATOM 2623 O O . GLY A 1 341 ? 6.129 25.375 -2.389 1 96.94 341 GLY A O 1
ATOM 2624 N N . LEU A 1 342 ? 7.543 27.047 -2.865 1 97.94 342 LEU A N 1
ATOM 2625 C CA . LEU A 1 342 ? 8.727 26.281 -2.498 1 97.94 342 LEU A CA 1
ATOM 2626 C C . LEU A 1 342 ? 9.57 27.031 -1.479 1 97.94 342 LEU A C 1
ATOM 2628 O O . LEU A 1 342 ? 9.977 28.172 -1.722 1 97.94 342 LEU A O 1
ATOM 2632 N N . LYS A 1 343 ? 9.766 26.469 -0.389 1 97.62 343 LYS A N 1
ATOM 2633 C CA . LYS A 1 343 ? 10.664 26.984 0.644 1 97.62 343 LYS A CA 1
ATOM 2634 C C . LYS A 1 343 ? 11.727 25.938 1.007 1 97.62 343 LYS A C 1
ATOM 2636 O O . LYS A 1 343 ? 11.391 24.797 1.325 1 97.62 343 LYS A O 1
ATOM 2641 N N . ILE A 1 344 ? 12.938 26.297 0.861 1 97.06 344 ILE A N 1
ATOM 2642 C CA . ILE A 1 344 ? 14.055 25.422 1.213 1 97.06 344 ILE A CA 1
ATOM 2643 C C . ILE A 1 344 ? 14.875 26.062 2.332 1 97.06 344 ILE A C 1
ATOM 2645 O O . ILE A 1 344 ? 15.492 27.109 2.137 1 97.06 344 ILE A O 1
ATOM 2649 N N . HIS A 1 345 ? 14.859 25.438 3.469 1 97.19 345 HIS A N 1
ATOM 2650 C CA . HIS A 1 345 ? 15.57 26 4.609 1 97.19 345 HIS A CA 1
ATOM 2651 C C . HIS A 1 345 ? 16.641 25.047 5.109 1 97.19 345 HIS A C 1
ATOM 2653 O O . HIS A 1 345 ? 16.328 23.984 5.672 1 97.19 345 HIS A O 1
ATOM 2659 N N . ARG A 1 346 ? 17.859 25.375 4.922 1 96.44 346 ARG A N 1
ATOM 2660 C CA . ARG A 1 346 ? 19.031 24.703 5.488 1 96.44 346 ARG A CA 1
ATOM 2661 C C . ARG A 1 346 ? 19.453 25.375 6.793 1 96.44 346 ARG A C 1
ATOM 2663 O O . ARG A 1 346 ? 20.109 26.422 6.773 1 96.44 346 ARG A O 1
ATOM 2670 N N . ARG A 1 347 ? 19.219 24.766 7.902 1 96.56 347 ARG A N 1
ATOM 2671 C CA . ARG A 1 347 ? 19.391 25.438 9.188 1 96.56 347 ARG A CA 1
ATOM 2672 C C . ARG A 1 347 ? 20.812 25.266 9.711 1 96.56 347 ARG A C 1
ATOM 2674 O O . ARG A 1 347 ? 21.25 24.141 9.992 1 96.56 347 ARG A O 1
ATOM 2681 N N . PRO A 1 348 ? 21.5 26.375 9.891 1 96.44 348 PRO A N 1
ATOM 2682 C CA . PRO A 1 348 ? 22.859 26.297 10.406 1 96.44 348 PRO A CA 1
ATOM 2683 C C . PRO A 1 348 ? 22.922 25.75 11.836 1 96.44 348 PRO A C 1
ATOM 2685 O O . PRO A 1 348 ? 22.047 26.062 12.648 1 96.44 348 PRO A O 1
ATOM 2688 N N . GLY A 1 349 ? 23.875 24.922 12.102 1 96.69 349 GLY A N 1
ATOM 2689 C CA . GLY A 1 349 ? 24.125 24.422 13.445 1 96.69 349 GLY A CA 1
ATOM 2690 C C . GLY A 1 349 ? 23.25 23.219 13.789 1 96.69 349 GLY A C 1
ATOM 2691 O O . GLY A 1 349 ? 23.344 22.672 14.891 1 96.69 349 GLY A O 1
ATOM 2692 N N . VAL A 1 350 ? 22.453 22.859 12.875 1 97.31 350 VAL A N 1
ATOM 2693 C CA . VAL A 1 350 ? 21.516 21.766 13.141 1 97.31 350 VAL A CA 1
ATOM 2694 C C . VAL A 1 350 ? 22 20.5 12.43 1 97.31 350 VAL A C 1
ATOM 2696 O O . VAL A 1 350 ? 22.391 20.531 11.258 1 97.31 350 VAL A O 1
ATOM 2699 N N . GLY A 1 351 ? 22.078 19.328 13.188 1 97.12 351 GLY A N 1
ATOM 2700 C CA . GLY A 1 351 ? 22.438 18.031 12.633 1 97.12 351 GLY A CA 1
ATOM 2701 C C . GLY A 1 351 ? 21.25 17.234 12.148 1 97.12 351 GLY A C 1
ATOM 2702 O O . GLY A 1 351 ? 20.344 17.797 11.523 1 97.12 351 GLY A O 1
ATOM 2703 N N . HIS A 1 352 ? 21.281 15.883 12.289 1 96.56 352 HIS A N 1
ATOM 2704 C CA . HIS A 1 352 ? 20.156 15.031 11.938 1 96.56 352 HIS A CA 1
ATOM 2705 C C . HIS A 1 352 ? 19.094 15.047 13.031 1 96.56 352 HIS A C 1
ATOM 2707 O O . HIS A 1 352 ? 18.906 14.055 13.742 1 96.56 352 HIS A O 1
ATOM 2713 N N . GLU A 1 353 ? 18.406 16.172 13.102 1 96.75 353 GLU A N 1
ATOM 2714 C CA . GLU A 1 353 ? 17.391 16.375 14.133 1 96.75 353 GLU A CA 1
ATOM 2715 C C . GLU A 1 353 ? 16.281 17.297 13.641 1 96.75 353 GLU A C 1
ATOM 2717 O O . GLU A 1 353 ? 16.469 18.062 12.68 1 96.75 353 GLU A O 1
ATOM 2722 N N . VAL A 1 354 ? 15.117 17.172 14.234 1 98 354 VAL A N 1
ATOM 2723 C CA . VAL A 1 354 ? 13.992 18.078 14.016 1 98 354 VAL A CA 1
ATOM 2724 C C . VAL A 1 354 ? 13.805 18.969 15.234 1 98 354 VAL A C 1
ATOM 2726 O O . VAL A 1 354 ? 13.344 18.516 16.281 1 98 354 VAL A O 1
ATOM 2729 N N . THR A 1 355 ? 14.156 20.234 15.062 1 98.12 355 THR A N 1
ATOM 2730 C CA . THR A 1 355 ? 14.086 21.188 16.172 1 98.12 355 THR A CA 1
ATOM 2731 C C . THR A 1 355 ? 12.672 21.734 16.328 1 98.12 355 THR A C 1
ATOM 2733 O O . THR A 1 355 ? 11.844 21.594 15.43 1 98.12 355 THR A O 1
ATOM 2736 N N . GLU A 1 356 ? 12.43 22.312 17.484 1 97.75 356 GLU A N 1
ATOM 2737 C CA . GLU A 1 356 ? 11.148 22.969 17.719 1 97.75 356 GLU A CA 1
ATOM 2738 C C . GLU A 1 356 ? 10.875 24.047 16.672 1 97.75 356 GLU A C 1
ATOM 2740 O O . GLU A 1 356 ? 9.734 24.219 16.234 1 97.75 356 GLU A O 1
ATOM 2745 N N . GLU A 1 357 ? 11.914 24.75 16.312 1 98.06 357 GLU A N 1
ATOM 2746 C CA . GLU A 1 357 ? 11.789 25.812 15.328 1 98.06 357 GLU A CA 1
ATOM 2747 C C . GLU A 1 357 ? 11.367 25.25 13.969 1 98.06 357 GLU A C 1
ATOM 2749 O O . GLU A 1 357 ? 10.594 25.875 13.242 1 98.06 357 GLU A O 1
ATOM 2754 N N . MET A 1 358 ? 11.883 24.109 13.641 1 98.62 358 MET A N 1
ATOM 2755 C CA . MET A 1 358 ? 11.492 23.469 12.391 1 98.62 358 MET A CA 1
ATOM 2756 C C . MET A 1 358 ? 10.008 23.109 12.398 1 98.62 358 MET A C 1
ATOM 2758 O O . MET A 1 358 ? 9.312 23.312 11.406 1 98.62 358 MET A O 1
ATOM 2762 N N . VAL A 1 359 ? 9.531 22.594 13.531 1 98.88 359 VAL A N 1
ATOM 2763 C CA . VAL A 1 359 ? 8.125 22.203 13.648 1 98.88 359 VAL A CA 1
ATOM 2764 C C . VAL A 1 359 ? 7.242 23.453 13.562 1 98.88 359 VAL A C 1
ATOM 2766 O O . VAL A 1 359 ? 6.176 23.422 12.945 1 98.88 359 VAL A O 1
ATOM 2769 N N . GLU A 1 360 ? 7.691 24.578 14.172 1 98.75 360 GLU A N 1
ATOM 2770 C CA . GLU A 1 360 ? 6.973 25.844 14.078 1 98.75 360 GLU A CA 1
ATOM 2771 C C . GLU A 1 360 ? 6.859 26.312 12.625 1 98.75 360 GLU A C 1
ATOM 2773 O O . GLU A 1 360 ? 5.793 26.75 12.195 1 98.75 360 GLU A O 1
ATOM 2778 N N . GLU A 1 361 ? 7.957 26.203 11.961 1 98.75 361 GLU A N 1
ATOM 2779 C CA . GLU A 1 361 ? 7.977 26.609 10.562 1 98.75 361 GLU A CA 1
ATOM 2780 C C . GLU A 1 361 ? 7.055 25.734 9.719 1 98.75 361 GLU A C 1
ATOM 2782 O O . GLU A 1 361 ? 6.352 26.234 8.836 1 98.75 361 GLU A O 1
ATOM 2787 N N . ALA A 1 362 ? 7.059 24.469 9.992 1 98.88 362 ALA A N 1
ATOM 2788 C CA . ALA A 1 362 ? 6.168 23.531 9.305 1 98.88 362 ALA A CA 1
ATOM 2789 C C . ALA A 1 362 ? 4.703 23.891 9.562 1 98.88 362 ALA A C 1
ATOM 2791 O O . ALA A 1 362 ? 3.898 23.938 8.625 1 98.88 362 ALA A O 1
ATOM 2792 N N . GLY A 1 363 ? 4.363 24.125 10.812 1 98.88 363 GLY A N 1
ATOM 2793 C CA . GLY A 1 363 ? 2.998 24.5 11.156 1 98.88 363 GLY A CA 1
ATOM 2794 C C . GLY A 1 363 ? 2.521 25.75 10.453 1 98.88 363 GLY A C 1
ATOM 2795 O O . GLY A 1 363 ? 1.392 25.812 9.969 1 98.88 363 GLY A O 1
ATOM 2796 N N . GLU A 1 364 ? 3.4 26.75 10.438 1 98.69 364 GLU A N 1
ATOM 2797 C CA . GLU A 1 364 ? 3.064 28 9.75 1 98.69 364 GLU A CA 1
ATOM 2798 C C . GLU A 1 364 ? 2.818 27.766 8.266 1 98.69 364 GLU A C 1
ATOM 2800 O O . GLU A 1 364 ? 1.886 28.328 7.688 1 98.69 364 GLU A O 1
ATOM 2805 N N . TRP A 1 365 ? 3.678 26.969 7.656 1 98.81 365 TRP A N 1
ATOM 2806 C CA . TRP A 1 365 ? 3.545 26.641 6.242 1 98.81 365 TRP A CA 1
ATOM 2807 C C . TRP A 1 365 ? 2.211 25.969 5.961 1 98.81 365 TRP A C 1
ATOM 2809 O O . TRP A 1 365 ? 1.514 26.312 5.008 1 98.81 365 TRP A O 1
ATOM 2819 N N . ILE A 1 366 ? 1.84 25.016 6.801 1 98.88 366 ILE A N 1
ATOM 2820 C CA . ILE A 1 366 ? 0.612 24.234 6.641 1 98.88 366 ILE A CA 1
ATOM 2821 C C . ILE A 1 366 ? -0.599 25.141 6.844 1 98.88 366 ILE A C 1
ATOM 2823 O O . ILE A 1 366 ? -1.59 25.047 6.117 1 98.88 366 ILE A O 1
ATOM 2827 N N . TRP A 1 367 ? -0.486 26.047 7.812 1 98.56 367 TRP A N 1
ATOM 2828 C CA . TRP A 1 367 ? -1.571 27 8.016 1 98.56 367 TRP A CA 1
ATOM 2829 C C . TRP A 1 367 ? -1.774 27.859 6.773 1 98.56 367 TRP A C 1
ATOM 2831 O O . TRP A 1 367 ? -2.9 28.016 6.293 1 98.56 367 TRP A O 1
ATOM 2841 N N . ARG A 1 368 ? -0.707 28.375 6.219 1 96.94 368 ARG A N 1
ATOM 2842 C CA . ARG A 1 368 ? -0.763 29.297 5.094 1 96.94 368 ARG A CA 1
ATOM 2843 C C . ARG A 1 368 ? -1.393 28.641 3.869 1 96.94 368 ARG A C 1
ATOM 2845 O O . ARG A 1 368 ? -2.256 29.234 3.215 1 96.94 368 ARG A O 1
ATOM 2852 N N . TRP A 1 369 ? -1.023 27.391 3.631 1 97.69 369 TRP A N 1
ATOM 2853 C CA . TRP A 1 369 ? -1.373 26.812 2.336 1 97.69 369 TRP A CA 1
ATOM 2854 C C . TRP A 1 369 ? -2.492 25.781 2.482 1 97.69 369 TRP A C 1
ATOM 2856 O O . TRP A 1 369 ? -3.209 25.5 1.521 1 97.69 369 TRP A O 1
ATOM 2866 N N . GLY A 1 370 ? -2.621 25.219 3.695 1 97.69 370 GLY A N 1
ATOM 2867 C CA . GLY A 1 370 ? -3.576 24.141 3.867 1 97.69 370 GLY A CA 1
ATOM 2868 C C . GLY A 1 370 ? -4.844 24.578 4.582 1 97.69 370 GLY A C 1
ATOM 2869 O O . GLY A 1 370 ? -5.902 23.969 4.406 1 97.69 370 GLY A O 1
ATOM 2870 N N . ILE A 1 371 ? -4.754 25.609 5.387 1 97.75 371 ILE A N 1
ATOM 2871 C CA . ILE A 1 371 ? -5.859 25.984 6.266 1 97.75 371 ILE A CA 1
ATOM 2872 C C . ILE A 1 371 ? -6.602 27.188 5.684 1 97.75 371 ILE A C 1
ATOM 2874 O O . ILE A 1 371 ? -7.832 27.188 5.617 1 97.75 371 ILE A O 1
ATOM 2878 N N . VAL A 1 372 ? -5.836 28.156 5.25 1 93 372 VAL A N 1
ATOM 2879 C CA . VAL A 1 372 ? -6.445 29.359 4.699 1 93 372 VAL A CA 1
ATOM 2880 C C . VAL A 1 372 ? -6.918 29.094 3.273 1 93 372 VAL A C 1
ATOM 2882 O O . VAL A 1 372 ? -6.145 28.656 2.428 1 93 372 VAL A O 1
ATOM 2885 N N . VAL A 1 373 ? -8.164 29.297 2.943 1 83.69 373 VAL A N 1
ATOM 2886 C CA . VAL A 1 373 ? -8.742 29.109 1.612 1 83.69 373 VAL A CA 1
ATOM 2887 C C . VAL A 1 373 ? -8.719 30.438 0.855 1 83.69 373 VAL A C 1
ATOM 2889 O O . VAL A 1 373 ? -9.266 31.438 1.325 1 83.69 373 VAL A O 1
ATOM 2892 N N . PRO A 1 374 ? -7.969 30.344 -0.269 1 71.62 374 PRO A N 1
ATOM 2893 C CA . PRO A 1 374 ? -7.93 31.609 -1.005 1 71.62 374 PRO A CA 1
ATOM 2894 C C . PRO A 1 374 ? -9.312 32.062 -1.474 1 71.62 374 PRO A C 1
ATOM 2896 O O . PRO A 1 374 ? -10.195 31.234 -1.705 1 71.62 374 PRO A O 1
ATOM 2899 N N . GLU A 1 375 ? -9.586 33.406 -1.506 1 63.78 375 GLU A N 1
ATOM 2900 C CA . GLU A 1 375 ? -10.805 34.031 -2.025 1 63.78 375 GLU A CA 1
ATOM 2901 C C . GLU A 1 375 ? -10.953 33.781 -3.521 1 63.78 375 GLU A C 1
ATOM 2903 O O . GLU A 1 375 ? -9.961 33.688 -4.242 1 63.78 375 GLU A O 1
ATOM 2908 N N . MET B 1 1 ? -47.031 -38.656 -10.836 1 17.36 1 MET B N 1
ATOM 2909 C CA . MET B 1 1 ? -47.812 -39.656 -10.117 1 17.36 1 MET B CA 1
ATOM 2910 C C . MET B 1 1 ? -47.031 -40.25 -8.961 1 17.36 1 MET B C 1
ATOM 2912 O O . MET B 1 1 ? -47.594 -40.594 -7.918 1 17.36 1 MET B O 1
ATOM 2916 N N . VAL B 1 2 ? -45.844 -40.875 -9.43 1 16.55 2 VAL B N 1
ATOM 2917 C CA . VAL B 1 2 ? -45.688 -42.094 -8.641 1 16.55 2 VAL B CA 1
ATOM 2918 C C . VAL B 1 2 ? -45.594 -41.75 -7.16 1 16.55 2 VAL B C 1
ATOM 2920 O O . VAL B 1 2 ? -45.156 -40.656 -6.809 1 16.55 2 VAL B O 1
ATOM 2923 N N . LEU B 1 3 ? -45.406 -42.781 -6.344 1 15.64 3 LEU B N 1
ATOM 2924 C CA . LEU B 1 3 ? -45.938 -43.688 -5.328 1 15.64 3 LEU B CA 1
ATOM 2925 C C . LEU B 1 3 ? -45.156 -43.594 -4.031 1 15.64 3 LEU B C 1
ATOM 2927 O O . LEU B 1 3 ? -45.719 -43.406 -2.957 1 15.64 3 LEU B O 1
ATOM 2931 N N . GLY B 1 4 ? -44.031 -44.312 -3.986 1 16.12 4 GLY B N 1
ATOM 2932 C CA . GLY B 1 4 ? -44.156 -45.281 -2.912 1 16.12 4 GLY B CA 1
ATOM 2933 C C . GLY B 1 4 ? -44 -44.688 -1.533 1 16.12 4 GLY B C 1
ATOM 2934 O O . GLY B 1 4 ? -43.531 -43.531 -1.401 1 16.12 4 GLY B O 1
ATOM 2935 N N . LEU B 1 5 ? -43.531 -45.5 -0.598 1 15.88 5 LEU B N 1
ATOM 2936 C CA . LEU B 1 5 ? -44.062 -46.188 0.574 1 15.88 5 LEU B CA 1
ATOM 2937 C C . LEU B 1 5 ? -43.469 -45.625 1.855 1 15.88 5 LEU B C 1
ATOM 2939 O O . LEU B 1 5 ? -44.188 -45.312 2.799 1 15.88 5 LEU B O 1
ATOM 2943 N N . GLY B 1 6 ? -42.188 -45.844 2.09 1 15.95 6 GLY B N 1
ATOM 2944 C CA . GLY B 1 6 ? -42.188 -46.781 3.211 1 15.95 6 GLY B CA 1
ATOM 2945 C C . GLY B 1 6 ? -42.375 -46.094 4.551 1 15.95 6 GLY B C 1
ATOM 2946 O O . GLY B 1 6 ? -42.312 -44.844 4.637 1 15.95 6 GLY B O 1
ATOM 2947 N N . LYS B 1 7 ? -41.656 -46.656 5.504 1 16.55 7 LYS B N 1
ATOM 2948 C CA . LYS B 1 7 ? -41.812 -47.312 6.789 1 16.55 7 LYS B CA 1
ATOM 2949 C C . LYS B 1 7 ? -41.688 -46.312 7.945 1 16.55 7 LYS B C 1
ATOM 2951 O O . LYS B 1 7 ? -40.906 -45.375 7.883 1 16.55 7 LYS B O 1
ATOM 2956 N N . LYS B 1 8 ? -42.562 -46.594 8.828 1 16.47 8 LYS B N 1
ATOM 2957 C CA . LYS B 1 8 ? -43.188 -46.156 10.07 1 16.47 8 LYS B CA 1
ATOM 2958 C C . LYS B 1 8 ? -42.156 -45.906 11.164 1 16.47 8 LYS B C 1
ATOM 2960 O O . LYS B 1 8 ? -41.062 -46.469 11.109 1 16.47 8 LYS B O 1
ATOM 2965 N N . LYS B 1 9 ? -42.656 -45.375 12.203 1 16.33 9 LYS B N 1
ATOM 2966 C CA . LYS B 1 9 ? -42.5 -44.438 13.32 1 16.33 9 LYS B CA 1
ATOM 2967 C C . LYS B 1 9 ? -41.656 -45.062 14.445 1 16.33 9 LYS B C 1
ATOM 2969 O O . LYS B 1 9 ? -40.781 -44.438 15 1 16.33 9 LYS B O 1
ATOM 2974 N N . SER B 1 10 ? -42.125 -46.312 15.148 1 14.33 10 SER B N 1
ATOM 2975 C CA . SER B 1 10 ? -42.625 -46.156 16.5 1 14.33 10 SER B CA 1
ATOM 2976 C C . SER B 1 10 ? -41.594 -46.594 17.531 1 14.33 10 SER B C 1
ATOM 2978 O O . SER B 1 10 ? -41.844 -46.562 18.734 1 14.33 10 SER B O 1
ATOM 2980 N N . LYS B 1 11 ? -40.406 -47.125 17.047 1 16.12 11 LYS B N 1
ATOM 2981 C CA . LYS B 1 11 ? -40.031 -48.156 18.016 1 16.12 11 LYS B CA 1
ATOM 2982 C C . LYS B 1 11 ? -39.938 -47.594 19.422 1 16.12 11 LYS B C 1
ATOM 2984 O O . LYS B 1 11 ? -39.125 -46.688 19.688 1 16.12 11 LYS B O 1
ATOM 2989 N N . VAL B 1 12 ? -40.938 -47.594 20.281 1 15.48 12 VAL B N 1
ATOM 2990 C CA . VAL B 1 12 ? -41.281 -47.188 21.656 1 15.48 12 VAL B CA 1
ATOM 2991 C C . VAL B 1 12 ? -40.375 -47.938 22.641 1 15.48 12 VAL B C 1
ATOM 2993 O O . VAL B 1 12 ? -40.469 -47.688 23.844 1 15.48 12 VAL B O 1
ATOM 2996 N N . LEU B 1 13 ? -39.469 -48.812 22.094 1 15.48 13 LEU B N 1
ATOM 2997 C CA . LEU B 1 13 ? -39.344 -49.906 23.016 1 15.48 13 LEU B CA 1
ATOM 2998 C C . LEU B 1 13 ? -39 -49.438 24.422 1 15.48 13 LEU B C 1
ATOM 3000 O O . LEU B 1 13 ? -38.094 -48.625 24.594 1 15.48 13 LEU B O 1
ATOM 3004 N N . GLN B 1 14 ? -39.781 -49.875 25.453 1 15.93 14 GLN B N 1
ATOM 3005 C CA . GLN B 1 14 ? -40.219 -49.812 26.844 1 15.93 14 GLN B CA 1
ATOM 3006 C C . GLN B 1 14 ? -39.094 -50.25 27.781 1 15.93 14 GLN B C 1
ATOM 3008 O O . GLN B 1 14 ? -39.031 -49.812 28.938 1 15.93 14 GLN B O 1
ATOM 3013 N N . THR B 1 15 ? -38.094 -51.094 27.344 1 14.38 15 THR B N 1
ATOM 3014 C CA . THR B 1 15 ? -37.969 -52.156 28.312 1 14.38 15 THR B CA 1
ATOM 3015 C C . THR B 1 15 ? -37.406 -51.656 29.641 1 14.38 15 THR B C 1
ATOM 3017 O O . THR B 1 15 ? -36.406 -50.969 29.672 1 14.38 15 THR B O 1
ATOM 3020 N N . ALA B 1 16 ? -38.219 -51.75 30.766 1 16.3 16 ALA B N 1
ATOM 3021 C CA . ALA B 1 16 ? -38.375 -51.469 32.188 1 16.3 16 ALA B CA 1
ATOM 3022 C C . ALA B 1 16 ? -37.312 -52.188 33 1 16.3 16 ALA B C 1
ATOM 3024 O O . ALA B 1 16 ? -37.219 -52 34.219 1 16.3 16 ALA B O 1
ATOM 3025 N N . SER B 1 17 ? -36.5 -53.188 32.438 1 14.86 17 SER B N 1
ATOM 3026 C CA . SER B 1 17 ? -36.5 -54.281 33.375 1 14.86 17 SER B CA 1
ATOM 3027 C C . SER B 1 17 ? -35.844 -53.844 34.688 1 14.86 17 SER B C 1
ATOM 3029 O O . SER B 1 17 ? -35.031 -52.938 34.719 1 14.86 17 SER B O 1
ATOM 3031 N N . THR B 1 18 ? -36.25 -54.562 35.781 1 16.19 18 THR B N 1
ATOM 3032 C CA . THR B 1 18 ? -36.5 -54.719 37.219 1 16.19 18 THR B CA 1
ATOM 3033 C C . THR B 1 18 ? -35.219 -55.031 37.969 1 16.19 18 THR B C 1
ATOM 3035 O O . THR B 1 18 ? -35.188 -55.062 39.188 1 16.19 18 THR B O 1
ATOM 3038 N N . THR B 1 19 ? -34.031 -55.281 37.344 1 15 19 THR B N 1
ATOM 3039 C CA . THR B 1 19 ? -33.438 -56.375 38.094 1 15 19 THR B CA 1
ATOM 3040 C C . THR B 1 19 ? -33.062 -55.938 39.5 1 15 19 THR B C 1
ATOM 3042 O O . THR B 1 19 ? -32.625 -54.812 39.688 1 15 19 THR B O 1
ATOM 3045 N N . GLU B 1 20 ? -33.125 -57 40.469 1 15.59 20 GLU B N 1
ATOM 3046 C CA . GLU B 1 20 ? -33.375 -57.344 41.844 1 15.59 20 GLU B CA 1
ATOM 3047 C C . GLU B 1 20 ? -32.125 -57.062 42.688 1 15.59 20 GLU B C 1
ATOM 3049 O O . GLU B 1 20 ? -32.219 -56.562 43.812 1 15.59 20 GLU B O 1
ATOM 3054 N N . SER B 1 21 ? -30.891 -57.625 42.375 1 14.84 21 SER B N 1
ATOM 3055 C CA . SER B 1 21 ? -30.422 -58.594 43.344 1 14.84 21 SER B CA 1
ATOM 3056 C C . SER B 1 21 ? -29.891 -57.906 44.594 1 14.84 21 SER B C 1
ATOM 3058 O O . SER B 1 21 ? -29.578 -56.688 44.562 1 14.84 21 SER B O 1
ATOM 3060 N N . ASN B 1 22 ? -29.188 -58.844 45.438 1 15.4 22 ASN B N 1
ATOM 3061 C CA . ASN B 1 22 ? -29.156 -59.312 46.844 1 15.4 22 ASN B CA 1
ATOM 3062 C C . ASN B 1 22 ? -28.203 -58.469 47.688 1 15.4 22 ASN B C 1
ATOM 3064 O O . ASN B 1 22 ? -28.578 -57.406 48.156 1 15.4 22 ASN B O 1
ATOM 3068 N N . ILE B 1 23 ? -27.062 -59.219 48.188 1 15.71 23 ILE B N 1
ATOM 3069 C CA . ILE B 1 23 ? -26.891 -59.656 49.562 1 15.71 23 ILE B CA 1
ATOM 3070 C C . ILE B 1 23 ? -26.016 -58.656 50.312 1 15.71 23 ILE B C 1
ATOM 3072 O O . ILE B 1 23 ? -26.422 -58.125 51.375 1 15.71 23 ILE B O 1
ATOM 3076 N N . THR B 1 24 ? -24.766 -59.156 50.656 1 15.1 24 THR B N 1
ATOM 3077 C CA . THR B 1 24 ? -24.344 -59.5 52.031 1 15.1 24 THR B CA 1
ATOM 3078 C C . THR B 1 24 ? -23.594 -58.375 52.688 1 15.1 24 THR B C 1
ATOM 3080 O O . THR B 1 24 ? -23.141 -57.438 52.031 1 15.1 24 THR B O 1
ATOM 3083 N N . ALA B 1 25 ? -22.609 -58.938 53.562 1 15.9 25 ALA B N 1
ATOM 3084 C CA . ALA B 1 25 ? -22.406 -58.844 55 1 15.9 25 ALA B CA 1
ATOM 3085 C C . ALA B 1 25 ? -21.5 -57.656 55.344 1 15.9 25 ALA B C 1
ATOM 3087 O O . ALA B 1 25 ? -21.859 -56.812 56.156 1 15.9 25 ALA B O 1
ATOM 3088 N N . PRO B 1 26 ? -20.203 -58.031 55.781 1 17.16 26 PRO B N 1
ATOM 3089 C CA . PRO B 1 26 ? -19.766 -57.875 57.188 1 17.16 26 PRO B CA 1
ATOM 3090 C C . PRO B 1 26 ? -18.938 -56.594 57.406 1 17.16 26 PRO B C 1
ATOM 3092 O O . PRO B 1 26 ? -18.516 -55.938 56.438 1 17.16 26 PRO B O 1
ATOM 3095 N N . GLY B 1 27 ? -18.516 -56.5 58.656 1 17.61 27 GLY B N 1
ATOM 3096 C CA . GLY B 1 27 ? -18.188 -55.594 59.75 1 17.61 27 GLY B CA 1
ATOM 3097 C C . GLY B 1 27 ? -16.828 -54.938 59.594 1 17.61 27 GLY B C 1
ATOM 3098 O O . GLY B 1 27 ? -16.547 -53.938 60.25 1 17.61 27 GLY B O 1
ATOM 3099 N N . SER B 1 28 ? -15.875 -55.688 58.906 1 18.06 28 SER B N 1
ATOM 3100 C CA . SER B 1 28 ? -14.641 -55.75 59.688 1 18.06 28 SER B CA 1
ATOM 3101 C C . SER B 1 28 ? -13.898 -54.406 59.625 1 18.06 28 SER B C 1
ATOM 3103 O O . SER B 1 28 ? -13.961 -53.688 58.625 1 18.06 28 SER B O 1
ATOM 3105 N N . ASN B 1 29 ? -13.703 -54 60.844 1 19.73 29 ASN B N 1
ATOM 3106 C CA . ASN B 1 29 ? -13.125 -52.781 61.375 1 19.73 29 ASN B CA 1
ATOM 3107 C C . ASN B 1 29 ? -11.719 -52.531 60.875 1 19.73 29 ASN B C 1
ATOM 3109 O O . ASN B 1 29 ? -10.781 -53.25 61.219 1 19.73 29 ASN B O 1
ATOM 3113 N N . PRO B 1 30 ? -11.602 -52.469 59.531 1 17.91 30 PRO B N 1
ATOM 3114 C CA . PRO B 1 30 ? -10.195 -52.562 59.125 1 17.91 30 PRO B CA 1
ATOM 3115 C C . PRO B 1 30 ? -9.289 -51.594 59.875 1 17.91 30 PRO B C 1
ATOM 3117 O O . PRO B 1 30 ? -9.766 -50.594 60.406 1 17.91 30 PRO B O 1
ATOM 3120 N N . HIS B 1 31 ? -8.07 -52.219 60.031 1 19.53 31 HIS B N 1
ATOM 3121 C CA . HIS B 1 31 ? -6.77 -51.969 60.656 1 19.53 31 HIS B CA 1
ATOM 3122 C C . HIS B 1 31 ? -6.227 -50.594 60.281 1 19.53 31 HIS B C 1
ATOM 3124 O O . HIS B 1 31 ? -6.613 -50.031 59.25 1 19.53 31 HIS B O 1
ATOM 3130 N N . PRO B 1 32 ? -5.242 -50.25 61.031 1 22.52 32 PRO B N 1
ATOM 3131 C CA . PRO B 1 32 ? -4.648 -49.031 61.562 1 22.52 32 PRO B CA 1
ATOM 3132 C C . PRO B 1 32 ? -3.857 -48.25 60.531 1 22.52 32 PRO B C 1
ATOM 3134 O O . PRO B 1 32 ? -3.398 -47.156 60.812 1 22.52 32 PRO B O 1
ATOM 3137 N N . GLN B 1 33 ? -3.908 -48.688 59.25 1 18.19 33 GLN B N 1
ATOM 3138 C CA . GLN B 1 33 ? -2.562 -48.562 58.688 1 18.19 33 GLN B CA 1
ATOM 3139 C C . GLN B 1 33 ? -2.133 -47.094 58.688 1 18.19 33 GLN B C 1
ATOM 3141 O O . GLN B 1 33 ? -2.965 -46.188 58.531 1 18.19 33 GLN B O 1
ATOM 3146 N N . LYS B 1 34 ? -0.851 -46.938 59.188 1 21.22 34 LYS B N 1
ATOM 3147 C CA . LYS B 1 34 ? 0.086 -45.844 59.281 1 21.22 34 LYS B CA 1
ATOM 3148 C C . LYS B 1 34 ? 0.173 -45.062 57.969 1 21.22 34 LYS B C 1
ATOM 3150 O O . LYS B 1 34 ? 0.443 -45.656 56.906 1 21.22 34 LYS B O 1
ATOM 3155 N N . ARG B 1 35 ? -0.521 -43.938 57.844 1 19.95 35 ARG B N 1
ATOM 3156 C CA . ARG B 1 35 ? -0.641 -43.062 56.688 1 19.95 35 ARG B CA 1
ATOM 3157 C C . ARG B 1 35 ? 0.732 -42.625 56.188 1 19.95 35 ARG B C 1
ATOM 3159 O O . ARG B 1 35 ? 1.497 -42 56.906 1 19.95 35 ARG B O 1
ATOM 3166 N N . GLY B 1 36 ? 1.436 -43.719 55.562 1 20.12 36 GLY B N 1
ATOM 3167 C CA . GLY B 1 36 ? 2.699 -43.312 54.969 1 20.12 36 GLY B CA 1
ATOM 3168 C C . GLY B 1 36 ? 2.59 -42.031 54.156 1 20.12 36 GLY B C 1
ATOM 3169 O O . GLY B 1 36 ? 1.554 -41.781 53.531 1 20.12 36 GLY B O 1
ATOM 3170 N N . SER B 1 37 ? 3.145 -40.969 54.75 1 21.22 37 SER B N 1
ATOM 3171 C CA . SER B 1 37 ? 3.191 -39.625 54.156 1 21.22 37 SER B CA 1
ATOM 3172 C C . SER B 1 37 ? 3.719 -39.688 52.719 1 21.22 37 SER B C 1
ATOM 3174 O O . SER B 1 37 ? 4.895 -39.969 52.5 1 21.22 37 SER B O 1
ATOM 3176 N N . SER B 1 38 ? 2.986 -40.406 51.844 1 20.39 38 SER B N 1
ATOM 3177 C CA . SER B 1 38 ? 3.537 -40.438 50.469 1 20.39 38 SER B CA 1
ATOM 3178 C C . SER B 1 38 ? 3.834 -39.031 49.969 1 20.39 38 SER B C 1
ATOM 3180 O O . SER B 1 38 ? 2.959 -38.156 50 1 20.39 38 SER B O 1
ATOM 3182 N N . ARG B 1 39 ? 5.082 -38.531 50.188 1 24.03 39 ARG B N 1
ATOM 3183 C CA . ARG B 1 39 ? 5.598 -37.375 49.438 1 24.03 39 ARG B CA 1
ATOM 3184 C C . ARG B 1 39 ? 5.234 -37.469 47.969 1 24.03 39 ARG B C 1
ATOM 3186 O O . ARG B 1 39 ? 5.539 -38.469 47.312 1 24.03 39 ARG B O 1
ATOM 3193 N N . LEU B 1 40 ? 4.086 -36.906 47.656 1 22.59 40 LEU B N 1
ATOM 3194 C CA . LEU B 1 40 ? 3.691 -36.812 46.25 1 22.59 40 LEU B CA 1
ATOM 3195 C C . LEU B 1 40 ? 4.863 -36.344 45.406 1 22.59 40 LEU B C 1
ATOM 3197 O O . LEU B 1 40 ? 5.473 -35.312 45.656 1 22.59 40 LEU B O 1
ATOM 3201 N N . ALA B 1 41 ? 5.684 -37.375 44.969 1 27.27 41 ALA B N 1
ATOM 3202 C CA . ALA B 1 41 ? 6.598 -37.094 43.875 1 27.27 41 ALA B CA 1
ATOM 3203 C C . ALA B 1 41 ? 5.945 -36.188 42.844 1 27.27 41 ALA B C 1
ATOM 3205 O O . ALA B 1 41 ? 4.902 -36.5 42.281 1 27.27 41 ALA B O 1
ATOM 3206 N N . HIS B 1 42 ? 6.082 -34.906 43.125 1 26.23 42 HIS B N 1
ATOM 3207 C CA . HIS B 1 42 ? 5.699 -34 42.031 1 26.23 42 HIS B CA 1
ATOM 3208 C C . HIS B 1 42 ? 6.188 -34.5 40.688 1 26.23 42 HIS B C 1
ATOM 3210 O O . HIS B 1 42 ? 7.387 -34.719 40.5 1 26.23 42 HIS B O 1
ATOM 3216 N N . GLY B 1 43 ? 5.555 -35.562 40.188 1 24.83 43 GLY B N 1
ATOM 3217 C CA . GLY B 1 43 ? 5.875 -35.906 38.812 1 24.83 43 GLY B CA 1
ATOM 3218 C C . GLY B 1 43 ? 6.141 -34.719 37.938 1 24.83 43 GLY B C 1
ATOM 3219 O O . GLY B 1 43 ? 5.379 -33.75 37.969 1 24.83 43 GLY B O 1
ATOM 3220 N N . ARG B 1 44 ? 7.461 -34.375 37.812 1 28.86 44 ARG B N 1
ATOM 3221 C CA . ARG B 1 44 ? 7.777 -33.531 36.656 1 28.86 44 ARG B CA 1
ATOM 3222 C C . ARG B 1 44 ? 6.883 -33.875 35.469 1 28.86 44 ARG B C 1
ATOM 3224 O O . ARG B 1 44 ? 6.902 -35 34.969 1 28.86 44 ARG B O 1
ATOM 3231 N N . GLY B 1 45 ? 5.625 -33.406 35.656 1 28.33 45 GLY B N 1
ATOM 3232 C CA . GLY B 1 45 ? 4.879 -33.562 34.406 1 28.33 45 GLY B CA 1
ATOM 3233 C C . GLY B 1 45 ? 5.754 -33.469 33.188 1 28.33 45 GLY B C 1
ATOM 3234 O O . GLY B 1 45 ? 6.566 -32.562 33.031 1 28.33 45 GLY B O 1
ATOM 3235 N N . GLN B 1 46 ? 6.246 -34.625 32.844 1 29.42 46 GLN B N 1
ATOM 3236 C CA . GLN B 1 46 ? 6.793 -34.562 31.484 1 29.42 46 GLN B CA 1
ATOM 3237 C C . GLN B 1 46 ? 6.012 -33.594 30.609 1 29.42 46 GLN B C 1
ATOM 3239 O O . GLN B 1 46 ? 4.805 -33.75 30.422 1 29.42 46 GLN B O 1
ATOM 3244 N N . VAL B 1 47 ? 6.387 -32.344 30.781 1 32.78 47 VAL B N 1
ATOM 3245 C CA . VAL B 1 47 ? 5.949 -31.609 29.594 1 32.78 47 VAL B CA 1
ATOM 3246 C C . VAL B 1 47 ? 6.043 -32.5 28.375 1 32.78 47 VAL B C 1
ATOM 3248 O O . VAL B 1 47 ? 7.137 -32.938 27.984 1 32.78 47 VAL B O 1
ATOM 3251 N N . GLU B 1 48 ? 5.152 -33.5 28.375 1 31.5 48 GLU B N 1
ATOM 3252 C CA . GLU B 1 48 ? 5.133 -34.062 27.031 1 31.5 48 GLU B CA 1
ATOM 3253 C C . GLU B 1 48 ? 5.438 -32.969 25.984 1 31.5 48 GLU B C 1
ATOM 3255 O O . GLU B 1 48 ? 4.746 -31.953 25.922 1 31.5 48 GLU B O 1
ATOM 3260 N N . ASP B 1 49 ? 6.691 -32.75 25.844 1 36.5 49 ASP B N 1
ATOM 3261 C CA . ASP B 1 49 ? 6.973 -32.125 24.547 1 36.5 49 ASP B CA 1
ATOM 3262 C C . ASP B 1 49 ? 5.941 -32.562 23.5 1 36.5 49 ASP B C 1
ATOM 3264 O O . ASP B 1 49 ? 5.918 -33.719 23.078 1 36.5 49 ASP B O 1
ATOM 3268 N N . ASN B 1 50 ? 4.727 -32.25 23.828 1 37.44 50 ASN B N 1
ATOM 3269 C CA . ASN B 1 50 ? 3.877 -32.438 22.656 1 37.44 50 ASN B CA 1
ATOM 3270 C C . ASN B 1 50 ? 4.648 -32.188 21.359 1 37.44 50 ASN B C 1
ATOM 3272 O O . ASN B 1 50 ? 4.93 -31.047 21 1 37.44 50 ASN B O 1
ATOM 3276 N N . LEU B 1 51 ? 5.645 -32.906 21.141 1 38.12 51 LEU B N 1
ATOM 3277 C CA . LEU B 1 51 ? 6.152 -32.938 19.766 1 38.12 51 LEU B CA 1
ATOM 3278 C C . LEU B 1 51 ? 5.023 -32.719 18.766 1 38.12 51 LEU B C 1
ATOM 3280 O O . LEU B 1 51 ? 4.168 -33.594 18.594 1 38.12 51 LEU B O 1
ATOM 3284 N N . ALA B 1 52 ? 4.582 -31.531 18.672 1 45.5 52 ALA B N 1
ATOM 3285 C CA . ALA B 1 52 ? 3.617 -31.219 17.625 1 45.5 52 ALA B CA 1
ATOM 3286 C C . ALA B 1 52 ? 3.824 -32.125 16.406 1 45.5 52 ALA B C 1
ATOM 3288 O O . ALA B 1 52 ? 4.93 -32.188 15.867 1 45.5 52 ALA B O 1
ATOM 3289 N N . VAL B 1 53 ? 3.227 -33.281 16.312 1 51.53 53 VAL B N 1
ATOM 3290 C CA . VAL B 1 53 ? 3.246 -34.062 15.078 1 51.53 53 VAL B CA 1
ATOM 3291 C C . VAL B 1 53 ? 3.268 -33.125 13.867 1 51.53 53 VAL B C 1
ATOM 3293 O O . VAL B 1 53 ? 2.434 -32.25 13.758 1 51.53 53 VAL B O 1
ATOM 3296 N N . PRO B 1 54 ? 4.406 -33.188 13.156 1 63.59 54 PRO B N 1
ATOM 3297 C CA . PRO B 1 54 ? 4.445 -32.312 11.977 1 63.59 54 PRO B CA 1
ATOM 3298 C C . PRO B 1 54 ? 3.205 -32.438 11.102 1 63.59 54 PRO B C 1
ATOM 3300 O O . PRO B 1 54 ? 2.654 -33.531 10.969 1 63.59 54 PRO B O 1
ATOM 3303 N N . THR B 1 55 ? 2.395 -31.391 10.945 1 75.5 55 THR B N 1
ATOM 3304 C CA . THR B 1 55 ? 1.248 -31.375 10.039 1 75.5 55 THR B CA 1
ATOM 3305 C C . THR B 1 55 ? 1.603 -32 8.703 1 75.5 55 THR B C 1
ATOM 3307 O O . THR B 1 55 ? 2.621 -31.672 8.094 1 75.5 55 THR B O 1
ATOM 3310 N N . ARG B 1 56 ? 0.976 -33.188 8.383 1 88.25 56 ARG B N 1
ATOM 3311 C CA . ARG B 1 56 ? 1.15 -33.812 7.09 1 88.25 56 ARG B CA 1
ATOM 3312 C C . ARG B 1 56 ? 0.166 -33.281 6.066 1 88.25 56 ARG B C 1
ATOM 3314 O O . ARG B 1 56 ? -1.019 -33.094 6.363 1 88.25 56 ARG B O 1
ATOM 3321 N N . TYR B 1 57 ? 0.748 -32.906 4.918 1 93.88 57 TYR B N 1
ATOM 3322 C CA . TYR B 1 57 ? -0.065 -32.375 3.83 1 93.88 57 TYR B CA 1
ATOM 3323 C C . TYR B 1 57 ? -0.236 -33.406 2.721 1 93.88 57 TYR B C 1
ATOM 3325 O O . TYR B 1 57 ? 0.712 -34.125 2.371 1 93.88 57 TYR B O 1
ATOM 3333 N N . LYS B 1 58 ? -1.479 -33.562 2.229 1 94.5 58 LYS B N 1
ATOM 3334 C CA . LYS B 1 58 ? -1.796 -34.5 1.14 1 94.5 58 LYS B CA 1
ATOM 3335 C C . LYS B 1 58 ? -0.964 -34.188 -0.102 1 94.5 58 LYS B C 1
ATOM 3337 O O . LYS B 1 58 ? -0.514 -35.094 -0.796 1 94.5 58 LYS B O 1
ATOM 3342 N N . TYR B 1 59 ? -0.816 -32.906 -0.433 1 96.44 59 TYR B N 1
ATOM 3343 C CA . TYR B 1 59 ? -0.039 -32.438 -1.578 1 96.44 59 TYR B CA 1
ATOM 3344 C C . TYR B 1 59 ? 1.153 -31.594 -1.128 1 96.44 59 TYR B C 1
ATOM 3346 O O . TYR B 1 59 ? 1.044 -30.797 -0.191 1 96.44 59 TYR B O 1
ATOM 3354 N N . GLY B 1 60 ? 2.318 -31.812 -1.833 1 95.75 60 GLY B N 1
ATOM 3355 C CA . GLY B 1 60 ? 3.488 -30.984 -1.567 1 95.75 60 GLY B CA 1
ATOM 3356 C C . GLY B 1 60 ? 3.975 -31.078 -0.134 1 95.75 60 GLY B C 1
ATOM 3357 O O . GLY B 1 60 ? 4.352 -30.078 0.471 1 95.75 60 GLY B O 1
ATOM 3358 N N . ASN B 1 61 ? 3.893 -32.156 0.374 1 94.81 61 ASN B N 1
ATOM 3359 C CA . ASN B 1 61 ? 4.234 -32.375 1.779 1 94.81 61 ASN B CA 1
ATOM 3360 C C . ASN B 1 61 ? 5.707 -32.062 2.045 1 94.81 61 ASN B C 1
ATOM 3362 O O . ASN B 1 61 ? 6.059 -31.562 3.123 1 94.81 61 ASN B O 1
ATOM 3366 N N . GLU B 1 62 ? 6.535 -32.312 1.158 1 94.69 62 GLU B N 1
ATOM 3367 C CA . GLU B 1 62 ? 7.973 -32.219 1.391 1 94.69 62 GLU B CA 1
ATOM 3368 C C . GLU B 1 62 ? 8.539 -30.906 0.842 1 94.69 62 GLU B C 1
ATOM 3370 O O . GLU B 1 62 ? 9.742 -30.656 0.941 1 94.69 62 GLU B O 1
ATOM 3375 N N . ILE B 1 63 ? 7.664 -30.109 0.271 1 97.19 63 ILE B N 1
ATOM 3376 C CA . ILE B 1 63 ? 8.172 -28.875 -0.33 1 97.19 63 ILE B CA 1
ATOM 3377 C C . ILE B 1 63 ? 8.672 -27.938 0.764 1 97.19 63 ILE B C 1
ATOM 3379 O O . ILE B 1 63 ? 8.07 -27.844 1.839 1 97.19 63 ILE B O 1
ATOM 3383 N N . SER B 1 64 ? 9.766 -27.219 0.463 1 98.5 64 SER B N 1
ATOM 3384 C CA . SER B 1 64 ? 10.359 -26.312 1.446 1 98.5 64 SER B CA 1
ATOM 3385 C C . SER B 1 64 ? 9.445 -25.125 1.724 1 98.5 64 SER B C 1
ATOM 3387 O O . SER B 1 64 ? 8.68 -24.719 0.855 1 98.5 64 SER B O 1
ATOM 3389 N N . LYS B 1 65 ? 9.484 -24.625 2.898 1 98.38 65 LYS B N 1
ATOM 3390 C CA . LYS B 1 65 ? 8.805 -23.422 3.344 1 98.38 65 LYS B CA 1
ATOM 3391 C C . LYS B 1 65 ? 9.766 -22.484 4.082 1 98.38 65 LYS B C 1
ATOM 3393 O O . LYS B 1 65 ? 10.383 -22.891 5.074 1 98.38 65 LYS B O 1
ATOM 3398 N N . ALA B 1 66 ? 9.93 -21.312 3.557 1 98.44 66 ALA B N 1
ATOM 3399 C CA . ALA B 1 66 ? 10.781 -20.297 4.195 1 98.44 66 ALA B CA 1
ATOM 3400 C C . ALA B 1 66 ? 9.969 -19.062 4.582 1 98.44 66 ALA B C 1
ATOM 3402 O O . ALA B 1 66 ? 9.016 -18.703 3.893 1 98.44 66 ALA B O 1
ATOM 3403 N N . ALA B 1 67 ? 10.32 -18.484 5.707 1 98 67 ALA B N 1
ATOM 3404 C CA . ALA B 1 67 ? 9.758 -17.203 6.113 1 98 67 ALA B CA 1
ATOM 3405 C C . ALA B 1 67 ? 10.672 -16.047 5.719 1 98 67 ALA B C 1
ATOM 3407 O O . ALA B 1 67 ? 11.875 -16.078 5.988 1 98 67 ALA B O 1
ATOM 3408 N N . VAL B 1 68 ? 10.148 -15.094 5.02 1 98.31 68 VAL B N 1
ATOM 3409 C CA . VAL B 1 68 ? 10.883 -13.906 4.602 1 98.31 68 VAL B CA 1
ATOM 3410 C C . VAL B 1 68 ? 10.141 -12.648 5.055 1 98.31 68 VAL B C 1
ATOM 3412 O O . VAL B 1 68 ? 8.945 -12.5 4.789 1 98.31 68 VAL B O 1
ATOM 3415 N N . ASP B 1 69 ? 10.773 -11.773 5.781 1 98.5 69 ASP B N 1
ATOM 3416 C CA . ASP B 1 69 ? 10.172 -10.5 6.168 1 98.5 69 ASP B CA 1
ATOM 3417 C C . ASP B 1 69 ? 10.531 -9.398 5.172 1 98.5 69 ASP B C 1
ATOM 3419 O O . ASP B 1 69 ? 11.688 -8.984 5.082 1 98.5 69 ASP B O 1
ATOM 3423 N N . VAL B 1 70 ? 9.578 -8.961 4.414 1 98.69 70 VAL B N 1
ATOM 3424 C CA . VAL B 1 70 ? 9.781 -7.926 3.4 1 98.69 70 VAL B CA 1
ATOM 3425 C C . VAL B 1 70 ? 9.406 -6.562 3.973 1 98.69 70 VAL B C 1
ATOM 3427 O O . VAL B 1 70 ? 8.273 -6.098 3.807 1 98.69 70 VAL B O 1
ATOM 3430 N N . ALA B 1 71 ? 10.344 -5.895 4.641 1 97.88 71 ALA B N 1
ATOM 3431 C CA . ALA B 1 71 ? 10.203 -4.559 5.215 1 97.88 71 ALA B CA 1
ATOM 3432 C C . ALA B 1 71 ? 8.922 -4.438 6.027 1 97.88 71 ALA B C 1
ATOM 3434 O O . ALA B 1 71 ? 8.141 -3.506 5.824 1 97.88 71 ALA B O 1
ATOM 3435 N N . GLY B 1 72 ? 8.648 -5.375 6.891 1 97.81 72 GLY B N 1
ATOM 3436 C CA . GLY B 1 72 ? 7.496 -5.301 7.773 1 97.81 72 GLY B CA 1
ATOM 3437 C C . GLY B 1 72 ? 6.32 -6.129 7.293 1 97.81 72 GLY B C 1
ATOM 3438 O O . GLY B 1 72 ? 5.242 -6.102 7.895 1 97.81 72 GLY B O 1
ATOM 3439 N N . LEU B 1 73 ? 6.469 -6.836 6.188 1 98.5 73 LEU B N 1
ATOM 3440 C CA . LEU B 1 73 ? 5.465 -7.758 5.668 1 98.5 73 LEU B CA 1
ATOM 3441 C C . LEU B 1 73 ? 6.012 -9.18 5.602 1 98.5 73 LEU B C 1
ATOM 3443 O O . LEU B 1 73 ? 6.617 -9.57 4.602 1 98.5 73 LEU B O 1
ATOM 3447 N N . PRO B 1 74 ? 5.754 -9.953 6.656 1 98.38 74 PRO B N 1
ATOM 3448 C CA . PRO B 1 74 ? 6.199 -11.352 6.621 1 98.38 74 PRO B CA 1
ATOM 3449 C C . PRO B 1 74 ? 5.469 -12.172 5.562 1 98.38 74 PRO B C 1
ATOM 3451 O O . PRO B 1 74 ? 4.246 -12.07 5.43 1 98.38 74 PRO B O 1
ATOM 3454 N N . VAL B 1 75 ? 6.227 -12.992 4.844 1 98.62 75 VAL B N 1
ATOM 3455 C CA . VAL B 1 75 ? 5.617 -13.844 3.828 1 98.62 75 VAL B CA 1
ATOM 3456 C C . VAL B 1 75 ? 6.152 -15.273 3.957 1 98.62 75 VAL B C 1
ATOM 3458 O O . VAL B 1 75 ? 7.27 -15.477 4.445 1 98.62 75 VAL B O 1
ATOM 3461 N N . ASN B 1 76 ? 5.336 -16.219 3.662 1 98.75 76 ASN B N 1
ATOM 3462 C CA . ASN B 1 76 ? 5.758 -17.609 3.443 1 98.75 76 ASN B CA 1
ATOM 3463 C C . ASN B 1 76 ? 6.133 -17.844 1.983 1 98.75 76 ASN B C 1
ATOM 3465 O O . ASN B 1 76 ? 5.375 -17.5 1.076 1 98.75 76 ASN B O 1
ATOM 3469 N N . VAL B 1 77 ? 7.277 -18.391 1.807 1 98.88 77 VAL B N 1
ATOM 3470 C CA . VAL B 1 77 ? 7.715 -18.75 0.46 1 98.88 77 VAL B CA 1
ATOM 3471 C C . VAL B 1 77 ? 7.883 -20.266 0.346 1 98.88 77 VAL B C 1
ATOM 3473 O O . VAL B 1 77 ? 8.672 -20.859 1.082 1 98.88 77 VAL B O 1
ATOM 3476 N N . PHE B 1 78 ? 7.176 -20.875 -0.559 1 98.88 78 PHE B N 1
ATOM 3477 C CA . PHE B 1 78 ? 7.238 -22.312 -0.787 1 98.88 78 PHE B CA 1
ATOM 3478 C C . PHE B 1 78 ? 8.031 -22.625 -2.051 1 98.88 78 PHE B C 1
ATOM 3480 O O . PHE B 1 78 ? 7.793 -22.031 -3.104 1 98.88 78 PHE B O 1
ATOM 3487 N N . GLY B 1 79 ? 9.047 -23.594 -1.903 1 98.75 79 GLY B N 1
ATOM 3488 C CA . GLY B 1 79 ? 9.719 -24.109 -3.076 1 98.75 79 GLY B CA 1
ATOM 3489 C C . GLY B 1 79 ? 11.078 -23.484 -3.318 1 98.75 79 GLY B C 1
ATOM 3490 O O . GLY B 1 79 ? 11.688 -23.688 -4.371 1 98.75 79 GLY B O 1
ATOM 3491 N N . LEU B 1 80 ? 11.586 -22.672 -2.344 1 98.19 80 LEU B N 1
ATOM 3492 C CA . LEU B 1 80 ? 12.867 -22 -2.555 1 98.19 80 LEU B CA 1
ATOM 3493 C C . LEU B 1 80 ? 13.992 -23.016 -2.729 1 98.19 80 LEU B C 1
ATOM 3495 O O . LEU B 1 80 ? 14.852 -22.844 -3.594 1 98.19 80 LEU B O 1
ATOM 3499 N N . ASP B 1 81 ? 13.977 -24.078 -1.946 1 97.56 81 ASP B N 1
ATOM 3500 C CA . ASP B 1 81 ? 15.031 -25.094 -1.996 1 97.56 81 ASP B CA 1
ATOM 3501 C C . ASP B 1 81 ? 14.906 -25.953 -3.242 1 97.56 81 ASP B C 1
ATOM 3503 O O . ASP B 1 81 ? 15.836 -26.688 -3.6 1 97.56 81 ASP B O 1
ATOM 3507 N N . GLU B 1 82 ? 13.789 -25.953 -3.889 1 97.56 82 GLU B N 1
ATOM 3508 C CA . GLU B 1 82 ? 13.516 -26.828 -5.031 1 97.56 82 GLU B CA 1
ATOM 3509 C C . GLU B 1 82 ? 13.852 -26.125 -6.348 1 97.56 82 GLU B C 1
ATOM 3511 O O . GLU B 1 82 ? 13.766 -26.734 -7.418 1 97.56 82 GLU B O 1
ATOM 3516 N N . LEU B 1 83 ? 14.289 -24.828 -6.266 1 97.31 83 LEU B N 1
ATOM 3517 C CA . LEU B 1 83 ? 14.664 -24.125 -7.48 1 97.31 83 LEU B CA 1
ATOM 3518 C C . LEU B 1 83 ? 15.859 -24.797 -8.148 1 97.31 83 LEU B C 1
ATOM 3520 O O . LEU B 1 83 ? 16.734 -25.344 -7.473 1 97.31 83 LEU B O 1
ATOM 3524 N N . THR B 1 84 ? 15.844 -24.688 -9.531 1 94.38 84 THR B N 1
ATOM 3525 C CA . THR B 1 84 ? 17.016 -25.156 -10.266 1 94.38 84 THR B CA 1
ATOM 3526 C C . THR B 1 84 ? 18.266 -24.422 -9.805 1 94.38 84 THR B C 1
ATOM 3528 O O . THR B 1 84 ? 18.281 -23.188 -9.75 1 94.38 84 THR B O 1
ATOM 3531 N N . PRO B 1 85 ? 19.203 -25.141 -9.391 1 88.88 85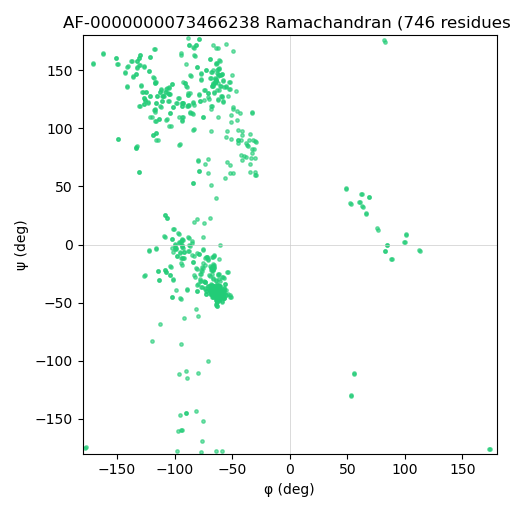 PRO B N 1
ATOM 3532 C CA . PRO B 1 85 ? 20.422 -24.484 -8.938 1 88.88 85 PRO B CA 1
ATOM 3533 C C . PRO B 1 85 ? 21.094 -23.656 -10.031 1 88.88 85 PRO B C 1
ATOM 3535 O O . PRO B 1 85 ? 21.031 -24.016 -11.203 1 88.88 85 PRO B O 1
ATOM 3538 N N . ALA B 1 86 ? 21.688 -22.547 -9.555 1 79.69 86 ALA B N 1
ATOM 3539 C CA . ALA B 1 86 ? 22.469 -21.75 -10.492 1 79.69 86 ALA B CA 1
ATOM 3540 C C . ALA B 1 86 ? 23.688 -22.531 -10.992 1 79.69 86 ALA B C 1
ATOM 3542 O O . ALA B 1 86 ? 24.297 -23.297 -10.242 1 79.69 86 ALA B O 1
ATOM 3543 N N . PRO B 1 87 ? 23.969 -22.281 -12.312 1 79.06 87 PRO B N 1
ATOM 3544 C CA . PRO B 1 87 ? 25.094 -23.062 -12.867 1 79.06 87 PRO B CA 1
ATOM 3545 C C . PRO B 1 87 ? 26.422 -22.688 -12.234 1 79.06 87 PRO B C 1
ATOM 3547 O O . PRO B 1 87 ? 26.641 -21.516 -11.875 1 79.06 87 PRO B O 1
ATOM 3550 N N . SER B 1 88 ? 27.203 -23.609 -11.961 1 72.81 88 SER B N 1
ATOM 3551 C CA . SER B 1 88 ? 28.547 -23.406 -11.422 1 72.81 88 SER B CA 1
ATOM 3552 C C . SER B 1 88 ? 29.5 -22.891 -12.492 1 72.81 88 SER B C 1
ATOM 3554 O O . SER B 1 88 ? 30.484 -22.203 -12.188 1 72.81 88 SER B O 1
ATOM 3556 N N . ARG B 1 89 ? 29.188 -23.359 -13.703 1 74.12 89 ARG B N 1
ATOM 3557 C CA . ARG B 1 89 ? 30.062 -22.953 -14.805 1 74.12 89 ARG B CA 1
ATOM 3558 C C . ARG B 1 89 ? 29.422 -21.844 -15.633 1 74.12 89 ARG B C 1
ATOM 3560 O O . ARG B 1 89 ? 28.219 -21.875 -15.898 1 74.12 89 ARG B O 1
ATOM 3567 N N . ALA B 1 90 ? 30.219 -20.906 -15.977 1 71.56 90 ALA B N 1
ATOM 3568 C CA . ALA B 1 90 ? 29.766 -19.766 -16.766 1 71.56 90 ALA B CA 1
ATOM 3569 C C . ALA B 1 90 ? 29.188 -20.219 -18.109 1 71.56 90 ALA B C 1
ATOM 3571 O O . ALA B 1 90 ? 28.297 -19.562 -18.656 1 71.56 90 ALA B O 1
ATOM 3572 N N . SER B 1 91 ? 29.672 -21.375 -18.609 1 77.31 91 SER B N 1
ATOM 3573 C CA . SER B 1 91 ? 29.25 -21.844 -19.922 1 77.31 91 SER B CA 1
ATOM 3574 C C . SER B 1 91 ? 27.922 -22.594 -19.859 1 77.31 91 SER B C 1
ATOM 3576 O O . SER B 1 91 ? 27.297 -22.844 -20.875 1 77.31 91 SER B O 1
ATOM 3578 N N . ALA B 1 92 ? 27.547 -22.844 -18.656 1 78.56 92 ALA B N 1
ATOM 3579 C CA . ALA B 1 92 ? 26.297 -23.562 -18.516 1 78.56 92 ALA B CA 1
ATOM 3580 C C . ALA B 1 92 ? 25.094 -22.641 -18.75 1 78.56 92 ALA B C 1
ATOM 3582 O O . ALA B 1 92 ? 25.172 -21.438 -18.5 1 78.56 92 ALA B O 1
ATOM 3583 N N . PRO B 1 93 ? 24.062 -23.25 -19.422 1 80.62 93 PRO B N 1
ATOM 3584 C CA . PRO B 1 93 ? 22.859 -22.422 -19.578 1 80.62 93 PRO B CA 1
ATOM 3585 C C . PRO B 1 93 ? 22.375 -21.844 -18.25 1 80.62 93 PRO B C 1
ATOM 3587 O O . PRO B 1 93 ? 22.484 -22.484 -17.203 1 80.62 93 PRO B O 1
ATOM 3590 N N . PRO B 1 94 ? 21.969 -20.656 -18.328 1 84.81 94 PRO B N 1
ATOM 3591 C CA . PRO B 1 94 ? 21.469 -20.047 -17.109 1 84.81 94 PRO B CA 1
ATOM 3592 C C . PRO B 1 94 ? 20.25 -20.766 -16.547 1 84.81 94 PRO B C 1
ATOM 3594 O O . PRO B 1 94 ? 19.516 -21.422 -17.297 1 84.81 94 PRO B O 1
ATOM 3597 N N . ALA B 1 95 ? 20.094 -20.703 -15.273 1 91.12 95 ALA B N 1
ATOM 3598 C CA . ALA B 1 95 ? 18.891 -21.234 -14.648 1 91.12 95 ALA B CA 1
ATOM 3599 C C . ALA B 1 95 ? 17.641 -20.562 -15.188 1 91.12 95 ALA B C 1
ATOM 3601 O O . ALA B 1 95 ? 17.672 -19.375 -15.555 1 91.12 95 ALA B O 1
ATOM 3602 N N . PRO B 1 96 ? 16.531 -21.344 -15.266 1 93.44 96 PRO B N 1
ATOM 3603 C CA . PRO B 1 96 ? 15.305 -20.734 -15.773 1 93.44 96 PRO B CA 1
ATOM 3604 C C . PRO B 1 96 ? 14.797 -19.594 -14.891 1 93.44 96 PRO B C 1
ATOM 3606 O O . PRO B 1 96 ? 15.023 -19.594 -13.672 1 93.44 96 PRO B O 1
ATOM 3609 N N . PRO B 1 97 ? 14.117 -18.609 -15.508 1 95.75 97 PRO B N 1
ATOM 3610 C CA . PRO B 1 97 ? 13.461 -17.594 -14.688 1 95.75 97 PRO B CA 1
ATOM 3611 C C . PRO B 1 97 ? 12.375 -18.156 -13.781 1 95.75 97 PRO B C 1
ATOM 3613 O O . PRO B 1 97 ? 12.023 -19.344 -13.906 1 95.75 97 PRO B O 1
ATOM 3616 N N . VAL B 1 98 ? 11.953 -17.344 -12.922 1 98.19 98 VAL B N 1
ATOM 3617 C CA . VAL B 1 98 ? 11.055 -17.844 -11.891 1 98.19 98 VAL B CA 1
ATOM 3618 C C . VAL B 1 98 ? 9.664 -17.25 -12.078 1 98.19 98 VAL B C 1
ATOM 3620 O O . VAL B 1 98 ? 9.531 -16.047 -12.344 1 98.19 98 VAL B O 1
ATOM 3623 N N . CYS B 1 99 ? 8.609 -18.047 -12.023 1 98.75 99 CYS B N 1
ATOM 3624 C CA . CYS B 1 99 ? 7.219 -17.625 -11.875 1 98.75 99 CYS B CA 1
ATOM 3625 C C . CYS B 1 99 ? 6.809 -17.625 -10.406 1 98.75 99 CYS B C 1
ATOM 3627 O O . CYS B 1 99 ? 6.906 -18.656 -9.727 1 98.75 99 CYS B O 1
ATOM 3629 N N . VAL B 1 100 ? 6.379 -16.469 -9.906 1 98.94 100 VAL B N 1
ATOM 3630 C CA . VAL B 1 100 ? 5.945 -16.375 -8.516 1 98.94 100 VAL B CA 1
ATOM 3631 C C . VAL B 1 100 ? 4.426 -16.297 -8.453 1 98.94 100 VAL B C 1
ATOM 3633 O O . VAL B 1 100 ? 3.822 -15.398 -9.055 1 98.94 100 VAL B O 1
ATOM 3636 N N . VAL B 1 101 ? 3.828 -17.234 -7.719 1 98.94 101 VAL B N 1
ATOM 3637 C CA . VAL B 1 101 ? 2.389 -17.266 -7.48 1 98.94 101 VAL B CA 1
ATOM 3638 C C . VAL B 1 101 ? 2.088 -16.719 -6.086 1 98.94 101 VAL B C 1
ATOM 3640 O O . VAL B 1 101 ? 2.527 -17.297 -5.082 1 98.94 101 VAL B O 1
ATOM 3643 N N . ILE B 1 102 ? 1.358 -15.656 -6.031 1 99 102 ILE B N 1
ATOM 3644 C CA . ILE B 1 102 ? 0.906 -15.117 -4.754 1 99 102 ILE B CA 1
ATOM 3645 C C . ILE B 1 102 ? -0.527 -15.57 -4.48 1 99 102 ILE B C 1
ATOM 3647 O O . ILE B 1 102 ? -1.425 -15.336 -5.289 1 99 102 ILE B O 1
ATOM 3651 N N . HIS B 1 103 ? -0.717 -16.25 -3.348 1 98.94 103 HIS B N 1
ATOM 3652 C CA . HIS B 1 103 ? -2.053 -16.672 -2.951 1 98.94 103 HIS B CA 1
ATOM 3653 C C . HIS B 1 103 ? -2.545 -15.898 -1.735 1 98.94 103 HIS B C 1
ATOM 3655 O O . HIS B 1 103 ? -1.861 -15.844 -0.71 1 98.94 103 HIS B O 1
ATOM 3661 N N . MET B 1 104 ? -3.74 -15.32 -1.862 1 98.94 104 MET B N 1
ATOM 3662 C CA . MET B 1 104 ? -4.316 -14.508 -0.795 1 98.94 104 MET B CA 1
ATOM 3663 C C . MET B 1 104 ? -5.473 -15.242 -0.121 1 98.94 104 MET B C 1
ATOM 3665 O O . MET B 1 104 ? -6.371 -15.75 -0.797 1 98.94 104 MET B O 1
ATOM 3669 N N . HIS B 1 105 ? -5.496 -15.305 1.222 1 98.81 105 HIS B N 1
ATOM 3670 C CA . HIS B 1 105 ? -6.457 -16.078 1.991 1 98.81 105 HIS B CA 1
ATOM 3671 C C . HIS B 1 105 ? -7.777 -15.328 2.146 1 98.81 105 HIS B C 1
ATOM 3673 O O . HIS B 1 105 ? -7.887 -14.172 1.74 1 98.81 105 HIS B O 1
ATOM 3679 N N . GLY B 1 106 ? -8.758 -16.047 2.688 1 98.31 106 GLY B N 1
ATOM 3680 C CA . GLY B 1 106 ? -10.086 -15.484 2.902 1 98.31 106 GLY B CA 1
ATOM 3681 C C . GLY B 1 106 ? -10.219 -14.766 4.234 1 98.31 106 GLY B C 1
ATOM 3682 O O . GLY B 1 106 ? -9.32 -14.836 5.074 1 98.31 106 GLY B O 1
ATOM 3683 N N . ARG B 1 107 ? -11.375 -14.094 4.363 1 97.75 107 ARG B N 1
ATOM 3684 C CA . ARG B 1 107 ? -11.664 -13.406 5.621 1 97.75 107 ARG B CA 1
ATOM 3685 C C . ARG B 1 107 ? -11.695 -14.391 6.789 1 97.75 107 ARG B C 1
ATOM 3687 O O . ARG B 1 107 ? -12.258 -15.477 6.672 1 97.75 107 ARG B O 1
ATOM 3694 N N . GLY B 1 108 ? -11.086 -14.008 7.895 1 96.81 108 GLY B N 1
ATOM 3695 C CA . GLY B 1 108 ? -11.031 -14.844 9.078 1 96.81 108 GLY B CA 1
ATOM 3696 C C . GLY B 1 108 ? -9.93 -15.883 9.023 1 96.81 108 GLY B C 1
ATOM 3697 O O . GLY B 1 108 ? -9.703 -16.609 10 1 96.81 108 GLY B O 1
ATOM 3698 N N . GLY B 1 109 ? -9.266 -15.969 7.922 1 97.44 109 GLY B N 1
ATOM 3699 C CA . GLY B 1 109 ? -8.18 -16.922 7.762 1 97.44 109 GLY B CA 1
ATOM 3700 C C . GLY B 1 109 ? -6.82 -16.328 8.07 1 97.44 109 GLY B C 1
ATOM 3701 O O . GLY B 1 109 ? -6.715 -15.375 8.859 1 97.44 109 GLY B O 1
ATOM 3702 N N . SER B 1 110 ? -5.828 -16.953 7.582 1 98.19 110 SER B N 1
ATOM 3703 C CA . SER B 1 110 ? -4.43 -16.562 7.699 1 98.19 110 SER B CA 1
ATOM 3704 C C . SER B 1 110 ? -3.572 -17.266 6.645 1 98.19 110 SER B C 1
ATOM 3706 O O . SER B 1 110 ? -4.012 -18.219 6.016 1 98.19 110 SER B O 1
ATOM 3708 N N . ALA B 1 111 ? -2.402 -16.734 6.477 1 97.88 111 ALA B N 1
ATOM 3709 C CA . ALA B 1 111 ? -1.459 -17.359 5.559 1 97.88 111 ALA B CA 1
ATOM 3710 C C . ALA B 1 111 ? -1.159 -18.797 5.977 1 97.88 111 ALA B C 1
ATOM 3712 O O . ALA B 1 111 ? -1.082 -19.688 5.129 1 97.88 111 ALA B O 1
ATOM 3713 N N . ASP B 1 112 ? -1.027 -19.047 7.25 1 95.62 112 ASP B N 1
ATOM 3714 C CA . ASP B 1 112 ? -0.707 -20.375 7.75 1 95.62 112 ASP B CA 1
ATOM 3715 C C . ASP B 1 112 ? -1.877 -21.344 7.543 1 95.62 112 ASP B C 1
ATOM 3717 O O . ASP B 1 112 ? -1.675 -22.516 7.223 1 95.62 112 ASP B O 1
ATOM 3721 N N . ASN B 1 113 ? -3.059 -20.812 7.688 1 94.5 113 ASN B N 1
ATOM 3722 C CA . ASN B 1 113 ? -4.246 -21.625 7.48 1 94.5 113 ASN B CA 1
ATOM 3723 C C . ASN B 1 113 ? -4.406 -22.031 6.016 1 94.5 113 ASN B C 1
ATOM 3725 O O . ASN B 1 113 ? -5.125 -22.969 5.703 1 94.5 113 ASN B O 1
ATOM 3729 N N . GLU B 1 114 ? -3.764 -21.281 5.145 1 95.25 114 GLU B N 1
ATOM 3730 C CA . GLU B 1 114 ? -3.896 -21.516 3.711 1 95.25 114 GLU B CA 1
ATOM 3731 C C . GLU B 1 114 ? -2.744 -22.375 3.189 1 95.25 114 GLU B C 1
ATOM 3733 O O . GLU B 1 114 ? -2.598 -22.547 1.979 1 95.25 114 GLU B O 1
ATOM 3738 N N . GLU B 1 115 ? -1.968 -22.906 4.066 1 97.5 115 GLU B N 1
ATOM 3739 C CA . GLU B 1 115 ? -0.793 -23.656 3.623 1 97.5 115 GLU B CA 1
ATOM 3740 C C . GLU B 1 115 ? -1.193 -24.859 2.779 1 97.5 115 GLU B C 1
ATOM 3742 O O . GLU B 1 115 ? -0.5 -25.203 1.823 1 97.5 115 GLU B O 1
ATOM 3747 N N . ARG B 1 116 ? -2.299 -25.516 3.09 1 97.25 116 ARG B N 1
ATOM 3748 C CA . ARG B 1 116 ? -2.775 -26.656 2.316 1 97.25 116 ARG B CA 1
ATOM 3749 C C . ARG B 1 116 ? -3.008 -26.266 0.859 1 97.25 116 ARG B C 1
ATOM 3751 O O . ARG B 1 116 ? -2.594 -26.984 -0.051 1 97.25 116 ARG B O 1
ATOM 3758 N N . ILE B 1 117 ? -3.645 -25.141 0.605 1 98.5 117 ILE B N 1
ATOM 3759 C CA . ILE B 1 117 ? -3.92 -24.688 -0.751 1 98.5 117 ILE B CA 1
ATOM 3760 C C . ILE B 1 117 ? -2.611 -24.312 -1.443 1 98.5 117 ILE B C 1
ATOM 3762 O O . ILE B 1 117 ? -2.4 -24.656 -2.611 1 98.5 117 ILE B O 1
ATOM 3766 N N . ALA B 1 118 ? -1.719 -23.625 -0.715 1 98.56 118 ALA B N 1
ATOM 3767 C CA . ALA B 1 118 ? -0.434 -23.219 -1.275 1 98.56 118 ALA B CA 1
ATOM 3768 C C . ALA B 1 118 ? 0.375 -24.422 -1.736 1 98.56 118 ALA B C 1
ATOM 3770 O O . ALA B 1 118 ? 0.899 -24.438 -2.854 1 98.56 118 ALA B O 1
ATOM 3771 N N . ARG B 1 119 ? 0.402 -25.469 -0.916 1 98.69 119 ARG B N 1
ATOM 3772 C CA . ARG B 1 119 ? 1.157 -26.688 -1.228 1 98.69 119 ARG B CA 1
ATOM 3773 C C . ARG B 1 119 ? 0.515 -27.453 -2.381 1 98.69 119 ARG B C 1
ATOM 3775 O O . ARG B 1 119 ? 1.215 -28 -3.227 1 98.69 119 ARG B O 1
ATOM 3782 N N . GLN B 1 120 ? -0.781 -27.469 -2.373 1 98.69 120 GLN B N 1
ATOM 3783 C CA . GLN B 1 120 ? -1.465 -28.156 -3.457 1 98.69 120 GLN B CA 1
ATOM 3784 C C . GLN B 1 120 ? -1.236 -27.453 -4.793 1 98.69 120 GLN B C 1
ATOM 3786 O O . GLN B 1 120 ? -1.02 -28.109 -5.816 1 98.69 120 GLN B O 1
ATOM 3791 N N . LEU B 1 121 ? -1.288 -26.109 -4.805 1 98.81 121 LEU B N 1
ATOM 3792 C CA . LEU B 1 121 ? -0.993 -25.359 -6.023 1 98.81 121 LEU B CA 1
ATOM 3793 C C . LEU B 1 121 ? 0.417 -25.672 -6.52 1 98.81 121 LEU B C 1
ATOM 3795 O O . LEU B 1 121 ? 0.616 -25.953 -7.699 1 98.81 121 LEU B O 1
ATOM 3799 N N . TYR B 1 122 ? 1.354 -25.594 -5.598 1 98.81 122 TYR B N 1
ATOM 3800 C CA . TYR B 1 122 ? 2.742 -25.875 -5.949 1 98.81 122 TYR B CA 1
ATOM 3801 C C . TYR B 1 122 ? 2.885 -27.266 -6.551 1 98.81 122 TYR B C 1
ATOM 3803 O O . TYR B 1 122 ? 3.539 -27.453 -7.582 1 98.81 122 TYR B O 1
ATOM 3811 N N . ASP B 1 123 ? 2.264 -28.203 -5.91 1 98.69 123 ASP B N 1
ATOM 3812 C CA . ASP B 1 123 ? 2.352 -29.609 -6.312 1 98.69 123 ASP B CA 1
ATOM 3813 C C . ASP B 1 123 ? 1.732 -29.828 -7.691 1 98.69 123 ASP B C 1
ATOM 3815 O O . ASP B 1 123 ? 2.293 -30.531 -8.523 1 98.69 123 ASP B O 1
ATOM 3819 N N . ARG B 1 124 ? 0.563 -29.234 -7.895 1 98.75 124 ARG B N 1
ATOM 3820 C CA . ARG B 1 124 ? -0.118 -29.406 -9.172 1 98.75 124 ARG B CA 1
ATOM 3821 C C . ARG B 1 124 ? 0.741 -28.875 -10.32 1 98.75 124 ARG B C 1
ATOM 3823 O O . ARG B 1 124 ? 0.869 -29.531 -11.359 1 98.75 124 ARG B O 1
ATOM 3830 N N . ILE B 1 125 ? 1.353 -27.703 -10.117 1 98.75 125 ILE B N 1
ATOM 3831 C CA . ILE B 1 125 ? 2.23 -27.125 -11.125 1 98.75 125 ILE B CA 1
ATOM 3832 C C . ILE B 1 125 ? 3.422 -28.047 -11.367 1 98.75 125 ILE B C 1
ATOM 3834 O O . ILE B 1 125 ? 3.793 -28.297 -12.516 1 98.75 125 ILE B O 1
ATOM 3838 N N . SER B 1 126 ? 3.955 -28.625 -10.312 1 98.25 126 SER B N 1
ATOM 3839 C CA . SER B 1 126 ? 5.109 -29.5 -10.406 1 98.25 126 SER B CA 1
ATOM 3840 C C . SER B 1 126 ? 4.773 -30.766 -11.195 1 98.25 126 SER B C 1
ATOM 3842 O O . SER B 1 126 ? 5.574 -31.234 -12.008 1 98.25 126 SER B O 1
ATOM 3844 N N . ARG B 1 127 ? 3.6 -31.312 -10.93 1 98.06 127 ARG B N 1
ATOM 3845 C CA . ARG B 1 127 ? 3.189 -32.5 -11.648 1 98.06 127 ARG B CA 1
ATOM 3846 C C . ARG B 1 127 ? 3.023 -32.25 -13.133 1 98.06 127 ARG B C 1
ATOM 3848 O O . ARG B 1 127 ? 3.41 -33.062 -13.969 1 98.06 127 ARG B O 1
ATOM 3855 N N . ASP B 1 128 ? 2.498 -31.141 -13.445 1 97.75 128 ASP B N 1
ATOM 3856 C CA . ASP B 1 128 ? 2.336 -30.781 -14.852 1 97.75 128 ASP B CA 1
ATOM 3857 C C . ASP B 1 128 ? 3.689 -30.547 -15.516 1 97.75 128 ASP B C 1
ATOM 3859 O O . ASP B 1 128 ? 3.893 -30.922 -16.672 1 97.75 128 ASP B O 1
ATOM 3863 N N . LYS B 1 129 ? 4.617 -29.922 -14.844 1 96.5 129 LYS B N 1
ATOM 3864 C CA . LYS B 1 129 ? 5.969 -29.734 -15.359 1 96.5 129 LYS B CA 1
ATOM 3865 C C . LYS B 1 129 ? 6.637 -31.062 -15.672 1 96.5 129 LYS B C 1
ATOM 3867 O O . LYS B 1 129 ? 7.258 -31.219 -16.719 1 96.5 129 LYS B O 1
ATOM 3872 N N . ALA B 1 130 ? 6.477 -32 -14.727 1 95.31 130 ALA B N 1
ATOM 3873 C CA . ALA B 1 130 ? 7.078 -33.312 -14.898 1 95.31 130 ALA B CA 1
ATOM 3874 C C . ALA B 1 130 ? 6.469 -34.062 -16.094 1 95.31 130 ALA B C 1
ATOM 3876 O O . ALA B 1 130 ? 7.184 -34.656 -16.875 1 95.31 130 ALA B O 1
ATOM 3877 N N . ALA B 1 131 ? 5.164 -33.938 -16.156 1 94.5 131 ALA B N 1
ATOM 3878 C CA . ALA B 1 131 ? 4.473 -34.594 -17.266 1 94.5 131 ALA B CA 1
ATOM 3879 C C . ALA B 1 131 ? 4.906 -34 -18.609 1 94.5 131 ALA B C 1
ATOM 3881 O O . ALA B 1 131 ? 5.102 -34.75 -19.578 1 94.5 131 ALA B O 1
ATOM 3882 N N . TYR B 1 132 ? 4.988 -32.719 -18.656 1 91.56 132 TYR B N 1
ATOM 3883 C CA . TYR B 1 132 ? 5.414 -32.031 -19.859 1 91.56 132 TYR B CA 1
ATOM 3884 C C . TYR B 1 132 ? 6.828 -32.438 -20.25 1 91.56 132 TYR B C 1
ATOM 3886 O O . TYR B 1 132 ? 7.102 -32.719 -21.422 1 91.56 132 TYR B O 1
ATOM 3894 N N . ARG B 1 133 ? 7.734 -32.562 -19.375 1 89.94 133 ARG B N 1
ATOM 3895 C CA . ARG B 1 133 ? 9.109 -32.969 -19.625 1 89.94 133 ARG B CA 1
ATOM 3896 C C . ARG B 1 133 ? 9.156 -34.406 -20.141 1 89.94 133 ARG B C 1
ATOM 3898 O O . ARG B 1 133 ? 9.953 -34.719 -21.031 1 89.94 133 ARG B O 1
ATOM 3905 N N . ALA B 1 134 ? 8.336 -35.219 -19.562 1 90.44 134 ALA B N 1
ATOM 3906 C CA . ALA B 1 134 ? 8.273 -36.594 -20.016 1 90.44 134 ALA B CA 1
ATOM 3907 C C . ALA B 1 134 ? 7.812 -36.688 -21.469 1 90.44 134 ALA B C 1
ATOM 3909 O O . ALA B 1 134 ? 8.312 -37.5 -22.25 1 90.44 134 ALA B O 1
ATOM 3910 N N . GLN B 1 135 ? 6.93 -35.812 -21.781 1 87.31 135 GLN B N 1
ATOM 3911 C CA . GLN B 1 135 ? 6.441 -35.75 -23.156 1 87.31 135 GLN B CA 1
ATOM 3912 C C . GLN B 1 135 ? 7.516 -35.25 -24.094 1 87.31 135 GLN B C 1
ATOM 3914 O O . GLN B 1 135 ? 7.645 -35.719 -25.219 1 87.31 135 GLN B O 1
ATOM 3919 N N . GLN B 1 136 ? 8.25 -34.312 -23.688 1 82.56 136 GLN B N 1
ATOM 3920 C CA . GLN B 1 136 ? 9.352 -33.781 -24.484 1 82.56 136 GLN B CA 1
ATOM 3921 C C . GLN B 1 136 ? 10.422 -34.844 -24.719 1 82.56 136 GLN B C 1
ATOM 3923 O O . GLN B 1 136 ? 10.898 -35 -25.844 1 82.56 136 GLN B O 1
ATOM 3928 N N . ASN B 1 137 ? 10.727 -35.531 -23.688 1 83.75 137 ASN B N 1
ATOM 3929 C CA . ASN B 1 137 ? 11.734 -36.594 -23.781 1 83.75 137 ASN B CA 1
ATOM 3930 C C . ASN B 1 137 ? 11.273 -37.75 -24.656 1 83.75 137 ASN B C 1
ATOM 3932 O O . ASN B 1 137 ? 12.094 -38.406 -25.297 1 83.75 137 ASN B O 1
ATOM 3936 N N . GLY B 1 138 ? 10 -37.875 -24.625 1 84.75 138 GLY B N 1
ATOM 3937 C CA . GLY B 1 138 ? 9.438 -38.938 -25.453 1 84.75 138 GLY B CA 1
ATOM 3938 C C . GLY B 1 138 ? 9.219 -38.5 -26.891 1 84.75 138 GLY B C 1
ATOM 3939 O O . GLY B 1 138 ? 8.773 -39.312 -27.719 1 84.75 138 GLY B O 1
ATOM 3940 N N . GLY B 1 139 ? 9.617 -37.188 -27.281 1 77.19 139 GLY B N 1
ATOM 3941 C CA . GLY B 1 139 ? 9.516 -36.688 -28.641 1 77.19 139 GLY B CA 1
ATOM 3942 C C . GLY B 1 139 ? 8.102 -36.312 -29.031 1 77.19 139 GLY B C 1
ATOM 3943 O O . GLY B 1 139 ? 7.801 -36.156 -30.219 1 77.19 139 GLY B O 1
ATOM 3944 N N . LEU B 1 140 ? 7.293 -36.25 -28.109 1 74.31 140 LEU B N 1
ATOM 3945 C CA . LEU B 1 140 ? 5.891 -35.969 -28.406 1 74.31 140 LEU B CA 1
ATOM 3946 C C . LEU B 1 140 ? 5.66 -34.469 -28.562 1 74.31 140 LEU B C 1
ATOM 3948 O O . LEU B 1 140 ? 4.695 -34.062 -29.219 1 74.31 140 LEU B O 1
ATOM 3952 N N . ILE B 1 141 ? 6.508 -33.656 -27.922 1 72.81 141 ILE B N 1
ATOM 3953 C CA . ILE B 1 141 ? 6.426 -32.188 -28 1 72.81 141 ILE B CA 1
ATOM 3954 C C . ILE B 1 141 ? 7.801 -31.609 -28.328 1 72.81 141 ILE B C 1
ATOM 3956 O O . ILE B 1 141 ? 8.82 -32.25 -28.094 1 72.81 141 ILE B O 1
ATOM 3960 N N . ALA B 1 142 ? 7.684 -30.328 -28.984 1 69.62 142 ALA B N 1
ATOM 3961 C CA . ALA B 1 142 ? 8.93 -29.672 -29.375 1 69.62 142 ALA B CA 1
ATOM 3962 C C . ALA B 1 142 ? 9.844 -29.469 -28.172 1 69.62 142 ALA B C 1
ATOM 3964 O O . ALA B 1 142 ? 9.383 -29.078 -27.094 1 69.62 142 ALA B O 1
ATOM 3965 N N . THR B 1 143 ? 11.07 -29.719 -28.234 1 65.62 143 THR B N 1
ATOM 3966 C CA . THR B 1 143 ? 12.094 -29.703 -27.203 1 65.62 143 THR B CA 1
ATOM 3967 C C . THR B 1 143 ? 12.477 -28.266 -26.859 1 65.62 143 THR B C 1
ATOM 3969 O O . THR B 1 143 ? 13.117 -28.016 -25.828 1 65.62 143 THR B O 1
ATOM 3972 N N . THR B 1 144 ? 11.961 -27.312 -27.547 1 67 144 THR B N 1
ATOM 3973 C CA . THR B 1 144 ? 12.484 -25.969 -27.375 1 67 144 THR B CA 1
ATOM 3974 C C . THR B 1 144 ? 11.664 -25.188 -26.344 1 67 144 THR B C 1
ATOM 3976 O O . THR B 1 144 ? 12.062 -24.109 -25.906 1 67 144 THR B O 1
ATOM 3979 N N . SER B 1 145 ? 10.742 -25.812 -25.781 1 78 145 SER B N 1
ATOM 3980 C CA . SER B 1 145 ? 9.898 -25.062 -24.859 1 78 145 SER B CA 1
ATOM 3981 C C . SER B 1 145 ? 10.469 -25.078 -23.453 1 78 145 SER B C 1
ATOM 3983 O O . SER B 1 145 ? 10.797 -26.141 -22.922 1 78 145 SER B O 1
ATOM 3985 N N . MET B 1 146 ? 10.758 -23.938 -22.969 1 86.94 146 MET B N 1
ATOM 3986 C CA . MET B 1 146 ? 11.32 -23.797 -21.641 1 86.94 146 MET B CA 1
ATOM 3987 C C . MET B 1 146 ? 10.219 -23.625 -20.594 1 86.94 146 MET B C 1
ATOM 3989 O O . MET B 1 146 ? 9.172 -23.031 -20.891 1 86.94 146 MET B O 1
ATOM 3993 N N . GLN B 1 147 ? 10.461 -24.312 -19.469 1 94.25 147 GLN B N 1
ATOM 3994 C CA . GLN B 1 147 ? 9.57 -24.109 -18.328 1 94.25 147 GLN B CA 1
ATOM 3995 C C . GLN B 1 147 ? 10.25 -23.297 -17.234 1 94.25 147 GLN B C 1
ATOM 3997 O O . GLN B 1 147 ? 11.406 -23.562 -16.875 1 94.25 147 GLN B O 1
ATOM 4002 N N . ARG B 1 148 ? 9.516 -22.359 -16.75 1 97 148 ARG B N 1
ATOM 4003 C CA . ARG B 1 148 ? 10.008 -21.562 -15.633 1 97 148 ARG B CA 1
ATOM 4004 C C . ARG B 1 148 ? 9.992 -22.375 -14.344 1 97 148 ARG B C 1
ATOM 4006 O O . ARG B 1 148 ? 9.172 -23.281 -14.172 1 97 148 ARG B O 1
ATOM 4013 N N . ASP B 1 149 ? 10.93 -22.031 -13.461 1 97.88 149 ASP B N 1
ATOM 4014 C CA . ASP B 1 149 ? 10.742 -22.453 -12.078 1 97.88 149 ASP B CA 1
ATOM 4015 C C . ASP B 1 149 ? 9.578 -21.703 -11.43 1 97.88 149 ASP B C 1
ATOM 4017 O O . ASP B 1 149 ? 9.102 -20.703 -11.969 1 97.88 149 ASP B O 1
ATOM 4021 N N . HIS B 1 150 ? 9.047 -22.312 -10.336 1 98.75 150 HIS B N 1
ATOM 4022 C CA . HIS B 1 150 ? 7.922 -21.609 -9.727 1 98.75 150 HIS B CA 1
ATOM 4023 C C . HIS B 1 150 ? 8.047 -21.594 -8.203 1 98.75 150 HIS B C 1
ATOM 4025 O O . HIS B 1 150 ? 8.641 -22.516 -7.617 1 98.75 150 HIS B O 1
ATOM 4031 N N . LEU B 1 151 ? 7.613 -20.531 -7.59 1 98.94 151 LEU B N 1
ATOM 4032 C CA . LEU B 1 151 ? 7.457 -20.344 -6.152 1 98.94 151 LEU B CA 1
ATOM 4033 C C . LEU B 1 151 ? 6.02 -19.984 -5.801 1 98.94 151 LEU B C 1
ATOM 4035 O O . LEU B 1 151 ? 5.301 -19.406 -6.621 1 98.94 151 LEU B O 1
ATOM 4039 N N . LEU B 1 152 ? 5.578 -20.375 -4.625 1 98.94 152 LEU B N 1
ATOM 4040 C CA . LEU B 1 152 ? 4.309 -19.953 -4.055 1 98.94 152 LEU B CA 1
ATOM 4041 C C . LEU B 1 152 ? 4.531 -19.078 -2.824 1 98.94 152 LEU B C 1
ATOM 4043 O O . LEU B 1 152 ? 5.359 -19.391 -1.971 1 98.94 152 LEU B O 1
ATOM 4047 N N . VAL B 1 153 ? 3.834 -17.953 -2.809 1 98.94 153 VAL B N 1
ATOM 4048 C CA . VAL B 1 153 ? 4 -16.984 -1.731 1 98.94 153 VAL B CA 1
ATOM 4049 C C . VAL B 1 153 ? 2.648 -16.688 -1.084 1 98.94 153 VAL B C 1
ATOM 4051 O O . VAL B 1 153 ? 1.644 -16.516 -1.778 1 98.94 153 VAL B O 1
ATOM 4054 N N . THR B 1 154 ? 2.582 -16.734 0.242 1 98.94 154 THR B N 1
ATOM 4055 C CA . THR B 1 154 ? 1.399 -16.328 0.994 1 98.94 154 THR B CA 1
ATOM 4056 C C . THR B 1 154 ? 1.764 -15.297 2.061 1 98.94 154 THR B C 1
ATOM 4058 O O . THR B 1 154 ? 2.916 -15.227 2.492 1 98.94 154 THR B O 1
ATOM 4061 N N . PHE B 1 155 ? 0.833 -14.477 2.42 1 98.88 155 PHE B N 1
ATOM 4062 C CA . PHE B 1 155 ? 0.993 -13.5 3.492 1 98.88 155 PHE B CA 1
ATOM 4063 C C . PHE B 1 155 ? -0.344 -13.211 4.16 1 98.88 155 PHE B C 1
ATOM 4065 O O . PHE B 1 155 ? -1.4 -13.539 3.621 1 98.88 155 PHE B O 1
ATOM 4072 N N . ASP B 1 156 ? -0.288 -12.68 5.344 1 98.81 156 ASP B N 1
ATOM 4073 C CA . ASP B 1 156 ? -1.513 -12.336 6.059 1 98.81 156 ASP B CA 1
ATOM 4074 C C . ASP B 1 156 ? -2.096 -11.023 5.551 1 98.81 156 ASP B C 1
ATOM 4076 O O . ASP B 1 156 ? -1.386 -10.016 5.457 1 98.81 156 ASP B O 1
ATOM 4080 N N . ALA B 1 157 ? -3.379 -11.094 5.23 1 98.69 157 ALA B N 1
ATOM 4081 C CA . ALA B 1 157 ? -4.102 -9.867 4.902 1 98.69 157 ALA B CA 1
ATOM 4082 C C . ALA B 1 157 ? -4.102 -8.898 6.078 1 98.69 157 ALA B C 1
ATOM 4084 O O . ALA B 1 157 ? -3.855 -9.297 7.223 1 98.69 157 ALA B O 1
ATOM 4085 N N . ARG B 1 158 ? -4.312 -7.656 5.762 1 98.44 158 ARG B N 1
ATOM 4086 C CA . ARG B 1 158 ? -4.465 -6.66 6.812 1 98.44 158 ARG B CA 1
ATOM 4087 C C . ARG B 1 158 ? -5.527 -7.09 7.824 1 98.44 158 ARG B C 1
ATOM 4089 O O . ARG B 1 158 ? -6.582 -7.602 7.441 1 98.44 158 ARG B O 1
ATOM 4096 N N . ASN B 1 159 ? -5.168 -6.941 9.141 1 98.5 159 ASN B N 1
ATOM 4097 C CA . ASN B 1 159 ? -6.027 -7.273 10.273 1 98.5 159 ASN B CA 1
ATOM 4098 C C . ASN B 1 159 ? -6.285 -8.773 10.352 1 98.5 159 ASN B C 1
ATOM 4100 O O . ASN B 1 159 ? -7.344 -9.203 10.82 1 98.5 159 ASN B O 1
ATOM 4104 N N . HIS B 1 160 ? -5.375 -9.594 9.852 1 98.62 160 HIS B N 1
ATOM 4105 C CA . HIS B 1 160 ? -5.461 -11.047 9.945 1 98.62 160 HIS B CA 1
ATOM 4106 C C . HIS B 1 160 ? -4.137 -11.648 10.406 1 98.62 160 HIS B C 1
ATOM 4108 O O . HIS B 1 160 ? -3.08 -11.039 10.227 1 98.62 160 HIS B O 1
ATOM 4114 N N . GLY B 1 161 ? -4.246 -12.883 10.953 1 97.31 161 GLY B N 1
ATOM 4115 C CA . GLY B 1 161 ? -3.035 -13.586 11.344 1 97.31 161 GLY B CA 1
ATOM 4116 C C . GLY B 1 161 ? -2.143 -12.766 12.258 1 97.31 161 GLY B C 1
ATOM 4117 O O . GLY B 1 161 ? -2.604 -12.234 13.266 1 97.31 161 GLY B O 1
ATOM 4118 N N . HIS B 1 162 ? -0.899 -12.695 11.922 1 95.44 162 HIS B N 1
ATOM 4119 C CA . HIS B 1 162 ? 0.065 -11.977 12.742 1 95.44 162 HIS B CA 1
ATOM 4120 C C . HIS B 1 162 ? -0.153 -10.469 12.648 1 95.44 162 HIS B C 1
ATOM 4122 O O . HIS B 1 162 ? 0.397 -9.711 13.453 1 95.44 162 HIS B O 1
ATOM 4128 N N . ARG B 1 163 ? -0.994 -10.031 11.695 1 97.44 163 ARG B N 1
ATOM 4129 C CA . ARG B 1 163 ? -1.227 -8.609 11.469 1 97.44 163 ARG B CA 1
ATOM 4130 C C . ARG B 1 163 ? -2.535 -8.164 12.109 1 97.44 163 ARG B C 1
ATOM 4132 O O . ARG B 1 163 ? -3.039 -7.074 11.812 1 97.44 163 ARG B O 1
ATOM 4139 N N . THR B 1 164 ? -3.1 -8.953 12.938 1 98 164 THR B N 1
ATOM 4140 C CA . THR B 1 164 ? -4.379 -8.609 13.555 1 98 164 THR B CA 1
ATOM 4141 C C . THR B 1 164 ? -4.23 -7.402 14.469 1 98 164 THR B C 1
ATOM 4143 O O . THR B 1 164 ? -3.35 -7.375 15.336 1 98 164 THR B O 1
ATOM 4146 N N . THR B 1 165 ? -5.141 -6.422 14.273 1 98 165 THR B N 1
ATOM 4147 C CA . THR B 1 165 ? -5.137 -5.215 15.094 1 98 165 THR B CA 1
ATOM 4148 C C . THR B 1 165 ? -6.508 -4.98 15.727 1 98 165 THR B C 1
ATOM 4150 O O . THR B 1 165 ? -6.617 -4.305 16.75 1 98 165 THR B O 1
ATOM 4153 N N . ASN B 1 166 ? -7.516 -5.449 15.125 1 97.81 166 ASN B N 1
ATOM 4154 C CA . ASN B 1 166 ? -8.906 -5.273 15.539 1 97.81 166 ASN B CA 1
ATOM 4155 C C . ASN B 1 166 ? -9.766 -6.469 15.141 1 97.81 166 ASN B C 1
ATOM 4157 O O . ASN B 1 166 ? -10.383 -6.469 14.078 1 97.81 166 ASN B O 1
ATOM 4161 N N . PRO B 1 167 ? -9.898 -7.457 15.969 1 97.31 167 PRO B N 1
ATOM 4162 C CA . PRO B 1 167 ? -10.656 -8.664 15.633 1 97.31 167 PRO B CA 1
ATOM 4163 C C . PRO B 1 167 ? -12.094 -8.359 15.219 1 97.31 167 PRO B C 1
ATOM 4165 O O . PRO B 1 167 ? -12.641 -9.031 14.336 1 97.31 167 PRO B O 1
ATOM 4168 N N . GLU B 1 168 ? -12.703 -7.363 15.797 1 97.56 168 GLU B N 1
ATOM 4169 C CA . GLU B 1 168 ? -14.062 -6.988 15.43 1 97.56 168 GLU B CA 1
ATOM 4170 C C . GLU B 1 168 ? -14.148 -6.57 13.969 1 97.56 168 GLU B C 1
ATOM 4172 O O . GLU B 1 168 ? -15.164 -6.801 13.305 1 97.56 168 GLU B O 1
ATOM 4177 N N . GLY B 1 169 ? -13.062 -6.027 13.461 1 98.12 169 GLY B N 1
ATOM 4178 C CA . GLY B 1 169 ? -13.023 -5.547 12.086 1 98.12 169 GLY B CA 1
ATOM 4179 C C . GLY B 1 169 ? -13.125 -6.66 11.062 1 98.12 169 GLY B C 1
ATOM 4180 O O . GLY B 1 169 ? -13.375 -6.402 9.883 1 98.12 169 GLY B O 1
ATOM 4181 N N . GLN B 1 170 ? -13.016 -7.918 11.5 1 98 170 GLN B N 1
ATOM 4182 C CA . GLN B 1 170 ? -13.117 -9.062 10.602 1 98 170 GLN B CA 1
ATOM 4183 C C . GLN B 1 170 ? -14.555 -9.57 10.516 1 98 170 GLN B C 1
ATOM 4185 O O . GLN B 1 170 ? -14.867 -10.414 9.68 1 98 170 GLN B O 1
ATOM 4190 N N . LYS B 1 171 ? -15.414 -8.984 11.352 1 97.69 171 LYS B N 1
ATOM 4191 C CA . LYS B 1 171 ? -16.75 -9.547 11.516 1 97.69 171 LYS B CA 1
ATOM 4192 C C . LYS B 1 171 ? -17.75 -8.852 10.594 1 97.69 171 LYS B C 1
ATOM 4194 O O . LYS B 1 171 ? -17.453 -7.805 10.023 1 97.69 171 LYS B O 1
ATOM 4199 N N . ALA B 1 172 ? -18.906 -9.516 10.445 1 96.81 172 ALA B N 1
ATOM 4200 C CA . ALA B 1 172 ? -20.016 -8.984 9.664 1 96.81 172 ALA B CA 1
ATOM 4201 C C . ALA B 1 172 ? -20.859 -8.031 10.5 1 96.81 172 ALA B C 1
ATOM 4203 O O . ALA B 1 172 ? -20.688 -7.941 11.719 1 96.81 172 ALA B O 1
ATOM 4204 N N . TRP B 1 173 ? -21.781 -7.312 9.844 1 97.5 173 TRP B N 1
ATOM 4205 C CA . TRP B 1 173 ? -22.719 -6.445 10.547 1 97.5 173 TRP B CA 1
ATOM 4206 C C . TRP B 1 173 ? -23.484 -7.227 11.609 1 97.5 173 TRP B C 1
ATOM 4208 O O . TRP B 1 173 ? -23.594 -6.789 12.758 1 97.5 173 TRP B O 1
ATOM 4218 N N . LYS B 1 174 ? -23.938 -8.406 11.281 1 95.44 174 LYS B N 1
ATOM 4219 C CA . LYS B 1 174 ? -24.766 -9.219 12.164 1 95.44 174 LYS B CA 1
ATOM 4220 C C . LYS B 1 174 ? -23.969 -9.719 13.367 1 95.44 174 LYS B C 1
ATOM 4222 O O . LYS B 1 174 ? -24.547 -10.141 14.375 1 95.44 174 LYS B O 1
ATOM 4227 N N . GLN B 1 175 ? -22.734 -9.688 13.219 1 96.38 175 GLN B N 1
ATOM 4228 C CA . GLN B 1 175 ? -21.859 -10.141 14.297 1 96.38 175 GLN B CA 1
ATOM 4229 C C . GLN B 1 175 ? -21.375 -8.961 15.141 1 96.38 175 GLN B C 1
ATOM 4231 O O . GLN B 1 175 ? -20.484 -9.117 15.977 1 96.38 175 GLN B O 1
ATOM 4236 N N . GLY B 1 176 ? -21.844 -7.73 14.805 1 95.56 176 GLY B N 1
ATOM 4237 C CA . GLY B 1 176 ? -21.594 -6.609 15.695 1 95.56 176 GLY B CA 1
ATOM 4238 C C . GLY B 1 176 ? -20.656 -5.574 15.102 1 95.56 176 GLY B C 1
ATOM 4239 O O . GLY B 1 176 ? -20.406 -4.535 15.711 1 95.56 176 GLY B O 1
ATOM 4240 N N . ASN B 1 177 ? -20.094 -5.801 13.938 1 97.81 177 ASN B N 1
ATOM 4241 C CA . ASN B 1 177 ? -19.188 -4.836 13.305 1 97.81 177 ASN B CA 1
ATOM 4242 C C . ASN B 1 177 ? -19.969 -3.77 12.539 1 97.81 177 ASN B C 1
ATOM 4244 O O . ASN B 1 177 ? -20.266 -3.947 11.359 1 97.81 177 ASN B O 1
ATOM 4248 N N . THR B 1 178 ? -20.141 -2.635 13.156 1 96.75 178 THR B N 1
ATOM 4249 C CA . THR B 1 178 ? -20.922 -1.574 12.516 1 96.75 178 THR B CA 1
ATOM 4250 C C . THR B 1 178 ? -20.156 -0.977 11.344 1 96.75 178 THR B C 1
ATOM 4252 O O . THR B 1 178 ? -20.734 -0.279 10.508 1 96.75 178 THR B O 1
ATOM 4255 N N . ARG B 1 179 ? -18.859 -1.288 11.234 1 98.12 179 ARG B N 1
ATOM 4256 C CA . ARG B 1 179 ? -18.016 -0.742 10.18 1 98.12 179 ARG B CA 1
ATOM 4257 C C . ARG B 1 179 ? -17.656 -1.812 9.148 1 98.12 179 ARG B C 1
ATOM 4259 O O . ARG B 1 179 ? -16.625 -1.727 8.492 1 98.12 179 ARG B O 1
ATOM 4266 N N . HIS B 1 180 ? -18.438 -2.807 9 1 98.44 180 HIS B N 1
ATOM 4267 C CA . HIS B 1 180 ? -18.172 -3.965 8.156 1 98.44 180 HIS B CA 1
ATOM 4268 C C . HIS B 1 180 ? -17.797 -3.537 6.742 1 98.44 180 HIS B C 1
ATOM 4270 O O . HIS B 1 180 ? -16.844 -4.055 6.164 1 98.44 180 HIS B O 1
ATOM 4276 N N . ALA B 1 181 ? -18.531 -2.57 6.199 1 98.62 181 ALA B N 1
ATOM 4277 C CA . ALA B 1 181 ? -18.344 -2.188 4.805 1 98.62 181 ALA B CA 1
ATOM 4278 C C . ALA B 1 181 ? -16.953 -1.603 4.59 1 98.62 181 ALA B C 1
ATOM 4280 O O . ALA B 1 181 ? -16.203 -2.053 3.711 1 98.62 181 ALA B O 1
ATOM 4281 N N . MET B 1 182 ? -16.594 -0.608 5.422 1 98.62 182 MET B N 1
ATOM 4282 C CA . MET B 1 182 ? -15.312 0.046 5.223 1 98.62 182 MET B CA 1
ATOM 4283 C C . MET B 1 182 ? -14.164 -0.862 5.66 1 98.62 182 MET B C 1
ATOM 4285 O O . MET B 1 182 ? -13.094 -0.858 5.051 1 98.62 182 MET B O 1
ATOM 4289 N N . ASP B 1 183 ? -14.391 -1.721 6.703 1 98.75 183 ASP B N 1
ATOM 4290 C CA . ASP B 1 183 ? -13.375 -2.684 7.117 1 98.75 183 ASP B CA 1
ATOM 4291 C C . ASP B 1 183 ? -13.102 -3.703 6.012 1 98.75 183 ASP B C 1
ATOM 4293 O O . ASP B 1 183 ? -11.945 -3.951 5.66 1 98.75 183 ASP B O 1
ATOM 4297 N N . LEU B 1 184 ? -14.133 -4.266 5.441 1 98.69 184 LEU B N 1
ATOM 4298 C CA . LEU B 1 184 ? -13.992 -5.277 4.402 1 98.69 184 LEU B CA 1
ATOM 4299 C C . LEU B 1 184 ? -13.305 -4.699 3.17 1 98.69 184 LEU B C 1
ATOM 4301 O O . LEU B 1 184 ? -12.352 -5.285 2.656 1 98.69 184 LEU B O 1
ATOM 4305 N N . TYR B 1 185 ? -13.797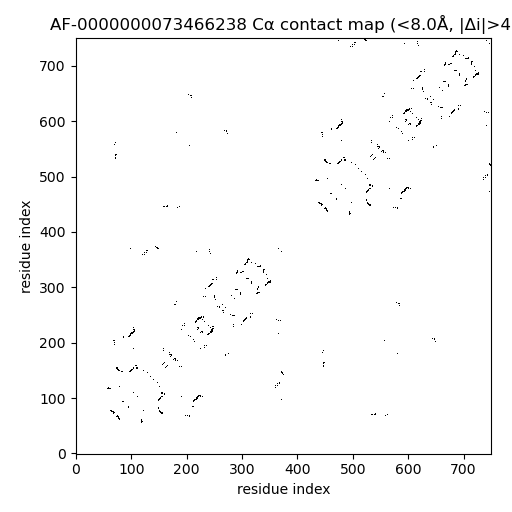 -3.557 2.73 1 98.81 185 TYR B N 1
ATOM 4306 C CA . TYR B 1 185 ? -13.219 -2.984 1.52 1 98.81 185 TYR B CA 1
ATOM 4307 C C . TYR B 1 185 ? -11.758 -2.602 1.74 1 98.81 185 TYR B C 1
ATOM 4309 O O . TYR B 1 185 ? -10.922 -2.77 0.848 1 98.81 185 TYR B O 1
ATOM 4317 N N . GLY B 1 186 ? -11.461 -2.025 2.936 1 98.88 186 GLY B N 1
ATOM 4318 C CA . GLY B 1 186 ? -10.078 -1.707 3.27 1 98.88 186 GLY B CA 1
ATOM 4319 C C . GLY B 1 186 ? -9.172 -2.918 3.256 1 98.88 186 GLY B C 1
ATOM 4320 O O . GLY B 1 186 ? -8.039 -2.848 2.766 1 98.88 186 GLY B O 1
ATOM 4321 N N . MET B 1 187 ? -9.633 -4.02 3.766 1 98.88 187 MET B N 1
ATOM 4322 C CA . MET B 1 187 ? -8.836 -5.246 3.77 1 98.88 187 MET B CA 1
ATOM 4323 C C . MET B 1 187 ? -8.648 -5.777 2.352 1 98.88 187 MET B C 1
ATOM 4325 O O . MET B 1 187 ? -7.566 -6.254 2.002 1 98.88 187 MET B O 1
ATOM 4329 N N . ILE B 1 188 ? -9.68 -5.684 1.506 1 98.88 188 ILE B N 1
ATOM 4330 C CA . ILE B 1 188 ? -9.625 -6.137 0.121 1 98.88 188 ILE B CA 1
ATOM 4331 C C . ILE B 1 188 ? -8.586 -5.32 -0.647 1 98.88 188 ILE B C 1
ATOM 4333 O O . ILE B 1 188 ? -7.664 -5.883 -1.246 1 98.88 188 ILE B O 1
ATOM 4337 N N . VAL B 1 189 ? -8.711 -4.031 -0.588 1 98.88 189 VAL B N 1
ATOM 4338 C CA . VAL B 1 189 ? -7.836 -3.125 -1.329 1 98.88 189 VAL B CA 1
ATOM 4339 C C . VAL B 1 189 ? -6.422 -3.189 -0.76 1 98.88 189 VAL B C 1
ATOM 4341 O O . VAL B 1 189 ? -5.445 -3.232 -1.512 1 98.88 189 VAL B O 1
ATOM 4344 N N . GLY B 1 190 ? -6.379 -3.217 0.591 1 98.75 190 GLY B N 1
ATOM 4345 C CA . GLY B 1 190 ? -5.078 -3.338 1.23 1 98.75 190 GLY B CA 1
ATOM 4346 C C . GLY B 1 190 ? -4.332 -4.602 0.837 1 98.75 190 GLY B C 1
ATOM 4347 O O . GLY B 1 190 ? -3.123 -4.566 0.609 1 98.75 190 GLY B O 1
ATOM 4348 N N . ASP B 1 191 ? -5.031 -5.695 0.785 1 98.75 191 ASP B N 1
ATOM 4349 C CA . ASP B 1 191 ? -4.453 -6.98 0.402 1 98.75 191 ASP B CA 1
ATOM 4350 C C . ASP B 1 191 ? -3.879 -6.926 -1.012 1 98.75 191 ASP B C 1
ATOM 4352 O O . ASP B 1 191 ? -2.76 -7.383 -1.252 1 98.75 191 ASP B O 1
ATOM 4356 N N . ALA B 1 192 ? -4.617 -6.359 -1.95 1 98.94 192 ALA B N 1
ATOM 4357 C CA . ALA B 1 192 ? -4.168 -6.215 -3.332 1 98.94 192 ALA B CA 1
ATOM 4358 C C . ALA B 1 192 ? -2.926 -5.336 -3.416 1 98.94 192 ALA B C 1
ATOM 4360 O O . ALA B 1 192 ? -1.978 -5.652 -4.137 1 98.94 192 ALA B O 1
ATOM 4361 N N . ARG B 1 193 ? -2.879 -4.27 -2.645 1 98.88 193 ARG B N 1
ATOM 4362 C CA . ARG B 1 193 ? -1.748 -3.35 -2.666 1 98.88 193 ARG B CA 1
ATOM 4363 C C . ARG B 1 193 ? -0.511 -3.982 -2.039 1 98.88 193 ARG B C 1
ATOM 4365 O O . ARG B 1 193 ? 0.614 -3.717 -2.467 1 98.88 193 ARG B O 1
ATOM 4372 N N . ASP B 1 194 ? -0.766 -4.785 -1.018 1 98.88 194 ASP B N 1
ATOM 4373 C CA . ASP B 1 194 ? 0.359 -5.5 -0.423 1 98.88 194 ASP B CA 1
ATOM 4374 C C . ASP B 1 194 ? 0.943 -6.52 -1.401 1 98.88 194 ASP B C 1
ATOM 4376 O O . ASP B 1 194 ? 2.158 -6.727 -1.438 1 98.88 194 ASP B O 1
ATOM 4380 N N . ALA B 1 195 ? 0.097 -7.145 -2.195 1 98.94 195 ALA B N 1
ATOM 4381 C CA . ALA B 1 195 ? 0.597 -8.031 -3.246 1 98.94 195 ALA B CA 1
ATOM 4382 C C . ALA B 1 195 ? 1.464 -7.262 -4.242 1 98.94 195 ALA B C 1
ATOM 4384 O O . ALA B 1 195 ? 2.533 -7.73 -4.633 1 98.94 195 ALA B O 1
ATOM 4385 N N . SER B 1 196 ? 1.039 -6.09 -4.645 1 98.88 196 SER B N 1
ATOM 4386 C CA . SER B 1 196 ? 1.824 -5.258 -5.551 1 98.88 196 SER B CA 1
ATOM 4387 C C . SER B 1 196 ? 3.146 -4.844 -4.914 1 98.88 196 SER B C 1
ATOM 4389 O O . SER B 1 196 ? 4.168 -4.758 -5.598 1 98.88 196 SER B O 1
ATOM 4391 N N . PHE B 1 197 ? 3.1 -4.605 -3.582 1 98.88 197 PHE B N 1
ATOM 4392 C CA . PHE B 1 197 ? 4.316 -4.285 -2.846 1 98.88 197 PHE B CA 1
ATOM 4393 C C . PHE B 1 197 ? 5.312 -5.438 -2.916 1 98.88 197 PHE B C 1
ATOM 4395 O O . PHE B 1 197 ? 6.516 -5.215 -3.062 1 98.88 197 PHE B O 1
ATOM 4402 N N . LEU B 1 198 ? 4.832 -6.641 -2.859 1 98.94 198 LEU B N 1
ATOM 4403 C CA . LEU B 1 198 ? 5.695 -7.812 -2.957 1 98.94 198 LEU B CA 1
ATOM 4404 C C . LEU B 1 198 ? 6.297 -7.93 -4.355 1 98.94 198 LEU B C 1
ATOM 4406 O O . LEU B 1 198 ? 7.453 -8.328 -4.504 1 98.94 198 LEU B O 1
ATOM 4410 N N . VAL B 1 199 ? 5.531 -7.594 -5.391 1 98.88 199 VAL B N 1
ATOM 4411 C CA . VAL B 1 199 ? 6.074 -7.59 -6.746 1 98.88 199 VAL B CA 1
ATOM 4412 C C . VAL B 1 199 ? 7.289 -6.668 -6.812 1 98.88 199 VAL B C 1
ATOM 4414 O O . VAL B 1 199 ? 8.281 -6.988 -7.469 1 98.88 199 VAL B O 1
ATOM 4417 N N . ASP B 1 200 ? 7.242 -5.57 -6.117 1 98.81 200 ASP B N 1
ATOM 4418 C CA . ASP B 1 200 ? 8.312 -4.574 -6.129 1 98.81 200 ASP B CA 1
ATOM 4419 C C . ASP B 1 200 ? 9.539 -5.074 -5.371 1 98.81 200 ASP B C 1
ATOM 4421 O O . ASP B 1 200 ? 10.664 -4.922 -5.836 1 98.81 200 ASP B O 1
ATOM 4425 N N . PHE B 1 201 ? 9.32 -5.684 -4.242 1 98.88 201 PHE B N 1
ATOM 4426 C CA . PHE B 1 201 ? 10.438 -5.777 -3.314 1 98.88 201 PHE B CA 1
ATOM 4427 C C . PHE B 1 201 ? 10.867 -7.227 -3.135 1 98.88 201 PHE B C 1
ATOM 4429 O O . PHE B 1 201 ? 12.008 -7.5 -2.756 1 98.88 201 PHE B O 1
ATOM 4436 N N . LEU B 1 202 ? 10.008 -8.18 -3.387 1 98.88 202 LEU B N 1
ATOM 4437 C CA . LEU B 1 202 ? 10.297 -9.562 -3.041 1 98.88 202 LEU B CA 1
ATOM 4438 C C . LEU B 1 202 ? 11.523 -10.07 -3.793 1 98.88 202 LEU B C 1
ATOM 4440 O O . LEU B 1 202 ? 12.336 -10.812 -3.236 1 98.88 202 LEU B O 1
ATOM 4444 N N . PRO B 1 203 ? 11.789 -9.672 -5.074 1 98.75 203 PRO B N 1
ATOM 4445 C CA . PRO B 1 203 ? 12.93 -10.211 -5.828 1 98.75 203 PRO B CA 1
ATOM 4446 C C . PRO B 1 203 ? 14.266 -9.953 -5.141 1 98.75 203 PRO B C 1
ATOM 4448 O O . PRO B 1 203 ? 15.133 -10.836 -5.109 1 98.75 203 PRO B O 1
ATOM 4451 N N . CYS B 1 204 ? 14.445 -8.766 -4.551 1 98.44 204 CYS B N 1
ATOM 4452 C CA . CYS B 1 204 ? 15.758 -8.469 -3.98 1 98.44 204 CYS B CA 1
ATOM 4453 C C . CYS B 1 204 ? 15.961 -9.211 -2.664 1 98.44 204 CYS B C 1
ATOM 4455 O O . CYS B 1 204 ? 17.094 -9.391 -2.217 1 98.44 204 CYS B O 1
ATOM 4457 N N . TYR B 1 205 ? 14.891 -9.664 -2 1 98.62 205 TYR B N 1
ATOM 4458 C CA . TYR B 1 205 ? 15 -10.484 -0.796 1 98.62 205 TYR B CA 1
ATOM 4459 C C . TYR B 1 205 ? 15.281 -11.938 -1.147 1 98.62 205 TYR B C 1
ATOM 4461 O O . TYR B 1 205 ? 16.047 -12.609 -0.459 1 98.62 205 TYR B O 1
ATOM 4469 N N . LEU B 1 206 ? 14.633 -12.406 -2.186 1 98.38 206 LEU B N 1
ATOM 4470 C CA . LEU B 1 206 ? 14.758 -13.805 -2.564 1 98.38 206 LEU B CA 1
ATOM 4471 C C . LEU B 1 206 ? 16.078 -14.062 -3.271 1 98.38 206 LEU B C 1
ATOM 4473 O O . LEU B 1 206 ? 16.688 -15.125 -3.111 1 98.38 206 LEU B O 1
ATOM 4477 N N . PHE B 1 207 ? 16.5 -13.062 -4.09 1 97.31 207 PHE B N 1
ATOM 4478 C CA . PHE B 1 207 ? 17.672 -13.258 -4.941 1 97.31 207 PHE B CA 1
ATOM 4479 C C . PHE B 1 207 ? 18.641 -12.086 -4.805 1 97.31 207 PHE B C 1
ATOM 4481 O O . PHE B 1 207 ? 18.938 -11.414 -5.793 1 97.31 207 PHE B O 1
ATOM 4488 N N . PRO B 1 208 ? 19.172 -11.883 -3.623 1 97.06 208 PRO B N 1
ATOM 4489 C CA . PRO B 1 208 ? 20.078 -10.75 -3.385 1 97.06 208 PRO B CA 1
ATOM 4490 C C . PRO B 1 208 ? 21.375 -10.859 -4.164 1 97.06 208 PRO B C 1
ATOM 4492 O O . PRO B 1 208 ? 22.062 -9.852 -4.367 1 97.06 208 PRO B O 1
ATOM 4495 N N . GLN B 1 209 ? 21.766 -12.078 -4.633 1 95.44 209 GLN B N 1
ATOM 4496 C CA . GLN B 1 209 ? 23 -12.289 -5.387 1 95.44 209 GLN B CA 1
ATOM 4497 C C . GLN B 1 209 ? 22.781 -12.047 -6.879 1 95.44 209 GLN B C 1
ATOM 4499 O O . GLN B 1 209 ? 23.719 -12.164 -7.676 1 95.44 209 GLN B O 1
ATOM 4504 N N . ASP B 1 210 ? 21.562 -11.719 -7.266 1 94.62 210 ASP B N 1
ATOM 4505 C CA . ASP B 1 210 ? 21.188 -11.477 -8.656 1 94.62 210 ASP B CA 1
ATOM 4506 C C . ASP B 1 210 ? 21.359 -12.734 -9.5 1 94.62 210 ASP B C 1
ATOM 4508 O O . ASP B 1 210 ? 21.75 -12.656 -10.664 1 94.62 210 ASP B O 1
ATOM 4512 N N . ASP B 1 211 ? 21.156 -13.859 -8.891 1 93.56 211 ASP B N 1
ATOM 4513 C CA . ASP B 1 211 ? 21.406 -15.117 -9.578 1 93.56 211 ASP B CA 1
ATOM 4514 C C . ASP B 1 211 ? 20.125 -15.641 -10.242 1 93.56 211 ASP B C 1
ATOM 4516 O O . ASP B 1 211 ? 20.188 -16.562 -11.062 1 93.56 211 ASP B O 1
ATOM 4520 N N . ARG B 1 212 ? 19 -15.07 -9.93 1 95 212 ARG B N 1
ATOM 4521 C CA . ARG B 1 212 ? 17.719 -15.43 -10.531 1 95 212 ARG B CA 1
ATOM 4522 C C . ARG B 1 212 ? 16.891 -14.188 -10.852 1 95 212 ARG B C 1
ATOM 4524 O O . ARG B 1 212 ? 17.109 -13.125 -10.273 1 95 212 ARG B O 1
ATOM 4531 N N . THR B 1 213 ? 15.961 -14.328 -11.758 1 94.88 213 THR B N 1
ATOM 4532 C CA . THR B 1 213 ? 15.031 -13.266 -12.117 1 94.88 213 THR B CA 1
ATOM 4533 C C . THR B 1 213 ? 13.594 -13.766 -12.07 1 94.88 213 THR B C 1
ATOM 4535 O O . THR B 1 213 ? 13.305 -14.891 -12.477 1 94.88 213 THR B O 1
ATOM 4538 N N . VAL B 1 214 ? 12.75 -12.961 -11.523 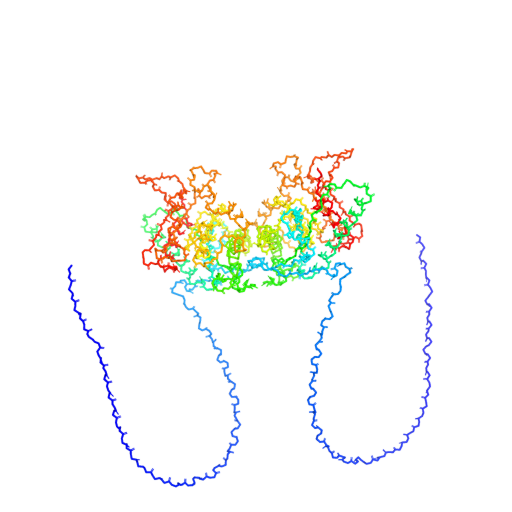1 98 214 VAL B N 1
ATOM 4539 C CA . VAL B 1 214 ? 11.32 -13.266 -11.594 1 98 214 VAL B CA 1
ATOM 4540 C C . VAL B 1 214 ? 10.75 -12.766 -12.914 1 98 214 VAL B C 1
ATOM 4542 O O . VAL B 1 214 ? 10.805 -11.57 -13.211 1 98 214 VAL B O 1
ATOM 4545 N N . ALA B 1 215 ? 10.148 -13.672 -13.711 1 97 215 ALA B N 1
ATOM 4546 C CA . ALA B 1 215 ? 9.719 -13.312 -15.055 1 97 215 ALA B CA 1
ATOM 4547 C C . ALA B 1 215 ? 8.195 -13.219 -15.133 1 97 215 ALA B C 1
ATOM 4549 O O . ALA B 1 215 ? 7.652 -12.609 -16.062 1 97 215 ALA B O 1
ATOM 4550 N N . GLU B 1 216 ? 7.508 -13.883 -14.211 1 98.19 216 GLU B N 1
ATOM 4551 C CA . GLU B 1 216 ? 6.051 -13.93 -14.242 1 98.19 216 GLU B CA 1
ATOM 4552 C C . GLU B 1 216 ? 5.461 -13.844 -12.836 1 98.19 216 GLU B C 1
ATOM 4554 O O . GLU B 1 216 ? 5.973 -14.461 -11.906 1 98.19 216 GLU B O 1
ATOM 4559 N N . TRP B 1 217 ? 4.438 -13.031 -12.719 1 98.88 217 TRP B N 1
ATOM 4560 C CA . TRP B 1 217 ? 3.68 -12.906 -11.477 1 98.88 217 TRP B CA 1
ATOM 4561 C C . TRP B 1 217 ? 2.246 -13.391 -11.664 1 98.88 217 TRP B C 1
ATOM 4563 O O . TRP B 1 217 ? 1.562 -12.992 -12.602 1 98.88 217 TRP B O 1
ATOM 4573 N N . VAL B 1 218 ? 1.825 -14.258 -10.812 1 98.94 218 VAL B N 1
ATOM 4574 C CA . VAL B 1 218 ? 0.469 -14.797 -10.773 1 98.94 218 VAL B CA 1
ATOM 4575 C C . VAL B 1 218 ? -0.203 -14.422 -9.461 1 98.94 218 VAL B C 1
ATOM 4577 O O . VAL B 1 218 ? 0.442 -14.414 -8.406 1 98.94 218 VAL B O 1
ATOM 4580 N N . ILE B 1 219 ? -1.469 -14.055 -9.523 1 98.94 219 ILE B N 1
ATOM 4581 C CA . ILE B 1 219 ? -2.209 -13.734 -8.312 1 98.94 219 ILE B CA 1
ATOM 4582 C C . ILE B 1 219 ? -3.432 -14.641 -8.195 1 98.94 219 ILE B C 1
ATOM 4584 O O . ILE B 1 219 ? -4.164 -14.836 -9.164 1 98.94 219 ILE B O 1
ATOM 4588 N N . THR B 1 220 ? -3.619 -15.305 -7.09 1 98.94 220 THR B N 1
ATOM 4589 C CA . THR B 1 220 ? -4.797 -16.109 -6.762 1 98.94 220 THR B CA 1
ATOM 4590 C C . THR B 1 220 ? -5.316 -15.75 -5.371 1 98.94 220 THR B C 1
ATOM 4592 O O . THR B 1 220 ? -4.598 -15.164 -4.562 1 98.94 220 THR B O 1
ATOM 4595 N N . GLY B 1 221 ? -6.547 -16.094 -5.141 1 98.88 221 GLY B N 1
ATOM 4596 C CA . GLY B 1 221 ? -7.074 -15.82 -3.814 1 98.88 221 GLY B CA 1
ATOM 4597 C C . GLY B 1 221 ? -8.43 -16.453 -3.574 1 98.88 221 GLY B C 1
ATOM 4598 O O . GLY B 1 221 ? -9.18 -16.703 -4.52 1 98.88 221 GLY B O 1
ATOM 4599 N N . LYS B 1 222 ? -8.719 -16.656 -2.318 1 98.56 222 LYS B N 1
ATOM 4600 C CA . LYS B 1 222 ? -9.945 -17.281 -1.825 1 98.56 222 LYS B CA 1
ATOM 4601 C C . LYS B 1 222 ? -10.82 -16.266 -1.103 1 98.56 222 LYS B C 1
ATOM 4603 O O . LYS B 1 222 ? -10.367 -15.594 -0.172 1 98.56 222 LYS B O 1
ATOM 4608 N N . SER B 1 223 ? -12.133 -16.141 -1.473 1 98.19 223 SER B N 1
ATOM 4609 C CA . SER B 1 223 ? -13.094 -15.289 -0.773 1 98.19 223 SER B CA 1
ATOM 4610 C C . SER B 1 223 ? -12.602 -13.844 -0.703 1 98.19 223 SER B C 1
ATOM 4612 O O . SER B 1 223 ? -12.359 -13.211 -1.735 1 98.19 223 SER B O 1
ATOM 4614 N N . LEU B 1 224 ? -12.25 -13.367 0.483 1 98.56 224 LEU B N 1
ATOM 4615 C CA . LEU B 1 224 ? -11.648 -12.047 0.587 1 98.56 224 LEU B CA 1
ATOM 4616 C C . LEU B 1 224 ? -10.469 -11.906 -0.369 1 98.56 224 LEU B C 1
ATOM 4618 O O . LEU B 1 224 ? -10.375 -10.922 -1.102 1 98.56 224 LEU B O 1
ATOM 4622 N N . GLY B 1 225 ? -9.664 -12.898 -0.392 1 98.81 225 GLY B N 1
ATOM 4623 C CA . GLY B 1 225 ? -8.539 -12.922 -1.307 1 98.81 225 GLY B CA 1
ATOM 4624 C C . GLY B 1 225 ? -8.953 -12.945 -2.766 1 98.81 225 GLY B C 1
ATOM 4625 O O . GLY B 1 225 ? -8.211 -12.477 -3.633 1 98.81 225 GLY B O 1
ATOM 4626 N N . GLY B 1 226 ? -10.102 -13.562 -3.025 1 98.75 226 GLY B N 1
ATOM 4627 C CA . GLY B 1 226 ? -10.633 -13.547 -4.379 1 98.75 226 GLY B CA 1
ATOM 4628 C C . GLY B 1 226 ? -11.039 -12.156 -4.84 1 98.75 226 GLY B C 1
ATOM 4629 O O . GLY B 1 226 ? -10.797 -11.789 -5.988 1 98.75 226 GLY B O 1
ATOM 4630 N N . HIS B 1 227 ? -11.703 -11.375 -3.934 1 98.69 227 HIS B N 1
ATOM 4631 C CA . HIS B 1 227 ? -12 -9.977 -4.234 1 98.69 227 HIS B CA 1
ATOM 4632 C C . HIS B 1 227 ? -10.727 -9.188 -4.504 1 98.69 227 HIS B C 1
ATOM 4634 O O . HIS B 1 227 ? -10.656 -8.422 -5.465 1 98.69 227 HIS B O 1
ATOM 4640 N N . SER B 1 228 ? -9.719 -9.453 -3.682 1 98.94 228 SER B N 1
ATOM 4641 C CA . SER B 1 228 ? -8.438 -8.758 -3.791 1 98.94 228 SER B CA 1
ATOM 4642 C C . SER B 1 228 ? -7.734 -9.117 -5.094 1 98.94 228 SER B C 1
ATOM 4644 O O . SER B 1 228 ? -7.035 -8.281 -5.676 1 98.94 228 SER B O 1
ATOM 4646 N N . THR B 1 229 ? -7.883 -10.344 -5.523 1 98.94 229 THR B N 1
ATOM 4647 C CA . THR B 1 229 ? -7.293 -10.789 -6.781 1 98.94 229 THR B CA 1
ATOM 4648 C C . THR B 1 229 ? -7.785 -9.93 -7.945 1 98.94 229 THR B C 1
ATOM 4650 O O . THR B 1 229 ? -6.992 -9.5 -8.781 1 98.94 229 THR B O 1
ATOM 4653 N N . TRP B 1 230 ? -9.055 -9.609 -7.957 1 98.88 230 TRP B N 1
ATOM 4654 C CA . TRP B 1 230 ? -9.609 -8.758 -9.008 1 98.88 230 TRP B CA 1
ATOM 4655 C C . TRP B 1 230 ? -9 -7.359 -8.945 1 98.88 230 TRP B C 1
ATOM 4657 O O . TRP B 1 230 ? -8.672 -6.777 -9.984 1 98.88 230 TRP B O 1
ATOM 4667 N N . HIS B 1 231 ? -8.867 -6.844 -7.73 1 98.94 231 HIS B N 1
ATOM 4668 C CA . HIS B 1 231 ? -8.242 -5.535 -7.578 1 98.94 231 HIS B CA 1
ATOM 4669 C C . HIS B 1 231 ? -6.809 -5.547 -8.094 1 98.94 231 HIS B C 1
ATOM 4671 O O . HIS B 1 231 ? -6.398 -4.637 -8.82 1 98.94 231 HIS B O 1
ATOM 4677 N N . ALA B 1 232 ? -6.039 -6.578 -7.734 1 98.94 232 ALA B N 1
ATOM 4678 C CA . ALA B 1 232 ? -4.652 -6.68 -8.18 1 98.94 232 ALA B CA 1
ATOM 4679 C C . ALA B 1 232 ? -4.566 -6.762 -9.695 1 98.94 232 ALA B C 1
ATOM 4681 O O . ALA B 1 232 ? -3.738 -6.09 -10.32 1 98.94 232 ALA B O 1
ATOM 4682 N N . LEU B 1 233 ? -5.453 -7.512 -10.312 1 98.88 233 LEU B N 1
ATOM 4683 C CA . LEU B 1 233 ? -5.473 -7.676 -11.766 1 98.88 233 LEU B CA 1
ATOM 4684 C C . LEU B 1 233 ? -5.805 -6.359 -12.453 1 98.88 233 LEU B C 1
ATOM 4686 O O . LEU B 1 233 ? -5.23 -6.039 -13.5 1 98.88 233 LEU B O 1
ATOM 4690 N N . ALA B 1 234 ? -6.668 -5.605 -11.867 1 98.75 234 ALA B N 1
ATOM 4691 C CA . ALA B 1 234 ? -7.113 -4.359 -12.484 1 98.75 234 ALA B CA 1
ATOM 4692 C C . ALA B 1 234 ? -6.066 -3.26 -12.312 1 98.75 234 ALA B C 1
ATOM 4694 O O . ALA B 1 234 ? -5.875 -2.434 -13.211 1 98.75 234 ALA B O 1
ATOM 4695 N N . GLU B 1 235 ? -5.32 -3.279 -11.234 1 98.19 235 GLU B N 1
ATOM 4696 C CA . GLU B 1 235 ? -4.547 -2.105 -10.836 1 98.19 235 GLU B CA 1
ATOM 4697 C C . GLU B 1 235 ? -3.076 -2.264 -11.211 1 98.19 235 GLU B C 1
ATOM 4699 O O . GLU B 1 235 ? -2.373 -1.271 -11.422 1 98.19 235 GLU B O 1
ATOM 4704 N N . ASP B 1 236 ? -2.613 -3.494 -11.219 1 98.62 236 ASP B N 1
ATOM 4705 C CA . ASP B 1 236 ? -1.19 -3.725 -11.453 1 98.62 236 ASP B CA 1
ATOM 4706 C C . ASP B 1 236 ? -0.964 -4.512 -12.742 1 98.62 236 ASP B C 1
ATOM 4708 O O . ASP B 1 236 ? -1.216 -5.719 -12.789 1 98.62 236 ASP B O 1
ATOM 4712 N N . PRO B 1 237 ? -0.487 -3.891 -13.789 1 98.31 237 PRO B N 1
ATOM 4713 C CA . PRO B 1 237 ? -0.336 -4.555 -15.086 1 98.31 237 PRO B CA 1
ATOM 4714 C C . PRO B 1 237 ? 0.703 -5.672 -15.055 1 98.31 237 PRO B C 1
ATOM 4716 O O . PRO B 1 237 ? 0.795 -6.457 -16 1 98.31 237 PRO B O 1
ATOM 4719 N N . ARG B 1 238 ? 1.441 -5.746 -13.977 1 98.5 238 ARG B N 1
ATOM 4720 C CA . ARG B 1 238 ? 2.467 -6.781 -13.898 1 98.5 238 ARG B CA 1
ATOM 4721 C C . ARG B 1 238 ? 1.847 -8.141 -13.586 1 98.5 238 ARG B C 1
ATOM 4723 O O . ARG B 1 238 ? 2.439 -9.18 -13.883 1 98.5 238 ARG B O 1
ATOM 4730 N N . PHE B 1 239 ? 0.688 -8.148 -12.945 1 98.88 239 PHE B N 1
ATOM 4731 C CA . PHE B 1 239 ? -0.066 -9.391 -12.828 1 98.88 239 PHE B CA 1
ATOM 4732 C C . PHE B 1 239 ? -0.749 -9.734 -14.148 1 98.88 239 PHE B C 1
ATOM 4734 O O . PHE B 1 239 ? -1.759 -9.125 -14.508 1 98.88 239 PHE B O 1
ATOM 4741 N N . LYS B 1 240 ? -0.273 -10.781 -14.828 1 98.12 240 LYS B N 1
ATOM 4742 C CA . LYS B 1 240 ? -0.803 -11.141 -16.141 1 98.12 240 LYS B CA 1
ATOM 4743 C C . LYS B 1 240 ? -1.721 -12.359 -16.047 1 98.12 240 LYS B C 1
ATOM 4745 O O . LYS B 1 240 ? -2.494 -12.625 -16.969 1 98.12 240 LYS B O 1
ATOM 4750 N N . ILE B 1 241 ? -1.59 -13.078 -14.984 1 98.81 241 ILE B N 1
ATOM 4751 C CA . ILE B 1 241 ? -2.363 -14.297 -14.773 1 98.81 241 ILE B CA 1
ATOM 4752 C C . ILE B 1 241 ? -3.049 -14.242 -13.406 1 98.81 241 ILE B C 1
ATOM 4754 O O . ILE B 1 241 ? -2.43 -13.867 -12.414 1 98.81 241 ILE B O 1
ATOM 4758 N N . GLY B 1 242 ? -4.312 -14.523 -13.352 1 98.88 242 GLY B N 1
ATOM 4759 C CA . GLY B 1 242 ? -5.047 -14.477 -12.102 1 98.88 242 GLY B CA 1
ATOM 4760 C C . GLY B 1 242 ? -6.094 -15.57 -11.984 1 98.88 242 GLY B C 1
ATOM 4761 O O . GLY B 1 242 ? -6.684 -15.984 -12.984 1 98.88 242 GLY B O 1
ATOM 4762 N N . VAL B 1 243 ? -6.344 -16.047 -10.758 1 98.94 243 VAL B N 1
ATOM 4763 C CA . VAL B 1 243 ? -7.383 -17.031 -10.453 1 98.94 243 VAL B CA 1
ATOM 4764 C C . VAL B 1 243 ? -8.18 -16.578 -9.234 1 98.94 243 VAL B C 1
ATOM 4766 O O . VAL B 1 243 ? -7.93 -17.047 -8.117 1 98.94 243 VAL B O 1
ATOM 4769 N N . PRO B 1 244 ? -9.141 -15.742 -9.414 1 98.81 244 PRO B N 1
ATOM 4770 C CA . PRO B 1 244 ? -10.039 -15.453 -8.297 1 98.81 244 PRO B CA 1
ATOM 4771 C C . PRO B 1 244 ? -10.961 -16.625 -7.965 1 98.81 244 PRO B C 1
ATOM 4773 O O . PRO B 1 244 ? -11.609 -17.172 -8.859 1 98.81 244 PRO B O 1
ATOM 4776 N N . MET B 1 245 ? -10.969 -17.031 -6.707 1 98.5 245 MET B N 1
ATOM 4777 C CA . MET B 1 245 ? -11.828 -18.125 -6.242 1 98.5 245 MET B CA 1
ATOM 4778 C C . MET B 1 245 ? -12.891 -17.594 -5.281 1 98.5 245 MET B C 1
ATOM 4780 O O . MET B 1 245 ? -12.57 -17 -4.254 1 98.5 245 MET B O 1
ATOM 4784 N N . ILE B 1 246 ? -14.109 -17.734 -5.598 1 97.81 246 ILE B N 1
ATOM 4785 C CA . ILE B 1 246 ? -15.305 -17.375 -4.84 1 97.81 246 ILE B CA 1
ATOM 4786 C C . ILE B 1 246 ? -15.219 -15.914 -4.395 1 97.81 246 ILE B C 1
ATOM 4788 O O . ILE B 1 246 ? -15.555 -15.586 -3.254 1 97.81 246 ILE B O 1
ATOM 4792 N N . GLY B 1 247 ? -14.656 -15.031 -5.18 1 96.88 247 GLY B N 1
ATOM 4793 C CA . GLY B 1 247 ? -14.617 -13.586 -5.055 1 96.88 247 GLY B CA 1
ATOM 4794 C C . GLY B 1 247 ? -15.297 -12.867 -6.203 1 96.88 247 GLY B C 1
ATOM 4795 O O . GLY B 1 247 ? -15.617 -13.484 -7.223 1 96.88 247 GLY B O 1
ATOM 4796 N N . MET B 1 248 ? -15.508 -11.578 -6.043 1 95.75 248 MET B N 1
ATOM 4797 C CA . MET B 1 248 ? -16.172 -10.836 -7.105 1 95.75 248 MET B CA 1
ATOM 4798 C C . MET B 1 248 ? -15.547 -9.453 -7.277 1 95.75 248 MET B C 1
ATOM 4800 O O . MET B 1 248 ? -14.977 -8.906 -6.332 1 95.75 248 MET B O 1
ATOM 4804 N N . PRO B 1 249 ? -15.633 -8.906 -8.469 1 97.19 249 PRO B N 1
ATOM 4805 C CA . PRO B 1 249 ? -14.977 -7.645 -8.805 1 97.19 249 PRO B CA 1
ATOM 4806 C C . PRO B 1 249 ? -15.836 -6.426 -8.477 1 97.19 249 PRO B C 1
ATOM 4808 O O . PRO B 1 249 ? -15.375 -5.289 -8.602 1 97.19 249 PRO B O 1
ATOM 4811 N N . ASP B 1 250 ? -17.094 -6.613 -8.047 1 96.62 250 ASP B N 1
ATOM 4812 C CA . ASP B 1 250 ? -18.047 -5.523 -7.891 1 96.62 250 ASP B CA 1
ATOM 4813 C C . ASP B 1 250 ? -18.453 -5.359 -6.426 1 96.62 250 ASP B C 1
ATOM 4815 O O . ASP B 1 250 ? -19.406 -5.988 -5.969 1 96.62 250 ASP B O 1
ATOM 4819 N N . PHE B 1 251 ? -17.828 -4.48 -5.707 1 96.75 251 PHE B N 1
ATOM 4820 C CA . PHE B 1 251 ? -18.047 -4.316 -4.277 1 96.75 251 PHE B CA 1
ATOM 4821 C C . PHE B 1 251 ? -19.391 -3.648 -4.012 1 96.75 251 PHE B C 1
ATOM 4823 O O . PHE B 1 251 ? -20.062 -3.971 -3.033 1 96.75 251 PHE B O 1
ATOM 4830 N N . SER B 1 252 ? -19.766 -2.666 -4.859 1 95.5 252 SER B N 1
ATOM 4831 C CA . SER B 1 252 ? -21.031 -1.962 -4.68 1 95.5 252 SER B CA 1
ATOM 4832 C C . SER B 1 252 ? -22.203 -2.92 -4.762 1 95.5 252 SER B C 1
ATOM 4834 O O . SER B 1 252 ? -23.156 -2.807 -3.986 1 95.5 252 SER B O 1
ATOM 4836 N N . ARG B 1 253 ? -22.141 -3.814 -5.699 1 93.88 253 ARG B N 1
ATOM 4837 C CA . ARG B 1 253 ? -23.188 -4.812 -5.82 1 93.88 253 ARG B CA 1
ATOM 4838 C C . ARG B 1 253 ? -23.203 -5.75 -4.621 1 93.88 253 ARG B C 1
ATOM 4840 O O . ARG B 1 253 ? -24.266 -6.137 -4.133 1 93.88 253 ARG B O 1
ATOM 4847 N N . LEU B 1 254 ? -22.031 -6.145 -4.156 1 93.81 254 LEU B N 1
ATOM 4848 C CA . LEU B 1 254 ? -21.906 -6.953 -2.949 1 93.81 254 LEU B CA 1
ATOM 4849 C C . LEU B 1 254 ? -22.547 -6.25 -1.755 1 93.81 254 LEU B C 1
ATOM 4851 O O . LEU B 1 254 ? -23.328 -6.859 -1.015 1 93.81 254 LEU B O 1
ATOM 4855 N N . LEU B 1 255 ? -22.25 -4.941 -1.592 1 94.12 255 LEU B N 1
ATOM 4856 C CA . LEU B 1 255 ? -22.781 -4.172 -0.467 1 94.12 255 LEU B CA 1
ATOM 4857 C C . LEU B 1 255 ? -24.297 -4.047 -0.549 1 94.12 255 LEU B C 1
ATOM 4859 O O . LEU B 1 255 ? -24.984 -4.121 0.471 1 94.12 255 LEU B O 1
ATOM 4863 N N . ALA B 1 256 ? -24.75 -3.816 -1.763 1 93.5 256 ALA B N 1
ATOM 4864 C CA . ALA B 1 256 ? -26.188 -3.688 -1.939 1 93.5 256 ALA B CA 1
ATOM 4865 C C . ALA B 1 256 ? -26.922 -4.945 -1.464 1 93.5 256 ALA B C 1
ATOM 4867 O O . ALA B 1 256 ? -27.938 -4.855 -0.778 1 93.5 256 ALA B O 1
ATOM 4868 N N . SER B 1 257 ? -26.406 -6.023 -1.794 1 91.69 257 SER B N 1
ATOM 4869 C CA . SER B 1 257 ? -27 -7.285 -1.369 1 91.69 257 SER B CA 1
ATOM 4870 C C . SER B 1 257 ? -26.844 -7.492 0.134 1 91.69 257 SER B C 1
ATOM 4872 O O . SER B 1 257 ? -27.812 -7.855 0.816 1 91.69 257 SER B O 1
ATOM 4874 N N . ARG B 1 258 ? -25.703 -7.195 0.679 1 93.62 258 ARG B N 1
ATOM 4875 C CA . ARG B 1 258 ? -25.391 -7.473 2.08 1 93.62 258 ARG B CA 1
ATOM 4876 C C . ARG B 1 258 ? -26.156 -6.531 3.002 1 93.62 258 ARG B C 1
ATOM 4878 O O . ARG B 1 258 ? -26.578 -6.926 4.098 1 93.62 258 ARG B O 1
ATOM 4885 N N . THR B 1 259 ? -26.25 -5.246 2.594 1 96.94 259 THR B N 1
ATOM 4886 C CA . THR B 1 259 ? -27.016 -4.32 3.42 1 96.94 259 THR B CA 1
ATOM 4887 C C . THR B 1 259 ? -28.469 -4.77 3.529 1 96.94 259 THR B C 1
ATOM 4889 O O . THR B 1 259 ? -29.078 -4.668 4.598 1 96.94 259 THR B O 1
ATOM 4892 N N . ARG B 1 260 ? -29.047 -5.344 2.451 1 94.44 260 ARG B N 1
ATOM 4893 C CA . ARG B 1 260 ? -30.406 -5.855 2.451 1 94.44 260 ARG B CA 1
ATOM 4894 C C . ARG B 1 260 ? -30.547 -7.066 3.373 1 94.44 260 ARG B C 1
ATOM 4896 O O . ARG B 1 260 ? -31.453 -7.121 4.207 1 94.44 260 ARG B O 1
ATOM 4903 N N . THR B 1 261 ? -29.625 -7.961 3.295 1 92.62 261 THR B N 1
ATOM 4904 C CA . THR B 1 261 ? -29.734 -9.203 4.055 1 92.62 261 THR B CA 1
ATOM 4905 C C . THR B 1 261 ? -29.391 -8.969 5.523 1 92.62 261 THR B C 1
ATOM 4907 O O . THR B 1 261 ? -29.828 -9.719 6.395 1 92.62 261 THR B O 1
ATOM 4910 N N . SER B 1 262 ? -28.641 -7.906 5.809 1 95.56 262 SER B N 1
ATOM 4911 C CA . SER B 1 262 ? -28.266 -7.59 7.18 1 95.56 262 SER B CA 1
ATOM 4912 C C . SER B 1 262 ? -29.219 -6.578 7.805 1 95.56 262 SER B C 1
ATOM 4914 O O . SER B 1 262 ? -29.078 -6.242 8.984 1 95.56 262 SER B O 1
ATOM 4916 N N . PHE B 1 263 ? -30.094 -6.051 7.047 1 96.19 263 PHE B N 1
ATOM 4917 C CA . PHE B 1 263 ? -31.109 -5.105 7.488 1 96.19 263 PHE B CA 1
ATOM 4918 C C . PHE B 1 263 ? -30.469 -3.828 8.016 1 96.19 263 PHE B C 1
ATOM 4920 O O . PHE B 1 263 ? -30.812 -3.355 9.102 1 96.19 263 PHE B O 1
ATOM 4927 N N . VAL B 1 264 ? -29.469 -3.35 7.277 1 97.44 264 VAL B N 1
ATOM 4928 C CA . VAL B 1 264 ? -28.875 -2.047 7.566 1 97.44 264 VAL B CA 1
ATOM 4929 C C . VAL B 1 264 ? -29 -1.141 6.344 1 97.44 264 VAL B C 1
ATOM 4931 O O . VAL B 1 264 ? -29.234 -1.619 5.23 1 97.44 264 VAL B O 1
ATOM 4934 N N . THR B 1 265 ? -28.859 0.13 6.559 1 96.88 265 THR B N 1
ATOM 4935 C CA . THR B 1 265 ? -29 1.101 5.48 1 96.88 265 THR B CA 1
ATOM 4936 C C . THR B 1 265 ? -27.781 1.076 4.566 1 96.88 265 THR B C 1
ATOM 4938 O O . THR B 1 265 ? -26.641 1.025 5.039 1 96.88 265 THR B O 1
ATOM 4941 N N . ASN B 1 266 ? -28.047 1.046 3.264 1 97.56 266 ASN B N 1
ATOM 4942 C CA . ASN B 1 266 ? -26.969 1.241 2.299 1 97.56 266 ASN B CA 1
ATOM 4943 C C . ASN B 1 266 ? -26.609 2.719 2.145 1 97.56 266 ASN B C 1
ATOM 4945 O O . ASN B 1 266 ? -26.828 3.303 1.08 1 97.56 266 ASN B O 1
ATOM 4949 N N . GLY B 1 267 ? -26.172 3.289 3.133 1 97.62 267 GLY B N 1
ATOM 4950 C CA . GLY B 1 267 ? -25.828 4.684 3.363 1 97.62 267 GLY B CA 1
ATOM 4951 C C . GLY B 1 267 ? -25.25 4.938 4.742 1 97.62 267 GLY B C 1
ATOM 4952 O O . GLY B 1 267 ? -25 3.998 5.5 1 97.62 267 GLY B O 1
ATOM 4953 N N . PRO B 1 268 ? -25.047 6.16 5.027 1 96.38 268 PRO B N 1
ATOM 4954 C CA . PRO B 1 268 ? -24.484 6.465 6.348 1 96.38 268 PRO B CA 1
ATOM 4955 C C . PRO B 1 268 ? -25.344 5.941 7.492 1 96.38 268 PRO B C 1
ATOM 4957 O O . PRO B 1 268 ? -26.578 5.918 7.379 1 96.38 268 PRO B O 1
ATOM 4960 N N . PRO B 1 269 ? -24.797 5.434 8.555 1 97.12 269 PRO B N 1
ATOM 4961 C CA . PRO B 1 269 ? -23.359 5.383 8.805 1 97.12 269 PRO B CA 1
ATOM 4962 C C . PRO B 1 269 ? -22.719 4.07 8.344 1 97.12 269 PRO B C 1
ATOM 4964 O O . PRO B 1 269 ? -21.5 3.914 8.406 1 97.12 269 PRO B O 1
ATOM 4967 N N . TYR B 1 270 ? -23.531 3.16 7.805 1 98.06 270 TYR B N 1
ATOM 4968 C CA . TYR B 1 270 ? -23.047 1.809 7.531 1 98.06 270 TYR B CA 1
ATOM 4969 C C . TYR B 1 270 ? -22.25 1.764 6.234 1 98.06 270 TYR B C 1
ATOM 4971 O O . TYR B 1 270 ? -21.297 0.99 6.109 1 98.06 270 TYR B O 1
ATOM 4979 N N . VAL B 1 271 ? -22.641 2.537 5.309 1 98.5 271 VAL B N 1
ATOM 4980 C CA . VAL B 1 271 ? -21.938 2.703 4.043 1 98.5 271 VAL B CA 1
ATOM 4981 C C . VAL B 1 271 ? -21.797 4.188 3.715 1 98.5 271 VAL B C 1
ATOM 4983 O O . VAL B 1 271 ? -22.578 4.727 2.92 1 98.5 271 VAL B O 1
ATOM 4986 N N . PRO B 1 272 ? -20.812 4.848 4.223 1 98.19 272 PRO B N 1
ATOM 4987 C CA . PRO B 1 272 ? -20.656 6.293 4.035 1 98.19 272 PRO B CA 1
ATOM 4988 C C . PRO B 1 272 ? -20.438 6.676 2.574 1 98.19 272 PRO B C 1
ATOM 4990 O O . PRO B 1 272 ? -19.953 5.859 1.784 1 98.19 272 PRO B O 1
ATOM 4993 N N . ALA B 1 273 ? -20.766 7.93 2.24 1 98 273 ALA B N 1
ATOM 4994 C CA . ALA B 1 273 ? -20.641 8.438 0.878 1 98 273 ALA B CA 1
ATOM 4995 C C . ALA B 1 273 ? -19.188 8.391 0.409 1 98 273 ALA B C 1
ATOM 4997 O O . ALA B 1 273 ? -18.922 8.148 -0.769 1 98 273 ALA B O 1
ATOM 4998 N N . SER B 1 274 ? -18.297 8.672 1.304 1 98.12 274 SER B N 1
ATOM 4999 C CA . SER B 1 274 ? -16.875 8.648 0.934 1 98.12 274 SER B CA 1
ATOM 5000 C C . SER B 1 274 ? -16.438 7.246 0.531 1 98.12 274 SER B C 1
ATOM 5002 O O . SER B 1 274 ? -15.609 7.086 -0.373 1 98.12 274 SER B O 1
ATOM 5004 N N . LEU B 1 275 ? -16.953 6.199 1.176 1 98.56 275 LEU B N 1
ATOM 5005 C CA . LEU B 1 275 ? -16.656 4.82 0.795 1 98.56 275 LEU B CA 1
ATOM 5006 C C . LEU B 1 275 ? -17.234 4.504 -0.582 1 98.56 275 LEU B C 1
ATOM 5008 O O . LEU B 1 275 ? -16.562 3.89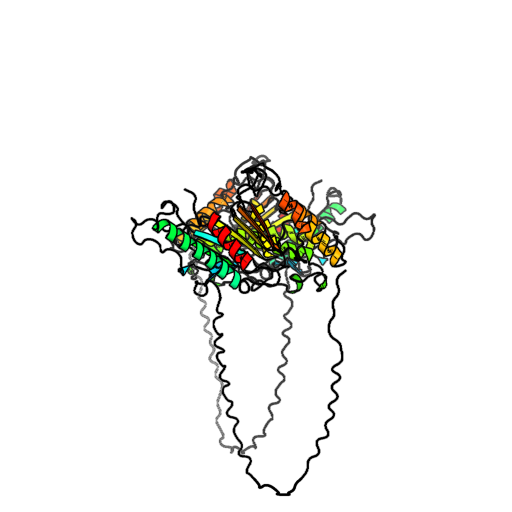5 -1.414 1 98.56 275 LEU B O 1
ATOM 5012 N N . LYS B 1 276 ? -18.469 4.914 -0.797 1 98.38 276 LYS B N 1
ATOM 5013 C CA . LYS B 1 276 ? -19.094 4.699 -2.096 1 98.38 276 LYS B CA 1
ATOM 5014 C C . LYS B 1 276 ? -18.312 5.387 -3.209 1 98.38 276 LYS B C 1
ATOM 5016 O O . LYS B 1 276 ? -18.109 4.812 -4.281 1 98.38 276 LYS B O 1
ATOM 5021 N N . ALA B 1 277 ? -17.906 6.566 -2.91 1 98.38 277 ALA B N 1
ATOM 5022 C CA . ALA B 1 277 ? -17.141 7.32 -3.898 1 98.38 277 ALA B CA 1
ATOM 5023 C C . ALA B 1 277 ? -15.828 6.609 -4.227 1 98.38 277 ALA B C 1
ATOM 5025 O O . ALA B 1 277 ? -15.422 6.543 -5.391 1 98.38 277 ALA B O 1
ATOM 5026 N N . LEU B 1 278 ? -15.195 6.094 -3.18 1 98.5 278 LEU B N 1
ATOM 5027 C CA . LEU B 1 278 ? -13.945 5.367 -3.391 1 98.5 278 LEU B CA 1
ATOM 5028 C C . LEU B 1 278 ? -14.18 4.121 -4.234 1 98.5 278 LEU B C 1
ATOM 5030 O O . LEU B 1 278 ? -13.445 3.875 -5.199 1 98.5 278 LEU B O 1
ATOM 5034 N N . ALA B 1 279 ? -15.18 3.324 -3.869 1 98.38 279 ALA B N 1
ATOM 5035 C CA . ALA B 1 279 ? -15.5 2.117 -4.629 1 98.38 279 ALA B CA 1
ATOM 5036 C C . ALA B 1 279 ? -15.789 2.449 -6.09 1 98.38 279 ALA B C 1
ATOM 5038 O O . ALA B 1 279 ? -15.352 1.737 -6.992 1 98.38 279 ALA B O 1
ATOM 5039 N N . ASN B 1 280 ? -16.484 3.539 -6.324 1 97.94 280 ASN B N 1
ATOM 5040 C CA . ASN B 1 280 ? -16.812 3.965 -7.68 1 97.94 280 ASN B CA 1
ATOM 5041 C C . ASN B 1 280 ? -15.57 4.367 -8.461 1 97.94 280 ASN B C 1
ATOM 5043 O O . ASN B 1 280 ? -15.562 4.328 -9.695 1 97.94 280 ASN B O 1
ATOM 5047 N N . GLN B 1 281 ? -14.609 4.672 -7.73 1 97.81 281 GLN B N 1
ATOM 5048 C CA . GLN B 1 281 ? -13.383 5.145 -8.367 1 97.81 281 GLN B CA 1
ATOM 5049 C C . GLN B 1 281 ? -12.453 3.98 -8.703 1 97.81 281 GLN B C 1
ATOM 5051 O O . GLN B 1 281 ? -11.812 3.971 -9.758 1 97.81 281 GLN B O 1
ATOM 5056 N N . ILE B 1 282 ? -12.352 2.941 -7.789 1 98.19 282 ILE B N 1
ATOM 5057 C CA . ILE B 1 282 ? -11.203 2.061 -7.941 1 98.19 282 ILE B CA 1
ATOM 5058 C C . ILE B 1 282 ? -11.68 0.622 -8.141 1 98.19 282 ILE B C 1
ATOM 5060 O O . ILE B 1 282 ? -10.875 -0.266 -8.438 1 98.19 282 ILE B O 1
ATOM 5064 N N . ASP B 1 283 ? -12.969 0.381 -8.039 1 98.12 283 ASP B N 1
ATOM 5065 C CA . ASP B 1 283 ? -13.453 -0.991 -8.164 1 98.12 283 ASP B CA 1
ATOM 5066 C C . ASP B 1 283 ? -13.172 -1.544 -9.562 1 98.12 283 ASP B C 1
ATOM 5068 O O . ASP B 1 283 ? -13.352 -0.843 -10.562 1 98.12 283 ASP B O 1
ATOM 5072 N N . PRO B 1 284 ? -12.789 -2.854 -9.609 1 98.38 284 PRO B N 1
ATOM 5073 C CA . PRO B 1 284 ? -12.539 -3.475 -10.914 1 98.38 284 PRO B CA 1
ATOM 5074 C C . PRO B 1 284 ? -13.75 -3.406 -11.844 1 98.38 284 PRO B C 1
ATOM 5076 O O . PRO B 1 284 ? -13.594 -3.25 -13.055 1 98.38 284 PRO B O 1
ATOM 5079 N N . ALA B 1 285 ? -14.938 -3.371 -11.297 1 97.69 285 ALA B N 1
ATOM 5080 C CA . ALA B 1 285 ? -16.156 -3.375 -12.094 1 97.69 285 ALA B CA 1
ATOM 5081 C C . ALA B 1 285 ? -16.438 -1.99 -12.672 1 97.69 285 ALA B C 1
ATOM 5083 O O . ALA B 1 285 ? -17.328 -1.831 -13.516 1 97.69 285 ALA B O 1
ATOM 5084 N N . ARG B 1 286 ? -15.672 -1.018 -12.234 1 97.56 286 ARG B N 1
ATOM 5085 C CA . ARG B 1 286 ? -15.875 0.342 -12.719 1 97.56 286 ARG B CA 1
ATOM 5086 C C . ARG B 1 286 ? -14.883 0.677 -13.828 1 97.56 286 ARG B C 1
ATOM 5088 O O . ARG B 1 286 ? -14.945 1.752 -14.43 1 97.56 286 ARG B O 1
ATOM 5095 N N . THR B 1 287 ? -13.961 -0.284 -14.125 1 98.06 287 THR B N 1
ATOM 5096 C CA . THR B 1 287 ? -13.008 -0.091 -15.211 1 98.06 287 THR B CA 1
ATOM 5097 C C . THR B 1 287 ? -13.664 -0.368 -16.562 1 98.06 287 THR B C 1
ATOM 5099 O O . THR B 1 287 ? -14.828 -0.757 -16.625 1 98.06 287 THR B O 1
ATOM 5102 N N . ALA B 1 288 ? -12.891 -0.154 -17.625 1 98.19 288 ALA B N 1
ATOM 5103 C CA . ALA B 1 288 ? -13.375 -0.479 -18.969 1 98.19 288 ALA B CA 1
ATOM 5104 C C . ALA B 1 288 ? -13.156 -1.954 -19.281 1 98.19 288 ALA B C 1
ATOM 5106 O O . ALA B 1 288 ? -12.602 -2.293 -20.344 1 98.19 288 ALA B O 1
ATOM 5107 N N . TYR B 1 289 ? -13.641 -2.785 -18.391 1 98.25 289 TYR B N 1
ATOM 5108 C CA . TYR B 1 289 ? -13.375 -4.219 -18.438 1 98.25 289 TYR B CA 1
ATOM 5109 C C . TYR B 1 289 ? -14.023 -4.848 -19.672 1 98.25 289 TYR B C 1
ATOM 5111 O O . TYR B 1 289 ? -13.625 -5.934 -20.094 1 98.25 289 TYR B O 1
ATOM 5119 N N . ASP B 1 290 ? -15.023 -4.164 -20.297 1 97.62 290 ASP B N 1
ATOM 5120 C CA . ASP B 1 290 ? -15.773 -4.715 -21.406 1 97.62 290 ASP B CA 1
ATOM 5121 C C . ASP B 1 290 ? -15.297 -4.137 -22.734 1 97.62 290 ASP B C 1
ATOM 5123 O O . ASP B 1 290 ? -15.859 -4.438 -23.797 1 97.62 290 ASP B O 1
ATOM 5127 N N . SER B 1 291 ? -14.281 -3.369 -22.641 1 97.94 291 SER B N 1
ATOM 5128 C CA . SER B 1 291 ? -13.797 -2.684 -23.844 1 97.94 291 SER B CA 1
ATOM 5129 C C . SER B 1 291 ? -12.82 -3.561 -24.625 1 97.94 291 SER B C 1
ATOM 5131 O O . SER B 1 291 ? -12 -4.262 -24.031 1 97.94 291 SER B O 1
ATOM 5133 N N . PHE B 1 292 ? -12.844 -3.441 -25.984 1 96.38 292 PHE B N 1
ATOM 5134 C CA . PHE B 1 292 ? -11.875 -4.109 -26.859 1 96.38 292 PHE B CA 1
ATOM 5135 C C . PHE B 1 292 ? -10.695 -3.195 -27.156 1 96.38 292 PHE B C 1
ATOM 5137 O O . PHE B 1 292 ? -9.789 -3.568 -27.906 1 96.38 292 PHE B O 1
ATOM 5144 N N . ASP B 1 293 ? -10.75 -2.043 -26.516 1 97.31 293 ASP B N 1
ATOM 5145 C CA . ASP B 1 293 ? -9.609 -1.134 -26.609 1 97.31 293 ASP B CA 1
ATOM 5146 C C . ASP B 1 293 ? -8.539 -1.491 -25.578 1 97.31 293 ASP B C 1
ATOM 5148 O O . ASP B 1 293 ? -8.719 -1.258 -24.391 1 97.31 293 ASP B O 1
ATOM 5152 N N . SER B 1 294 ? -7.43 -1.932 -26.047 1 96.38 294 SER B N 1
ATOM 5153 C CA . SER B 1 294 ? -6.363 -2.42 -25.172 1 96.38 294 SER B CA 1
ATOM 5154 C C . SER B 1 294 ? -5.781 -1.293 -24.328 1 96.38 294 SER B C 1
ATOM 5156 O O . SER B 1 294 ? -5.184 -1.543 -23.281 1 96.38 294 SER B O 1
ATOM 5158 N N . ARG B 1 295 ? -5.996 -0.047 -24.656 1 95.81 295 ARG B N 1
ATOM 5159 C CA . ARG B 1 295 ? -5.43 1.088 -23.938 1 95.81 295 ARG B CA 1
ATOM 5160 C C . ARG B 1 295 ? -6.281 1.447 -22.734 1 95.81 295 ARG B C 1
ATOM 5162 O O . ARG B 1 295 ? -5.805 2.107 -21.797 1 95.81 295 ARG B O 1
ATOM 5169 N N . ARG B 1 296 ? -7.469 0.912 -22.75 1 97.69 296 ARG B N 1
ATOM 5170 C CA . ARG B 1 296 ? -8.414 1.321 -21.703 1 97.69 296 ARG B CA 1
ATOM 5171 C C . ARG B 1 296 ? -8.734 0.162 -20.766 1 97.69 296 ARG B C 1
ATOM 5173 O O . ARG B 1 296 ? -9.055 0.373 -19.594 1 97.69 296 ARG B O 1
ATOM 5180 N N . ASN B 1 297 ? -8.695 -1.019 -21.297 1 98.56 297 ASN B N 1
ATOM 5181 C CA . ASN B 1 297 ? -9.094 -2.221 -20.578 1 98.56 297 ASN B CA 1
ATOM 5182 C C . ASN B 1 297 ? -7.938 -2.801 -19.766 1 98.56 297 ASN B C 1
ATOM 5184 O O . ASN B 1 297 ? -6.996 -3.355 -20.344 1 98.56 297 ASN B O 1
ATOM 5188 N N . PRO B 1 298 ? -8.055 -2.766 -18.484 1 98.62 298 PRO B N 1
ATOM 5189 C CA . PRO B 1 298 ? -6.918 -3.227 -17.672 1 98.62 298 PRO B CA 1
ATOM 5190 C C . PRO B 1 298 ? -6.758 -4.746 -17.703 1 98.62 298 PRO B C 1
ATOM 5192 O O . PRO B 1 298 ? -5.734 -5.27 -17.25 1 98.62 298 PRO B O 1
ATOM 5195 N N . PHE B 1 299 ? -7.707 -5.477 -18.219 1 98.75 299 PHE B N 1
ATOM 5196 C CA . PHE B 1 299 ? -7.648 -6.934 -18.234 1 98.75 299 PHE B CA 1
ATOM 5197 C C . PHE B 1 299 ? -7.188 -7.449 -19.578 1 98.75 299 PHE B C 1
ATOM 5199 O O . PHE B 1 299 ? -6.984 -8.656 -19.766 1 98.75 299 PHE B O 1
ATOM 5206 N N . TRP B 1 300 ? -6.996 -6.566 -20.531 1 98.31 300 TRP B N 1
ATOM 5207 C CA . TRP B 1 300 ? -6.586 -6.973 -21.875 1 98.31 300 TRP B CA 1
ATOM 5208 C C . TRP B 1 300 ? -5.258 -7.723 -21.844 1 98.31 300 TRP B C 1
ATOM 5210 O O . TRP B 1 300 ? -4.289 -7.25 -21.234 1 98.31 300 TRP B O 1
ATOM 5220 N N . GLY B 1 301 ? -5.25 -8.883 -22.438 1 98.06 301 GLY B N 1
ATOM 5221 C CA . GLY B 1 301 ? -4.039 -9.68 -22.531 1 98.06 301 GLY B CA 1
ATOM 5222 C C . GLY B 1 301 ? -3.834 -10.594 -21.328 1 98.06 301 GLY B C 1
ATOM 5223 O O . GLY B 1 301 ? -2.963 -11.469 -21.359 1 98.06 301 GLY B O 1
ATOM 5224 N N . LYS B 1 302 ? -4.594 -10.367 -20.312 1 98.62 302 LYS B N 1
ATOM 5225 C CA . LYS B 1 302 ? -4.418 -11.18 -19.109 1 98.62 302 LYS B CA 1
ATOM 5226 C C . LYS B 1 302 ? -5.102 -12.531 -19.25 1 98.62 302 LYS B C 1
ATOM 5228 O O . LYS B 1 302 ? -5.996 -12.703 -20.078 1 98.62 302 LYS B O 1
ATOM 5233 N N . LYS B 1 303 ? -4.609 -13.516 -18.562 1 98.75 303 LYS B N 1
ATOM 5234 C CA . LYS B 1 303 ? -5.168 -14.867 -18.469 1 98.75 303 LYS B CA 1
ATOM 5235 C C . LYS B 1 303 ? -5.863 -15.078 -17.141 1 98.75 303 LYS B C 1
ATOM 5237 O O . LYS B 1 303 ? -5.211 -15.086 -16.078 1 98.75 303 LYS B O 1
ATOM 5242 N N . ILE B 1 304 ? -7.203 -15.234 -17.188 1 98.88 304 ILE B N 1
ATOM 5243 C CA . ILE B 1 304 ? -7.98 -15.234 -15.953 1 98.88 304 ILE B CA 1
ATOM 5244 C C . ILE B 1 304 ? -8.844 -16.484 -15.891 1 98.88 304 ILE B C 1
ATOM 5246 O O . ILE B 1 304 ? -9.57 -16.797 -16.844 1 98.88 304 ILE B O 1
ATOM 5250 N N . CYS B 1 305 ? -8.734 -17.234 -14.82 1 98.81 305 CYS B N 1
ATOM 5251 C CA . CYS B 1 305 ? -9.57 -18.391 -14.523 1 98.81 305 CYS B CA 1
ATOM 5252 C C . CYS B 1 305 ? -10.445 -18.141 -13.305 1 98.81 305 CYS B C 1
ATOM 5254 O O . CYS B 1 305 ? -9.961 -18.125 -12.172 1 98.81 305 CYS B O 1
ATOM 5256 N N . VAL B 1 306 ? -11.742 -17.969 -13.578 1 98.5 306 VAL B N 1
ATOM 5257 C CA . VAL B 1 306 ? -12.68 -17.656 -12.5 1 98.5 306 VAL B CA 1
ATOM 5258 C C . VAL B 1 306 ? -13.297 -18.953 -11.969 1 98.5 306 VAL B C 1
ATOM 5260 O O . VAL B 1 306 ? -13.914 -19.719 -12.727 1 98.5 306 VAL B O 1
ATOM 5263 N N . LEU B 1 307 ? -13.117 -19.188 -10.664 1 98.38 307 LEU B N 1
ATOM 5264 C CA . LEU B 1 307 ? -13.664 -20.391 -10.039 1 98.38 307 LEU B CA 1
ATOM 5265 C C . LEU B 1 307 ? -14.703 -20.016 -8.977 1 98.38 307 LEU B C 1
ATOM 5267 O O . LEU B 1 307 ? -14.367 -19.391 -7.969 1 98.38 307 LEU B O 1
ATOM 5271 N N . SER B 1 308 ? -15.922 -20.422 -9.219 1 96.69 308 SER B N 1
ATOM 5272 C CA . SER B 1 308 ? -17.031 -20.078 -8.32 1 96.69 308 SER B CA 1
ATOM 5273 C C . SER B 1 308 ? -17.875 -21.297 -7.996 1 96.69 308 SER B C 1
ATOM 5275 O O . SER B 1 308 ? -17.875 -22.281 -8.742 1 96.69 308 SER B O 1
ATOM 5277 N N . GLY B 1 309 ? -18.484 -21.234 -6.848 1 96.25 309 GLY B N 1
ATOM 5278 C CA . GLY B 1 309 ? -19.5 -22.219 -6.52 1 96.25 309 GLY B CA 1
ATOM 5279 C C . GLY B 1 309 ? -20.891 -21.797 -6.957 1 96.25 309 GLY B C 1
ATOM 5280 O O . GLY B 1 309 ? -21.328 -20.672 -6.699 1 96.25 309 GLY B O 1
ATOM 5281 N N . ALA B 1 310 ? -21.594 -22.703 -7.52 1 95.44 310 ALA B N 1
ATOM 5282 C CA . ALA B 1 310 ? -22.922 -22.406 -8.031 1 95.44 310 ALA B CA 1
ATOM 5283 C C . ALA B 1 310 ? -23.906 -22.156 -6.883 1 95.44 310 ALA B C 1
ATOM 5285 O O . ALA B 1 310 ? -24.875 -21.406 -7.039 1 95.44 310 ALA B O 1
ATOM 5286 N N . GLU B 1 311 ? -23.625 -22.734 -5.75 1 95.69 311 GLU B N 1
ATOM 5287 C CA . GLU B 1 311 ? -24.516 -22.625 -4.605 1 95.69 311 GLU B CA 1
ATOM 5288 C C . GLU B 1 311 ? -23.953 -21.703 -3.535 1 95.69 311 GLU B C 1
ATOM 5290 O O . GLU B 1 311 ? -24.25 -21.859 -2.35 1 95.69 311 GLU B O 1
ATOM 5295 N N . ASP B 1 312 ? -23.062 -20.812 -3.986 1 94.75 312 ASP B N 1
ATOM 5296 C CA . ASP B 1 312 ? -22.469 -19.844 -3.059 1 94.75 312 ASP B CA 1
ATOM 5297 C C . ASP B 1 312 ? -23.516 -18.844 -2.576 1 94.75 312 ASP B C 1
ATOM 5299 O O . ASP B 1 312 ? -24.047 -18.047 -3.365 1 94.75 312 ASP B O 1
ATOM 5303 N N . LYS B 1 313 ? -23.766 -18.781 -1.288 1 90.81 313 LYS B N 1
ATOM 5304 C CA . LYS B 1 313 ? -24.797 -17.906 -0.736 1 90.81 313 LYS B CA 1
ATOM 5305 C C . LYS B 1 313 ? -24.188 -16.609 -0.211 1 90.81 313 LYS B C 1
ATOM 5307 O O . LYS B 1 313 ? -24.906 -15.656 0.107 1 90.81 313 LYS B O 1
ATOM 5312 N N . LEU B 1 314 ? -22.891 -16.547 -0.14 1 89.38 314 LEU B N 1
ATOM 5313 C CA . LEU B 1 314 ? -22.219 -15.359 0.366 1 89.38 314 LEU B CA 1
ATOM 5314 C C . LEU B 1 314 ? -21.797 -14.445 -0.779 1 89.38 314 LEU B C 1
ATOM 5316 O O . LEU B 1 314 ? -21.891 -13.219 -0.667 1 89.38 314 LEU B O 1
ATOM 5320 N N . VAL B 1 315 ? -21.219 -14.984 -1.812 1 90.5 315 VAL B N 1
ATOM 5321 C CA . VAL B 1 315 ? -20.891 -14.289 -3.051 1 90.5 315 VAL B CA 1
ATOM 5322 C C . VAL B 1 315 ? -21.688 -14.883 -4.207 1 90.5 315 VAL B C 1
ATOM 5324 O O . VAL B 1 315 ? -21.203 -15.766 -4.914 1 90.5 315 VAL B O 1
ATOM 5327 N N . LEU B 1 316 ? -22.781 -14.344 -4.383 1 86.81 316 LEU B N 1
ATOM 5328 C CA . LEU B 1 316 ? -23.766 -14.922 -5.305 1 86.81 316 LEU B CA 1
ATOM 5329 C C . LEU B 1 316 ? -23.266 -14.836 -6.742 1 86.81 316 LEU B C 1
ATOM 5331 O O . LEU B 1 316 ? -22.766 -13.797 -7.172 1 86.81 316 LEU B O 1
ATOM 5335 N N . TRP B 1 317 ? -23.469 -15.906 -7.371 1 84.69 317 TRP B N 1
ATOM 5336 C CA . TRP B 1 317 ? -23.094 -15.977 -8.781 1 84.69 317 TRP B CA 1
ATOM 5337 C C . TRP B 1 317 ? -23.812 -14.898 -9.586 1 84.69 317 TRP B C 1
ATOM 5339 O O . TRP B 1 317 ? -23.203 -14.258 -10.453 1 84.69 317 TRP B O 1
ATOM 5349 N N . ASP B 1 318 ? -25.047 -14.664 -9.281 1 84.31 318 ASP B N 1
ATOM 5350 C CA . ASP B 1 318 ? -25.875 -13.766 -10.062 1 84.31 318 ASP B CA 1
ATOM 5351 C C . ASP B 1 318 ? -25.328 -12.344 -10.039 1 84.31 318 ASP B C 1
ATOM 5353 O O . ASP B 1 318 ? -25.484 -11.586 -11 1 84.31 318 ASP B O 1
ATOM 5357 N N . TRP B 1 319 ? -24.625 -12.055 -9.016 1 84 319 TRP B N 1
ATOM 5358 C CA . TRP B 1 319 ? -24.094 -10.711 -8.883 1 84 319 TRP B CA 1
ATOM 5359 C C . TRP B 1 319 ? -22.828 -10.547 -9.727 1 84 319 TRP B C 1
ATOM 5361 O O . TRP B 1 319 ? -22.422 -9.43 -10.039 1 84 319 TRP B O 1
ATOM 5371 N N . ASN B 1 320 ? -22.219 -11.656 -10.047 1 86.56 320 ASN B N 1
ATOM 5372 C CA . ASN B 1 320 ? -20.984 -11.672 -10.82 1 86.56 320 ASN B CA 1
ATOM 5373 C C . ASN B 1 320 ? -21.25 -11.844 -12.312 1 86.56 320 ASN B C 1
ATOM 5375 O O . ASN B 1 320 ? -20.406 -11.516 -13.141 1 86.56 320 ASN B O 1
ATOM 5379 N N . HIS B 1 321 ? -22.391 -12.273 -12.578 1 88.69 321 HIS B N 1
ATOM 5380 C CA . HIS B 1 321 ? -22.703 -12.781 -13.906 1 88.69 321 HIS B CA 1
ATOM 5381 C C . HIS B 1 321 ? -22.562 -11.695 -14.961 1 88.69 321 HIS B C 1
ATOM 5383 O O . HIS B 1 321 ? -21.953 -11.922 -16.016 1 88.69 321 HIS B O 1
ATOM 5389 N N . ASP B 1 322 ? -23.062 -10.531 -14.734 1 90.69 322 ASP B N 1
ATOM 5390 C CA . ASP B 1 322 ? -23.016 -9.469 -15.742 1 90.69 322 ASP B CA 1
ATOM 5391 C C . ASP B 1 322 ? -21.578 -9.031 -16.031 1 90.69 322 ASP B C 1
ATOM 5393 O O . ASP B 1 322 ? -21.219 -8.812 -17.188 1 90.69 322 ASP B O 1
ATOM 5397 N N . PHE B 1 323 ? -20.812 -8.898 -15.016 1 95.19 323 PHE B N 1
ATOM 5398 C CA . PHE B 1 323 ? -19.406 -8.547 -15.195 1 95.19 323 PHE B CA 1
ATOM 5399 C C . PHE B 1 323 ? -18.672 -9.625 -15.977 1 95.19 323 PHE B C 1
ATOM 5401 O O . PHE B 1 323 ? -17.969 -9.328 -16.953 1 95.19 323 PHE B O 1
ATOM 5408 N N . LEU B 1 324 ? -18.859 -10.914 -15.617 1 95.56 324 LEU B N 1
ATOM 5409 C CA . LEU B 1 324 ? -18.125 -12.031 -16.203 1 95.56 324 LEU B CA 1
ATOM 5410 C C . LEU B 1 324 ? -18.516 -12.25 -17.656 1 95.56 324 LEU B C 1
ATOM 5412 O O . LEU B 1 324 ? -17.672 -12.594 -18.484 1 95.56 324 LEU B O 1
ATOM 5416 N N . LYS B 1 325 ? -19.75 -12.016 -17.922 1 93.69 325 LYS B N 1
ATOM 5417 C CA . LYS B 1 325 ? -20.234 -12.172 -19.281 1 93.69 325 LYS B CA 1
ATOM 5418 C C . LYS B 1 325 ? -19.641 -11.102 -20.203 1 93.69 325 LYS B C 1
ATOM 5420 O O . LYS B 1 325 ? -19.375 -11.367 -21.375 1 93.69 325 LYS B O 1
ATOM 5425 N N . ALA B 1 326 ? -19.438 -9.922 -19.656 1 96.44 326 ALA B N 1
ATOM 5426 C CA . ALA B 1 326 ? -19 -8.789 -20.469 1 96.44 326 ALA B CA 1
ATOM 5427 C C . ALA B 1 326 ? -17.484 -8.664 -20.484 1 96.44 326 ALA B C 1
ATOM 5429 O O . ALA B 1 326 ? -16.922 -7.926 -21.297 1 96.44 326 ALA B O 1
ATOM 5430 N N . LEU B 1 327 ? -16.781 -9.414 -19.594 1 97.75 327 LEU B N 1
ATOM 5431 C CA . LEU B 1 327 ? -15.344 -9.289 -19.406 1 97.75 327 LEU B CA 1
ATOM 5432 C C . LEU B 1 327 ? -14.602 -9.648 -20.688 1 97.75 327 LEU B C 1
ATOM 5434 O O . LEU B 1 327 ? -14.836 -10.711 -21.266 1 97.75 327 LEU B O 1
ATOM 5438 N N . VAL B 1 328 ? -13.758 -8.703 -21.172 1 97.88 328 VAL B N 1
ATOM 5439 C CA . VAL B 1 328 ? -12.922 -8.914 -22.344 1 97.88 328 VAL B CA 1
ATOM 5440 C C . VAL B 1 328 ? -11.453 -8.984 -21.938 1 97.88 328 VAL B C 1
ATOM 5442 O O . VAL B 1 328 ? -10.945 -8.086 -21.266 1 97.88 328 VAL B O 1
ATOM 5445 N N . VAL B 1 329 ? -10.812 -10.109 -22.312 1 98.25 329 VAL B N 1
ATOM 5446 C CA . VAL B 1 329 ? -9.406 -10.227 -21.953 1 98.25 329 VAL B CA 1
ATOM 5447 C C . VAL B 1 329 ? -8.555 -10.289 -23.219 1 98.25 329 VAL B C 1
ATOM 5449 O O . VAL B 1 329 ? -7.328 -10.383 -23.156 1 98.25 329 VAL B O 1
ATOM 5452 N N . GLY B 1 330 ? -9.211 -10.289 -24.391 1 96.75 330 GLY B N 1
ATOM 5453 C CA . GLY B 1 330 ? -8.516 -10.336 -25.672 1 96.75 330 GLY B CA 1
ATOM 5454 C C . GLY B 1 330 ? -9.461 -10.492 -26.844 1 96.75 330 GLY B C 1
ATOM 5455 O O . GLY B 1 330 ? -10.68 -10.484 -26.688 1 96.75 330 GLY B O 1
ATOM 5456 N N . GLU B 1 331 ? -8.867 -10.625 -28.031 1 94.12 331 GLU B N 1
ATOM 5457 C CA . GLU B 1 331 ? -9.664 -10.836 -29.234 1 94.12 331 GLU B CA 1
ATOM 5458 C C . GLU B 1 331 ? -10.281 -12.234 -29.25 1 94.12 331 GLU B C 1
ATOM 5460 O O . GLU B 1 331 ? -9.602 -13.219 -28.969 1 94.12 331 GLU B O 1
ATOM 5465 N N . PRO B 1 332 ? -11.594 -12.172 -29.516 1 92.31 332 PRO B N 1
ATOM 5466 C CA . PRO B 1 332 ? -12.211 -13.492 -29.625 1 92.31 332 PRO B CA 1
ATOM 5467 C C . PRO B 1 332 ? -11.664 -14.297 -30.797 1 92.31 332 PRO B C 1
ATOM 5469 O O . PRO B 1 332 ? -11.32 -13.727 -31.844 1 92.31 332 PRO B O 1
ATOM 5472 N N . THR B 1 333 ? -11.547 -15.508 -30.484 1 89.94 333 THR B N 1
ATOM 5473 C CA . THR B 1 333 ? -11.086 -16.422 -31.516 1 89.94 333 THR B CA 1
ATOM 5474 C C . THR B 1 333 ? -12.008 -17.641 -31.609 1 89.94 333 THR B C 1
ATOM 5476 O O . THR B 1 333 ? -12.828 -17.875 -30.719 1 89.94 333 THR B O 1
ATOM 5479 N N . GLY B 1 334 ? -11.914 -18.344 -32.688 1 85.25 334 GLY B N 1
ATOM 5480 C CA . GLY B 1 334 ? -12.688 -19.562 -32.844 1 85.25 334 GLY B CA 1
ATOM 5481 C C . GLY B 1 334 ? -14.109 -19.312 -33.312 1 85.25 334 GLY B C 1
ATOM 5482 O O . GLY B 1 334 ? -14.531 -18.156 -33.438 1 85.25 334 GLY B O 1
ATOM 5483 N N . PRO B 1 335 ? -14.828 -20.375 -33.594 1 86.88 335 PRO B N 1
ATOM 5484 C CA . PRO B 1 335 ? -16.172 -20.266 -34.156 1 86.88 335 PRO B CA 1
ATOM 5485 C C . PRO B 1 335 ? -17.172 -19.656 -33.188 1 86.88 335 PRO B C 1
ATOM 5487 O O . PRO B 1 335 ? -18.156 -19.047 -33.625 1 86.88 335 PRO B O 1
ATOM 5490 N N . LYS B 1 336 ? -16.844 -19.734 -31.891 1 88.19 336 LYS B N 1
ATOM 5491 C CA . LYS B 1 336 ? -17.797 -19.25 -30.906 1 88.19 336 LYS B CA 1
ATOM 5492 C C . LYS B 1 336 ? -17.312 -17.953 -30.25 1 88.19 336 LYS B C 1
ATOM 5494 O O . LYS B 1 336 ? -17.891 -17.484 -29.281 1 88.19 336 LYS B O 1
ATOM 5499 N N . GLY B 1 337 ? -16.25 -17.422 -30.766 1 89 337 GLY B N 1
ATOM 5500 C CA . GLY B 1 337 ? -15.734 -16.172 -30.234 1 89 337 GLY B CA 1
ATOM 5501 C C . GLY B 1 337 ? -15.156 -16.297 -28.844 1 89 337 GLY B C 1
ATOM 5502 O O . GLY B 1 337 ? -15.375 -15.445 -27.984 1 89 337 GLY B O 1
ATOM 5503 N N . GLU B 1 338 ? -14.453 -17.422 -28.703 1 90.88 338 GLU B N 1
ATOM 5504 C CA . GLU B 1 338 ? -13.867 -17.688 -27.391 1 90.88 338 GLU B CA 1
ATOM 5505 C C . GLU B 1 338 ? -12.617 -16.844 -27.156 1 90.88 338 GLU B C 1
ATOM 5507 O O . GLU B 1 338 ? -11.953 -16.438 -28.109 1 90.88 338 GLU B O 1
ATOM 5512 N N . MET B 1 339 ? -12.438 -16.5 -25.938 1 95.31 339 MET B N 1
ATOM 5513 C CA . MET B 1 339 ? -11.172 -15.898 -25.5 1 95.31 339 MET B CA 1
ATOM 5514 C C . MET B 1 339 ? -10.32 -16.906 -24.75 1 95.31 339 MET B C 1
ATOM 5516 O O . MET B 1 339 ? -10.578 -17.188 -23.578 1 95.31 339 MET B O 1
ATOM 5520 N N . PRO B 1 340 ? -9.328 -17.469 -25.375 1 93.5 340 PRO B N 1
ATOM 5521 C CA . PRO B 1 340 ? -8.562 -18.562 -24.766 1 93.5 340 PRO B CA 1
ATOM 5522 C C . PRO B 1 340 ? -8.008 -18.203 -23.391 1 93.5 340 PRO B C 1
ATOM 5524 O O . PRO B 1 340 ? -7.754 -19.078 -22.578 1 93.5 340 PRO B O 1
ATOM 5527 N N . GLY B 1 341 ? -7.859 -16.922 -23.156 1 96.94 341 GLY B N 1
ATOM 5528 C CA . GLY B 1 341 ? -7.27 -16.484 -21.906 1 96.94 341 GLY B CA 1
ATOM 5529 C C . GLY B 1 341 ? -8.289 -16.312 -20.797 1 96.94 341 GLY B C 1
ATOM 5530 O O . GLY B 1 341 ? -7.961 -15.828 -19.703 1 96.94 341 GLY B O 1
ATOM 5531 N N . LEU B 1 342 ? -9.539 -16.672 -21.031 1 97.94 342 LEU B N 1
ATOM 5532 C CA . LEU B 1 342 ? -10.594 -16.516 -20.031 1 97.94 342 LEU B CA 1
ATOM 5533 C C . LEU B 1 342 ? -11.312 -17.844 -19.812 1 97.94 342 LEU B C 1
ATOM 5535 O O . LEU B 1 342 ? -11.828 -18.453 -20.75 1 97.94 342 LEU B O 1
ATOM 5539 N N . LYS B 1 343 ? -11.289 -18.297 -18.656 1 97.62 343 LYS B N 1
ATOM 5540 C CA . LYS B 1 343 ? -12.047 -19.469 -18.219 1 97.62 343 LYS B CA 1
ATOM 5541 C C . LYS B 1 343 ? -12.961 -19.141 -17.047 1 97.62 343 LYS B C 1
ATOM 5543 O O . LYS B 1 343 ? -12.508 -18.594 -16.031 1 97.62 343 LYS B O 1
ATOM 5548 N N . ILE B 1 344 ? -14.195 -19.359 -17.219 1 97 344 ILE B N 1
ATOM 5549 C CA . ILE B 1 344 ? -15.172 -19.125 -16.156 1 97 344 ILE B CA 1
ATOM 5550 C C . ILE B 1 344 ? -15.844 -20.453 -15.789 1 97 344 ILE B C 1
ATOM 5552 O O . ILE B 1 344 ? -16.562 -21.031 -16.609 1 97 344 ILE B O 1
ATOM 5556 N N . HIS B 1 345 ? -15.617 -20.875 -14.586 1 97.12 345 HIS B N 1
ATOM 5557 C CA . HIS B 1 345 ? -16.172 -22.156 -14.164 1 97.12 345 HIS B CA 1
ATOM 5558 C C . HIS B 1 345 ? -17.078 -21.984 -12.945 1 97.12 345 HIS B C 1
ATOM 5560 O O . HIS B 1 345 ? -16.609 -21.672 -11.852 1 97.12 345 HIS B O 1
ATOM 5566 N N . ARG B 1 346 ? -18.328 -22.141 -13.125 1 96.31 346 ARG B N 1
ATOM 5567 C CA . ARG B 1 346 ? -19.344 -22.203 -12.078 1 96.31 346 ARG B CA 1
ATOM 5568 C C . ARG B 1 346 ? -19.609 -23.656 -11.672 1 96.31 346 ARG B C 1
ATOM 5570 O O . ARG B 1 346 ? -20.328 -24.375 -12.367 1 96.31 346 ARG B O 1
ATOM 5577 N N . ARG B 1 347 ? -19.141 -24.062 -10.531 1 96.5 347 ARG B N 1
ATOM 5578 C CA . ARG B 1 347 ? -19.156 -25.484 -10.172 1 96.5 347 ARG B CA 1
ATOM 5579 C C . ARG B 1 347 ? -20.453 -25.859 -9.492 1 96.5 347 ARG B C 1
ATOM 5581 O O . ARG B 1 347 ? -20.766 -25.359 -8.406 1 96.5 347 ARG B O 1
ATOM 5588 N N . PRO B 1 348 ? -21.172 -26.781 -10.094 1 96.38 348 PRO B N 1
ATOM 5589 C CA . PRO B 1 348 ? -22.438 -27.219 -9.484 1 96.38 348 PRO B CA 1
ATOM 5590 C C . PRO B 1 348 ? -22.219 -27.922 -8.148 1 96.38 348 PRO B C 1
ATOM 5592 O O . PRO B 1 348 ? -21.25 -28.672 -7.988 1 96.38 348 PRO B O 1
ATOM 5595 N N . GLY B 1 349 ? -23.062 -27.656 -7.215 1 96.62 349 GLY B N 1
ATOM 5596 C CA . GLY B 1 349 ? -23.047 -28.344 -5.93 1 96.62 349 GLY B CA 1
ATOM 5597 C C . GLY B 1 349 ? -22.062 -27.734 -4.949 1 96.62 349 GLY B C 1
ATOM 5598 O O . GLY B 1 349 ? -21.938 -28.203 -3.814 1 96.62 349 GLY B O 1
ATOM 5599 N N . VAL B 1 350 ? -21.406 -26.734 -5.391 1 97.25 350 VAL B N 1
ATOM 5600 C CA . VAL B 1 350 ? -20.375 -26.141 -4.547 1 97.25 350 VAL B CA 1
ATOM 5601 C C . VAL B 1 350 ? -20.875 -24.812 -3.98 1 97.25 350 VAL B C 1
ATOM 5603 O O . VAL B 1 350 ? -21.453 -24 -4.707 1 97.25 350 VAL B O 1
ATOM 5606 N N . GLY B 1 351 ? -20.75 -24.609 -2.607 1 97.12 351 GLY B N 1
ATOM 5607 C CA . GLY B 1 351 ? -21.109 -23.359 -1.939 1 97.12 351 GLY B CA 1
ATOM 5608 C C . GLY B 1 351 ? -19.953 -22.391 -1.849 1 97.12 351 GLY B C 1
ATOM 5609 O O . GLY B 1 351 ? -19.188 -22.234 -2.809 1 97.12 351 GLY B O 1
ATOM 5610 N N . HIS B 1 352 ? -19.859 -21.609 -0.744 1 96.56 352 HIS B N 1
ATOM 5611 C CA . HIS B 1 352 ? -18.75 -20.688 -0.514 1 96.56 352 HIS B CA 1
ATOM 5612 C C . HIS B 1 352 ? -17.531 -21.438 0.015 1 96.56 352 HIS B C 1
ATOM 5614 O O . HIS B 1 352 ? -17.172 -21.297 1.187 1 96.56 352 HIS B O 1
ATOM 5620 N N . GLU B 1 353 ? -16.922 -22.188 -0.884 1 96.75 353 GLU B N 1
ATOM 5621 C CA . GLU B 1 353 ? -15.781 -23.016 -0.531 1 96.75 353 GLU B CA 1
ATOM 5622 C C . GLU B 1 353 ? -14.828 -23.172 -1.713 1 96.75 353 GLU B C 1
ATOM 5624 O O . GLU B 1 353 ? -15.219 -22.969 -2.863 1 96.75 353 GLU B O 1
ATOM 5629 N N . VAL B 1 354 ? -13.57 -23.453 -1.42 1 98 354 VAL B N 1
ATOM 5630 C CA . VAL B 1 354 ? -12.562 -23.797 -2.412 1 98 354 VAL B CA 1
ATOM 5631 C C . VAL B 1 354 ? -12.242 -25.281 -2.328 1 98 354 VAL B C 1
ATOM 5633 O O . VAL B 1 354 ? -11.586 -25.734 -1.387 1 98 354 VAL B O 1
ATOM 5636 N N . THR B 1 355 ? -12.711 -26.031 -3.328 1 98.12 355 THR B N 1
ATOM 5637 C CA . THR B 1 355 ? -12.531 -27.484 -3.33 1 98.12 355 THR B CA 1
ATOM 5638 C C . THR B 1 355 ? -11.148 -27.859 -3.857 1 98.12 355 THR B C 1
ATOM 5640 O O . THR B 1 355 ? -10.469 -27.031 -4.473 1 98.12 355 THR B O 1
ATOM 5643 N N . GLU B 1 356 ? -10.766 -29.078 -3.561 1 97.75 356 GLU B N 1
ATOM 5644 C CA . GLU B 1 356 ? -9.516 -29.594 -4.098 1 97.75 356 GLU B CA 1
ATOM 5645 C C . GLU B 1 356 ? -9.484 -29.5 -5.621 1 97.75 356 GLU B C 1
ATOM 5647 O O . GLU B 1 356 ? -8.453 -29.203 -6.215 1 97.75 356 GLU B O 1
ATOM 5652 N N . GLU B 1 357 ? -10.625 -29.781 -6.215 1 98.12 357 GLU B N 1
ATOM 5653 C CA . GLU B 1 357 ? -10.734 -29.734 -7.672 1 98.12 357 GLU B CA 1
ATOM 5654 C C . GLU B 1 357 ? -10.492 -28.328 -8.195 1 98.12 357 GLU B C 1
ATOM 5656 O O . GLU B 1 357 ? -9.891 -28.141 -9.258 1 98.12 357 GLU B O 1
ATOM 5661 N N . MET B 1 358 ? -10.977 -27.375 -7.488 1 98.62 358 MET B N 1
ATOM 5662 C CA . MET B 1 358 ? -10.742 -25.984 -7.871 1 98.62 358 MET B CA 1
ATOM 5663 C C . MET B 1 358 ? -9.258 -25.641 -7.832 1 98.62 358 MET B C 1
ATOM 5665 O O . MET B 1 358 ? -8.742 -24.984 -8.734 1 98.62 358 MET B O 1
ATOM 5669 N N . VAL B 1 359 ? -8.57 -26.094 -6.789 1 98.88 359 VAL B N 1
ATOM 5670 C CA . VAL B 1 359 ? -7.141 -25.828 -6.645 1 98.88 359 VAL B CA 1
ATOM 5671 C C . VAL B 1 359 ? -6.371 -26.531 -7.762 1 98.88 359 VAL B C 1
ATOM 5673 O O . VAL B 1 359 ? -5.418 -25.969 -8.312 1 98.88 359 VAL B O 1
ATOM 5676 N N . GLU B 1 360 ? -6.805 -27.766 -8.141 1 98.75 360 GLU B N 1
ATOM 5677 C CA . GLU B 1 360 ? -6.199 -28.469 -9.258 1 98.75 360 GLU B CA 1
ATOM 5678 C C . GLU B 1 360 ? -6.352 -27.703 -10.562 1 98.75 360 GLU B C 1
ATOM 5680 O O . GLU B 1 360 ? -5.402 -27.578 -11.336 1 98.75 360 GLU B O 1
ATOM 5685 N N . GLU B 1 361 ? -7.527 -27.219 -10.75 1 98.75 361 GLU B N 1
ATOM 5686 C CA . GLU B 1 361 ? -7.797 -26.438 -11.961 1 98.75 361 GLU B CA 1
ATOM 5687 C C . GLU B 1 361 ? -6.957 -25.156 -11.992 1 98.75 361 GLU B C 1
ATOM 5689 O O . GLU B 1 361 ? -6.441 -24.781 -13.039 1 98.75 361 GLU B O 1
ATOM 5694 N N . ALA B 1 362 ? -6.828 -24.531 -10.867 1 98.88 362 ALA B N 1
ATOM 5695 C CA . ALA B 1 362 ? -5.992 -23.344 -10.758 1 98.88 362 ALA B CA 1
ATOM 5696 C C . ALA B 1 362 ? -4.539 -23.656 -11.094 1 98.88 362 ALA B C 1
ATOM 5698 O O . ALA B 1 362 ? -3.896 -22.938 -11.852 1 98.88 362 ALA B O 1
ATOM 5699 N N . GLY B 1 363 ? -4.027 -24.719 -10.516 1 98.88 363 GLY B N 1
ATOM 5700 C CA . GLY B 1 363 ? -2.652 -25.125 -10.773 1 98.88 363 GLY B CA 1
ATOM 5701 C C . GLY B 1 363 ? -2.383 -25.391 -12.242 1 98.88 363 GLY B C 1
ATOM 5702 O O . GLY B 1 363 ? -1.351 -24.984 -12.781 1 98.88 363 GLY B O 1
ATOM 5703 N N . GLU B 1 364 ? -3.322 -26.109 -12.867 1 98.69 364 GLU B N 1
ATOM 5704 C CA . GLU B 1 364 ? -3.188 -26.391 -14.297 1 98.69 364 GLU B CA 1
ATOM 5705 C C . GLU B 1 364 ? -3.166 -25.109 -15.117 1 98.69 364 GLU B C 1
ATOM 5707 O O . GLU B 1 364 ? -2.381 -24.984 -16.062 1 98.69 364 GLU B O 1
ATOM 5712 N N . TRP B 1 365 ? -4.051 -24.188 -14.773 1 98.81 365 TRP B N 1
ATOM 5713 C CA . TRP B 1 365 ? -4.125 -22.906 -15.469 1 98.81 365 TRP B CA 1
ATOM 5714 C C . TRP B 1 365 ? -2.807 -22.156 -15.352 1 98.81 365 TRP B C 1
ATOM 5716 O O . TRP B 1 365 ? -2.299 -21.625 -16.344 1 98.81 365 TRP B O 1
ATOM 5726 N N . ILE B 1 366 ? -2.25 -22.125 -14.164 1 98.88 366 ILE B N 1
ATOM 5727 C CA . ILE B 1 366 ? -1.012 -21.406 -13.883 1 98.88 366 ILE B CA 1
ATOM 5728 C C . ILE B 1 366 ? 0.149 -22.078 -14.617 1 98.88 366 ILE B C 1
ATOM 5730 O O . ILE B 1 366 ? 1.016 -21.391 -15.172 1 98.88 366 ILE B O 1
ATOM 5734 N N . TRP B 1 367 ? 0.134 -23.391 -14.648 1 98.56 367 TRP B N 1
ATOM 5735 C CA . TRP B 1 367 ? 1.167 -24.094 -15.406 1 98.56 367 TRP B CA 1
ATOM 5736 C C . TRP B 1 367 ? 1.107 -23.734 -16.891 1 98.56 367 TRP B C 1
ATOM 5738 O O . TRP B 1 367 ? 2.129 -23.391 -17.484 1 98.56 367 TRP B O 1
ATOM 5748 N N . ARG B 1 368 ? -0.073 -23.734 -17.453 1 96.94 368 ARG B N 1
ATOM 5749 C CA . ARG B 1 368 ? -0.262 -23.516 -18.875 1 96.94 368 ARG B CA 1
ATOM 5750 C C . ARG B 1 368 ? 0.213 -22.109 -19.281 1 96.94 368 ARG B C 1
ATOM 5752 O O . ARG B 1 368 ? 0.913 -21.953 -20.281 1 96.94 368 ARG B O 1
ATOM 5759 N N . TRP B 1 369 ? -0.103 -21.125 -18.438 1 97.69 369 TRP B N 1
ATOM 5760 C CA . TRP B 1 369 ? 0.077 -19.766 -18.906 1 97.69 369 TRP B CA 1
ATOM 5761 C C . TRP B 1 369 ? 1.274 -19.109 -18.219 1 97.69 369 TRP B C 1
ATOM 5763 O O . TRP B 1 369 ? 1.849 -18.141 -18.734 1 97.69 369 TRP B O 1
ATOM 5773 N N . GLY B 1 370 ? 1.64 -19.625 -17.031 1 97.75 370 GLY B N 1
ATOM 5774 C CA . GLY B 1 370 ? 2.686 -18.969 -16.266 1 97.75 370 GLY B CA 1
ATOM 5775 C C . GLY B 1 370 ? 4.016 -19.703 -16.328 1 97.75 370 GLY B C 1
ATOM 5776 O O . GLY B 1 370 ? 5.074 -19.094 -16.156 1 97.75 370 GLY B O 1
ATOM 5777 N N . ILE B 1 371 ? 3.975 -21 -16.562 1 97.75 371 ILE B N 1
ATOM 5778 C CA . ILE B 1 371 ? 5.176 -21.812 -16.453 1 97.75 371 ILE B CA 1
ATOM 5779 C C . ILE B 1 371 ? 5.723 -22.125 -17.844 1 97.75 371 ILE B C 1
ATOM 5781 O O . ILE B 1 371 ? 6.926 -21.984 -18.094 1 97.75 371 ILE B O 1
ATOM 5785 N N . VAL B 1 372 ? 4.836 -22.5 -18.734 1 93.06 372 VAL B N 1
ATOM 5786 C CA . VAL B 1 372 ? 5.262 -22.844 -20.078 1 93.06 372 VAL B CA 1
ATOM 5787 C C . VAL B 1 372 ? 5.523 -21.562 -20.891 1 93.06 372 VAL B C 1
ATOM 5789 O O . VAL B 1 372 ? 4.656 -20.688 -20.969 1 93.06 372 VAL B O 1
ATOM 5792 N N . VAL B 1 373 ? 6.68 -21.359 -21.438 1 83.75 373 VAL B N 1
ATOM 5793 C CA . VAL B 1 373 ? 7.043 -20.203 -22.25 1 83.75 373 VAL B CA 1
ATOM 5794 C C . VAL B 1 373 ? 6.809 -20.516 -23.719 1 83.75 373 VAL B C 1
ATOM 5796 O O . VAL B 1 373 ? 7.355 -21.484 -24.25 1 83.75 373 VAL B O 1
ATOM 5799 N N . PRO B 1 374 ? 5.891 -19.656 -24.25 1 71.69 374 PRO B N 1
ATOM 5800 C CA . PRO B 1 374 ? 5.648 -19.953 -25.672 1 71.69 374 PRO B CA 1
ATOM 5801 C C . PRO B 1 374 ? 6.902 -19.781 -26.531 1 71.69 374 PRO B C 1
ATOM 5803 O O . PRO B 1 374 ? 7.785 -19 -26.188 1 71.69 374 PRO B O 1
ATOM 5806 N N . GLU B 1 375 ? 7.09 -20.641 -27.609 1 63.88 375 GLU B N 1
ATOM 5807 C CA . GLU B 1 375 ? 8.164 -20.562 -28.594 1 63.88 375 GLU B CA 1
ATOM 5808 C C . GLU B 1 375 ? 8.094 -19.266 -29.375 1 63.88 375 GLU B C 1
ATOM 5810 O O . GLU B 1 375 ? 7.012 -18.734 -29.625 1 63.88 375 GLU B O 1
#

Secondary structure (DSSP, 8-state):
---------------------------------------------------------SSSTT--EEEEEETTEEEEEESGGGSPPPPSSTTSPPPPPEEEEEEEPPTT--TGGGHHHHHHHHHHHHHHHHHHHHHHHTTSS-TT--B-EEEEEEEPPTTSGGG-S-GGGGS-GGGT-TTHHHHHHHHHHHHHHHHHHHHHHHHHHH-TTS---EEEEEEEEETHHHHHHHHHHHH-TTEEEEEEES--S-HHHHHHHHHHHHT--SSTTTS-HHHHHHHHHH-GGGS-TT-S-TTT-TTTT-EEEEEEETT-SSS-HHHHHHHHHH---S--BTTTTB-TTEEEEEETT--S---HHHHHHHHHHHIIIIIBPP-/---------------------------------------------------------SSSTT--EEEEEETTEEEEEESGGGSPPPPSSTTSPPPPPEEEEEEEPPTT--TGGGHHHHHHHHHHHHHHHHHHHHHHHTTSS-TT--B-EEEEEEEPPTTSGGG-S-GGGGS-GGGT-TTHHHHHHHHHHHHHHHHHHHHHHHHHHH-TTS---EEEEEEEEETHHHHHHHHHHHH-TTEEEEEEES--S-HHHHHHHHHHHHT--SSTTTS-HHHHHHHHHH-GGGS-TT-S-TTT-TTTT-EEEEEEETT-SSS-HHHHHHHHHH---S--BTTTTB-TTEEEEEETT--S---HHHHHHHHHHHIIIIIBPP-

pLDDT: mean 84.81, std 26.52, range [14.33, 99.0]

Organism: Mycosarcoma maydis (NCBI:txid5270)

Sequence (750 aa):
MVLGLGKKKSKVLQTASTTESNITAPGSNPHPQKRGSSRLAHGRGQVEDNLAVPTRYKYGNEISKAAVDVAGLPVNVFGLDELTPAPSRASAPPAPPVCVVIHMHGRGGSADNEERIARQLYDRISRDKAAYRAQQNGGLIATTSMQRDHLLVTFDARNHGHRTTNPEGQKAWKQGNTRHAMDLYGMIVGDARDASFLVDFLPCYLFPQDDRTVAEWVITGKSLGGHSTWHALAEDPRFKIGVPMIGMPDFSRLLASRTRTSFVTNGPPYVPASLKALANQIDPARTAYDSFDSRRNPFWGKKICVLSGAEDKLVLWDWNHDFLKALVVGEPTGPKGEMPGLKIHRRPGVGHEVTEEMVEEAGEWIWRWGIVVPEMVLGLGKKKSKVLQTASTTESNITAPGSNPHPQKRGSSRLAHGRGQVEDNLAVPTRYKYGNEISKAAVDVAGLPVNVFGLDELTPAPSRASAPPAPPVCVVIHMHGRGGSADNEERIARQLYDRISRDKAAYRAQQNGGLIATTSMQRDHLLVTFDARNHGHRTTNPEGQKAWKQGNTRHAMDLYGMIVGDARDASFLVDFLPCYLFPQDDRTVAEWVITGKSLGGHSTWHALAEDPRFKIGVPMIGMPDFSRLLASRTRTSFVTNGPPYVPASLKALANQIDPARTAYDSFDSRRNPFWGKKICVLSGAEDKLVLWDWNHDFLKALVVGEPTGPKGEMPGLKIHRRPGVGHEVTEEMVEEAGEWIWRWGIVVPE

Solvent-accessible surface area (backbone atoms only — not comparable to full-atom values): 41514 Å² total; per-residue (Å²): 140,88,78,81,76,83,82,84,81,70,86,68,82,71,79,76,84,78,86,92,84,88,83,82,86,83,69,84,75,79,73,75,72,77,80,70,79,70,76,74,71,77,69,75,70,67,72,68,72,71,66,72,72,77,86,83,47,98,38,45,55,82,56,42,76,45,83,48,70,59,34,45,44,58,30,41,36,32,28,72,80,70,47,73,67,68,54,89,48,89,84,44,72,73,51,63,40,27,20,41,35,39,45,32,42,34,77,87,42,20,34,77,76,37,43,65,58,50,24,35,29,52,36,38,29,49,52,50,52,53,53,50,50,51,34,31,74,69,66,75,40,77,77,78,56,50,62,39,37,64,37,36,33,30,36,48,40,49,33,19,57,93,45,53,73,43,74,59,55,66,34,47,57,89,73,67,18,70,52,26,54,60,22,49,50,38,23,26,55,47,35,20,51,51,52,54,50,40,69,65,49,44,56,36,71,77,29,21,72,60,77,61,49,80,76,37,40,32,36,27,13,34,35,44,13,5,28,11,27,35,41,30,36,48,72,36,82,70,39,42,33,38,33,30,26,50,40,54,43,45,62,67,62,52,45,56,52,48,23,62,78,62,72,48,61,88,27,59,56,42,38,15,64,56,48,53,53,47,48,63,69,67,30,39,65,64,49,42,34,62,40,89,47,69,92,61,12,54,40,45,74,25,33,38,43,38,41,36,20,58,57,12,81,83,61,44,51,77,78,40,44,66,58,62,72,45,54,31,35,58,76,60,38,73,97,81,51,43,35,94,44,57,44,81,44,70,37,78,90,29,35,84,65,85,51,71,66,53,44,47,52,47,13,50,52,45,32,62,69,53,27,47,44,83,125,130,92,74,88,76,84,84,87,84,68,87,68,82,71,86,73,81,72,86,78,85,88,84,88,84,85,76,77,75,77,79,80,73,77,79,71,78,71,73,74,71,73,65,73,66,66,69,63,69,68,65,70,70,76,85,82,47,97,41,45,58,82,56,43,76,44,80,47,71,61,35,45,44,58,30,44,37,32,27,71,80,71,47,74,66,68,56,89,47,88,86,45,72,72,50,62,41,28,22,40,35,39,45,30,41,34,76,86,42,21,35,76,76,37,43,65,59,48,24,35,29,52,34,39,30,50,52,50,52,51,52,52,50,52,35,30,75,68,64,75,40,76,76,78,55,50,61,40,38,63,36,35,34,30,36,49,41,50,32,20,55,94,44,52,71,45,74,59,55,66,34,46,58,89,72,68,17,69,51,25,53,60,21,47,51,37,23,26,53,47,34,19,50,51,52,55,50,41,69,64,49,44,58,36,72,76,28,21,71,60,77,60,49,81,75,38,42,34,35,27,13,34,36,46,13,5,29,11,29,36,41,29,37,49,74,34,80,70,41,41,33,38,34,31,25,50,41,54,46,47,61,69,62,52,46,57,52,48,23,62,78,61,72,47,60,88,26,59,57,41,39,15,64,58,48,53,52,45,47,63,68,67,29,41,66,63,49,43,35,62,40,91,46,68,91,61,12,54,39,45,74,24,33,38,40,39,41,36,19,58,55,14,82,82,60,44,50,78,77,40,44,66,58,62,73,46,53,31,36,56,74,59,39,73,98,81,51,42,38,92,43,57,42,81,46,69,37,79,90,29,35,84,65,86,51,72,66,53,44,47,52,48,12,50,51,44,32,62,68,52,25,45,44,83,126